Protein AF-A0A949LR63-F1 (afdb_monomer)

Sequence (432 aa):
MKKFTTNKGVIRFSIVALALFVLNSISAQTTIINPTGDGGFDNGPSFLANGWTVVNDANSANNNWYVGNVPGAFAGTNAAYISNTSGTTWAYSTTATSTTHFYRDVTIPANESVISLNFQWKGSGESGWDRLLVYAAPVTTNPFSGYPASNTSAYPGATLIYTQANAAQATYTNASVSVPSSFAGTTFRLIFTWQNDNSFGTSPAVAIDNISLTSAAPAMYTTSAIGGMWSSPATWVGGVVPAAGHLVTIPAGSIVTVDQALTYAELNVSGTLQWGATSYAVTIGGNITINPGGKYLAYTSAVGGSTGTPTTLGGNFINNGYANFAVGTTTSASITFNGAGSILGGSGVFEGDGTRGIIRTLIFSNIGANSISTTQPLTTYSFVHTAGSLNTNGKLKIDNTALIHGLPINTRVESVHMTNMGANYNVAPVVF

Radius of gyration: 26.9 Å; Cα contacts (8 Å, |Δi|>4): 1241; chains: 1; bounding box: 89×43×97 Å

Foldseek 3Di:
DDDDDDDDDDDDPDDPPPPPPPPPPPFDKAWFQFQVALFQLQCDFFNVSSQKDWAAPPVALFFGWGWFQQLHGPDHTIWIATDRPNPNHQAGQQQAWKKIKMKHKTFAAQQFLFKKKKWWKAKAWAAQAWWKWKKKAAPVQDDHMCPVVTSVHDGVRIDTFDIDHNDGGPGIDMDMTTDGSLRHRHIIMIMIMTTHDRDDIDDRGMIIGSIIIMTGHADEWEFDLQAEELPFLLRTVVSDRDDAAHEYEYADNYAYEYPEAHHYAEAEFQHEYYYEQDAHEYEYAEEYAAAANGEAEQFYPDVVRAQGHEYEYQEEYEYAYEYEQQHHPPHGHEYAHAHAEYEDEYAYDAQFQVQAHEHAEYYYPHQHHYEYHYPGAHEYAYYYYNHHDYHDVPRYDYDNPGHRDDPPDPPDDPDDDDNDDPPPDSGDDDDD

pLDDT: mean 87.66, std 16.48, range [33.88, 98.81]

Mean predicted aligned error: 9.79 Å

Secondary structure (DSSP, 8-state):
--------------------------PPEEEEE-TTTTTTT-S-SSTGGGT-EEE--TT--TTEEEEESTT--SSSS-EEEEESSTTSSS---TTS-EEEEEEEEEE--TT--EEEEEEEEEE-B-TTSSEEEEEEEETT----TT-S-STT---TT-EEEEE--SS-EEEEEEEEEEEPGGGTTSEEEEEEEEEE-SS--BS---EEEEEEEEEE---EEEB-TTEEETT-GGGBTTS-PPPTTSEEEE-TT-EEEE-S-EEESEEEESSEEEE-SS---EEESS-EEE-TT-EEE-B--STT---B-EEEESS-EEESSEEEB---SSS--EEEE-SSEEEEE-SSEESBSSSSEEEEEEEE-SSSEEEE--SS-EEEEEEEE-SSEEE-TT-EEE-SS-------SS-S----------TT--SPPPP-

Solvent-accessible surface area (backbone atoms only — not comparable to full-atom values): 22245 Å² total; per-residue (Å²): 142,82,90,84,87,78,89,79,89,74,91,72,90,70,82,84,75,81,75,78,77,78,75,77,68,79,56,72,68,45,77,76,32,47,32,82,27,52,22,12,35,55,62,33,84,36,48,63,59,21,67,28,50,73,29,48,50,92,91,48,54,57,42,23,74,37,49,39,45,74,79,56,40,87,55,91,62,12,17,40,30,28,6,44,54,78,64,74,44,59,24,49,55,36,74,49,62,34,15,21,37,39,30,38,79,47,72,37,57,72,66,22,26,23,30,43,39,36,29,32,34,27,28,45,25,28,79,73,55,23,36,50,35,30,32,48,22,50,69,85,65,79,84,51,52,51,55,50,77,46,82,92,49,69,61,86,84,42,44,78,58,44,66,58,66,82,65,62,31,96,53,76,43,77,50,78,35,68,50,68,40,84,47,35,50,33,67,32,26,44,34,44,31,46,32,32,46,51,61,78,64,39,77,31,34,53,34,40,22,39,31,28,31,35,30,19,46,54,50,78,44,46,43,26,72,54,17,28,47,57,85,36,32,68,16,20,59,91,55,49,57,80,63,66,22,23,31,41,36,34,48,66,76,13,40,35,26,37,78,58,71,44,49,28,29,32,40,38,29,27,11,36,42,38,26,15,66,57,75,44,44,38,38,26,49,29,38,40,38,29,34,67,80,4,36,41,40,32,34,19,60,36,93,82,48,43,38,12,20,44,35,36,25,18,30,33,43,33,36,38,16,39,35,36,24,64,29,30,83,84,37,45,2,30,46,32,33,60,36,71,30,35,40,43,25,36,75,23,49,44,37,36,51,85,73,35,18,25,36,32,28,42,36,34,64,16,68,19,62,31,37,40,61,39,69,52,32,38,35,22,49,41,80,46,74,79,44,53,47,75,46,43,79,84,32,68,44,82,47,76,71,85,60,77,49,87,72,73,85,79,80,66,86,91,77,89,67,65,79,74,76,58,102,84,54,85,63,56,89,81,87,132

Nearest PDB structures (foldseek):
  2e33-assembly1_A  TM=5.190E-01  e=1.408E-03  Mus musculus
  2rj2-assembly1_A  TM=5.256E-01  e=1.278E-03  Mus musculus
  2e31-assembly1_A  TM=5.302E-01  e=2.076E-03  Mus musculus
  1umh-assembly1_A  TM=5.236E-01  e=1.629E-03  Mus musculus
  4es9-assembly4_D  TM=3.958E-01  e=4.330E-01  Streptococcus pyogenes M49 591

Structure (mmCIF, N/CA/C/O backbone):
data_AF-A0A949LR63-F1
#
_entry.id   AF-A0A949LR63-F1
#
loop_
_atom_site.group_PDB
_atom_site.id
_atom_site.type_symbol
_atom_site.label_atom_id
_atom_site.label_alt_id
_atom_site.label_comp_id
_atom_site.label_asym_id
_atom_site.label_entity_id
_atom_site.label_seq_id
_atom_site.pdbx_PDB_ins_code
_atom_site.Cartn_x
_atom_site.Cartn_y
_atom_site.Cartn_z
_atom_site.occupancy
_atom_site.B_iso_or_equiv
_atom_site.auth_seq_id
_atom_site.auth_comp_id
_atom_site.auth_asym_id
_atom_site.auth_atom_id
_atom_site.pdbx_PDB_model_num
ATOM 1 N N . MET A 1 1 ? 58.700 -17.746 64.925 1.00 46.91 1 MET A N 1
ATOM 2 C CA . MET A 1 1 ? 58.203 -17.841 63.531 1.00 46.91 1 MET A CA 1
ATOM 3 C C . MET A 1 1 ? 57.145 -18.934 63.432 1.00 46.91 1 MET A C 1
ATOM 5 O O . MET A 1 1 ? 57.497 -20.088 63.616 1.00 46.91 1 MET A O 1
ATOM 9 N N . LYS A 1 2 ? 55.882 -18.576 63.159 1.00 37.16 2 LYS A N 1
ATOM 10 C CA . LYS A 1 2 ? 54.853 -19.396 62.479 1.00 37.16 2 LYS A CA 1
ATOM 11 C C . LYS A 1 2 ? 53.612 -18.511 62.308 1.00 37.16 2 LYS A C 1
ATOM 13 O O . LYS A 1 2 ? 52.999 -18.123 63.296 1.00 37.16 2 LYS A O 1
ATOM 18 N N . LYS A 1 3 ? 53.310 -18.106 61.070 1.00 34.56 3 LYS A N 1
ATOM 19 C CA . LYS A 1 3 ? 52.109 -17.321 60.746 1.00 34.56 3 LYS A CA 1
ATOM 20 C C . LYS A 1 3 ? 50.903 -18.260 60.767 1.00 34.56 3 LYS A C 1
ATOM 22 O O . LYS A 1 3 ? 50.911 -19.243 60.034 1.00 34.56 3 LYS A O 1
ATOM 27 N N . PHE A 1 4 ? 49.883 -17.938 61.557 1.00 37.84 4 PHE A N 1
ATOM 28 C CA . PHE A 1 4 ? 48.556 -18.533 61.416 1.00 37.84 4 PHE A CA 1
ATOM 29 C C . PHE A 1 4 ? 47.664 -17.570 60.636 1.00 37.84 4 PHE A C 1
ATOM 31 O O . PHE A 1 4 ? 47.449 -16.433 61.054 1.00 37.84 4 PHE A O 1
ATOM 38 N N . THR A 1 5 ? 47.153 -18.039 59.502 1.00 42.28 5 THR A N 1
ATOM 39 C CA . THR A 1 5 ? 46.158 -17.338 58.689 1.00 42.28 5 THR A CA 1
ATOM 40 C C . THR A 1 5 ? 44.819 -18.025 58.903 1.00 42.28 5 THR A C 1
ATOM 42 O O . THR A 1 5 ? 44.704 -19.197 58.559 1.00 42.28 5 THR A O 1
ATOM 45 N N . THR A 1 6 ? 43.801 -17.309 59.390 1.00 37.88 6 THR A N 1
ATOM 46 C CA . THR A 1 6 ? 42.409 -17.737 59.180 1.00 37.88 6 THR A CA 1
ATOM 47 C C . THR A 1 6 ? 41.511 -16.543 58.878 1.00 37.88 6 THR A C 1
ATOM 49 O O . THR A 1 6 ? 41.498 -15.541 59.589 1.00 37.88 6 THR A O 1
ATOM 52 N N . ASN A 1 7 ? 40.786 -16.692 57.776 1.00 36.41 7 ASN A N 1
ATOM 53 C CA . ASN A 1 7 ? 39.820 -15.798 57.149 1.00 36.41 7 ASN A CA 1
ATOM 54 C C . ASN A 1 7 ? 38.968 -14.936 58.102 1.00 36.41 7 ASN A C 1
ATOM 56 O O . ASN A 1 7 ? 38.206 -15.458 58.913 1.00 36.41 7 ASN A O 1
ATOM 60 N N . LYS A 1 8 ? 38.972 -13.615 57.878 1.00 40.09 8 LYS A N 1
ATOM 61 C CA . LYS A 1 8 ? 37.829 -12.751 58.214 1.00 40.09 8 LYS A CA 1
ATOM 62 C C . LYS A 1 8 ? 36.960 -12.601 56.969 1.00 40.09 8 LYS A C 1
ATOM 64 O O . LYS A 1 8 ? 37.386 -11.981 55.997 1.00 40.09 8 LYS A O 1
ATOM 69 N N . GLY A 1 9 ? 35.756 -13.167 56.999 1.00 36.38 9 GLY A N 1
ATOM 70 C CA . GLY A 1 9 ? 34.755 -12.918 55.965 1.00 36.38 9 GLY A CA 1
ATOM 71 C C . GLY A 1 9 ? 34.318 -11.455 56.003 1.00 36.38 9 GLY A C 1
ATOM 72 O O . GLY A 1 9 ? 33.850 -10.980 57.035 1.00 36.38 9 GLY A O 1
ATOM 73 N N . VAL A 1 10 ? 34.475 -10.743 54.888 1.00 40.53 10 VAL A N 1
ATOM 74 C CA . VAL A 1 10 ? 33.932 -9.392 54.709 1.00 40.53 10 VAL A CA 1
ATOM 75 C C . VAL A 1 10 ? 32.779 -9.488 53.725 1.00 40.53 10 VAL A C 1
ATOM 77 O O . VAL A 1 10 ? 32.981 -9.770 52.544 1.00 40.53 10 VAL A O 1
ATOM 80 N N . ILE A 1 11 ? 31.570 -9.255 54.233 1.00 37.56 11 ILE A N 1
ATOM 81 C CA . ILE A 1 11 ? 30.347 -9.150 53.440 1.00 37.56 11 ILE A CA 1
ATOM 82 C C . ILE A 1 11 ? 30.538 -8.002 52.443 1.00 37.56 11 ILE A C 1
ATOM 84 O O . ILE A 1 11 ? 30.675 -6.846 52.841 1.00 37.56 11 ILE A O 1
ATOM 88 N N . ARG A 1 12 ? 30.559 -8.314 51.144 1.00 36.78 12 ARG A N 1
ATOM 89 C CA . ARG A 1 12 ? 30.541 -7.306 50.080 1.00 36.78 12 ARG A CA 1
ATOM 90 C C . ARG A 1 12 ? 29.137 -7.219 49.503 1.00 36.78 12 ARG A C 1
ATOM 92 O O . ARG A 1 12 ? 28.698 -8.139 48.817 1.00 36.78 12 ARG A O 1
ATOM 99 N N . PHE A 1 13 ? 28.472 -6.092 49.751 1.00 39.53 13 PHE A N 1
ATOM 100 C CA . PHE A 1 13 ? 27.305 -5.664 48.983 1.00 39.53 13 PHE A CA 1
ATOM 101 C C . PHE A 1 13 ? 27.694 -5.600 47.502 1.00 39.53 13 PHE A C 1
ATOM 103 O O . PHE A 1 13 ? 28.369 -4.668 47.071 1.00 39.53 13 PHE A O 1
ATOM 110 N N . SER A 1 14 ? 27.295 -6.611 46.734 1.00 33.88 14 SER A N 1
ATOM 111 C CA . SER A 1 14 ? 27.395 -6.589 45.278 1.00 33.88 14 SER A CA 1
ATOM 112 C C . SER A 1 14 ? 26.039 -6.174 44.738 1.00 33.88 14 SER A C 1
ATOM 114 O O . SER A 1 14 ? 25.052 -6.889 44.899 1.00 33.88 14 SER A O 1
ATOM 116 N N . ILE A 1 15 ? 26.000 -4.977 44.158 1.00 39.88 15 ILE A N 1
ATOM 117 C CA . ILE A 1 15 ? 24.818 -4.393 43.529 1.00 39.88 15 ILE A CA 1
ATOM 118 C C . ILE A 1 15 ? 24.326 -5.361 42.449 1.00 39.88 15 ILE A C 1
ATOM 120 O O . ILE A 1 15 ? 25.005 -5.565 41.443 1.00 39.88 15 ILE A O 1
ATOM 124 N N . VAL A 1 16 ? 23.138 -5.937 42.645 1.00 35.09 16 VAL A N 1
ATOM 125 C CA . VAL A 1 16 ? 22.412 -6.627 41.574 1.00 35.09 16 VAL A CA 1
ATOM 126 C C . VAL A 1 16 ? 21.857 -5.546 40.656 1.00 35.09 16 VAL A C 1
ATOM 128 O O . VAL A 1 16 ? 20.727 -5.087 40.806 1.00 35.09 16 VAL A O 1
ATOM 131 N N . ALA A 1 17 ? 22.693 -5.094 39.724 1.00 38.56 17 ALA A N 1
ATOM 132 C CA . ALA A 1 17 ? 22.237 -4.294 38.604 1.00 38.56 17 ALA A CA 1
ATOM 133 C C . ALA A 1 17 ? 21.362 -5.200 37.731 1.00 38.56 17 ALA A C 1
ATOM 135 O O . ALA A 1 17 ? 21.871 -6.055 37.005 1.00 38.56 17 ALA A O 1
ATOM 136 N N . LEU A 1 18 ? 20.042 -5.033 37.837 1.00 36.41 18 LEU A N 1
ATOM 137 C CA . LEU A 1 18 ? 19.079 -5.661 36.942 1.00 36.41 18 LEU A CA 1
ATOM 138 C C . LEU A 1 18 ? 19.252 -5.042 35.550 1.00 36.41 18 LEU A C 1
ATOM 140 O O . LEU A 1 18 ? 18.572 -4.084 35.186 1.00 36.41 18 LEU A O 1
ATOM 144 N N . ALA A 1 19 ? 20.208 -5.568 34.788 1.00 36.72 19 ALA A N 1
ATOM 145 C CA . ALA A 1 19 ? 20.391 -5.214 33.396 1.00 36.72 19 ALA A CA 1
ATOM 146 C C . ALA A 1 19 ? 19.169 -5.708 32.611 1.00 36.72 19 ALA A C 1
ATOM 148 O O . ALA A 1 19 ? 19.101 -6.874 32.218 1.00 36.72 19 ALA A O 1
ATOM 149 N N . LEU A 1 20 ? 18.204 -4.813 32.376 1.00 35.66 20 LEU A N 1
ATOM 150 C CA . LEU A 1 20 ? 17.260 -4.981 31.279 1.00 35.66 20 LEU A CA 1
ATOM 151 C C . LEU A 1 20 ? 18.079 -4.974 29.986 1.00 35.66 20 LEU A C 1
ATOM 153 O O . LEU A 1 20 ? 18.384 -3.920 29.429 1.00 35.66 20 LEU A O 1
ATOM 157 N N . PHE A 1 21 ? 18.441 -6.164 29.516 1.00 36.34 21 PHE A N 1
ATOM 158 C CA . PHE A 1 21 ? 18.886 -6.353 28.147 1.00 36.34 21 PHE A CA 1
ATOM 159 C C . PHE A 1 21 ? 17.703 -6.035 27.235 1.00 36.34 21 PHE A C 1
ATOM 161 O O . PHE A 1 21 ? 16.850 -6.883 26.978 1.00 36.34 21 PHE A O 1
ATOM 168 N N . VAL A 1 22 ? 17.652 -4.791 26.755 1.00 42.16 22 VAL A N 1
ATOM 169 C CA . VAL A 1 22 ? 16.809 -4.418 25.621 1.00 42.16 22 VAL A CA 1
ATOM 170 C C . VAL A 1 22 ? 17.377 -5.142 24.408 1.00 42.16 22 VAL A C 1
ATOM 172 O O . VAL A 1 22 ? 18.309 -4.675 23.752 1.00 42.16 22 VAL A O 1
ATOM 175 N N . LEU A 1 23 ? 16.837 -6.332 24.150 1.00 38.84 23 LEU A N 1
ATOM 176 C CA . LEU A 1 23 ? 17.043 -7.055 22.909 1.00 38.84 23 LEU A CA 1
ATOM 177 C C . LEU A 1 23 ? 16.393 -6.240 21.790 1.00 38.84 23 LEU A C 1
ATOM 179 O O . LEU A 1 23 ? 15.225 -6.436 21.463 1.00 38.84 23 LEU A O 1
ATOM 183 N N . ASN A 1 24 ? 17.167 -5.337 21.188 1.00 40.41 24 ASN A N 1
ATOM 184 C CA . ASN A 1 24 ? 16.889 -4.880 19.835 1.00 40.41 24 ASN A CA 1
ATOM 185 C C . ASN A 1 24 ? 17.036 -6.105 18.931 1.00 40.41 24 ASN A C 1
ATOM 187 O O . ASN A 1 24 ? 18.139 -6.456 18.511 1.00 40.41 24 ASN A O 1
ATOM 191 N N . SER A 1 25 ? 15.927 -6.804 18.705 1.00 44.00 25 SER A N 1
ATOM 192 C CA . SER A 1 25 ? 15.861 -7.967 17.834 1.00 44.00 25 SER A CA 1
ATOM 193 C C . SER A 1 25 ? 16.097 -7.523 16.394 1.00 44.00 25 SER A C 1
ATOM 195 O O . SER A 1 25 ? 15.154 -7.188 15.674 1.00 44.00 25 SER A O 1
ATOM 197 N N . ILE A 1 26 ? 17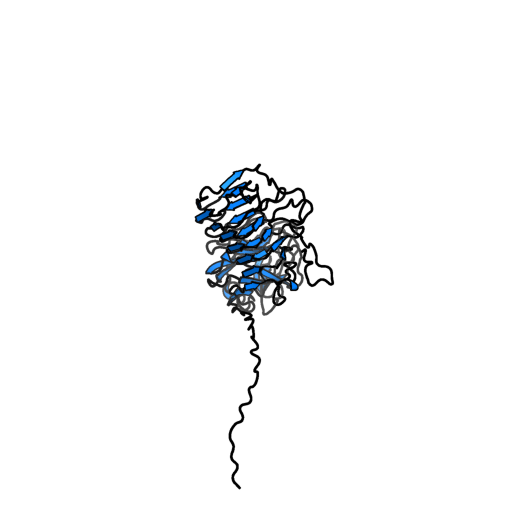.371 -7.530 15.988 1.00 46.78 26 ILE A N 1
ATOM 198 C CA . ILE A 1 26 ? 17.786 -7.515 14.587 1.00 46.78 26 ILE A CA 1
ATOM 199 C C . ILE A 1 26 ? 17.218 -8.794 13.972 1.00 46.78 26 ILE A C 1
ATOM 201 O O . ILE A 1 26 ? 17.810 -9.868 14.066 1.00 46.78 26 ILE A O 1
ATOM 205 N N . SER A 1 27 ? 16.021 -8.683 13.403 1.00 59.53 27 SER A N 1
ATOM 206 C CA . SER A 1 27 ? 15.457 -9.746 12.581 1.00 59.53 27 SER A CA 1
ATOM 207 C C . SER A 1 27 ? 16.310 -9.835 11.323 1.00 59.53 27 SER A C 1
ATOM 209 O O . SER A 1 27 ? 16.583 -8.811 10.696 1.00 59.53 27 SER A O 1
ATOM 211 N N . ALA A 1 28 ? 16.772 -11.037 10.982 1.00 70.75 28 ALA A N 1
ATOM 212 C CA . ALA A 1 28 ? 17.534 -11.234 9.758 1.00 70.75 28 ALA A CA 1
ATOM 213 C C . ALA A 1 28 ? 16.668 -10.824 8.556 1.00 70.75 28 ALA A C 1
ATOM 215 O O . ALA A 1 28 ? 15.520 -11.250 8.439 1.00 70.75 28 ALA A O 1
ATOM 216 N N . GLN A 1 29 ? 17.219 -9.967 7.700 1.00 87.25 29 GLN A N 1
ATOM 217 C CA . GLN A 1 29 ? 16.583 -9.534 6.463 1.00 87.25 29 GLN A CA 1
ATOM 218 C C . GLN A 1 29 ? 16.945 -10.517 5.348 1.00 87.25 29 GLN A C 1
ATOM 220 O O . GLN A 1 29 ? 18.125 -10.749 5.077 1.00 87.25 29 GLN A O 1
ATOM 225 N N . THR A 1 30 ? 15.938 -11.057 4.673 1.00 94.62 30 THR A N 1
ATOM 226 C CA . THR A 1 30 ? 16.102 -11.871 3.470 1.00 94.62 30 THR A CA 1
ATOM 227 C C . THR A 1 30 ? 16.163 -10.960 2.247 1.00 94.62 30 THR A C 1
ATOM 229 O O . THR A 1 30 ? 15.315 -10.087 2.054 1.00 94.62 30 THR A O 1
ATOM 232 N N . THR A 1 31 ? 17.169 -11.161 1.392 1.00 95.81 31 THR A N 1
ATOM 233 C CA . THR A 1 31 ? 17.251 -10.507 0.076 1.00 95.81 31 THR A CA 1
ATOM 234 C C . THR A 1 31 ? 16.582 -11.398 -0.967 1.00 95.81 31 THR A C 1
ATOM 236 O O . THR A 1 31 ? 16.999 -12.537 -1.155 1.00 95.81 31 THR A O 1
ATOM 239 N N . ILE A 1 32 ? 15.552 -10.881 -1.638 1.00 97.69 32 ILE A N 1
ATOM 240 C CA . ILE A 1 32 ? 14.744 -11.603 -2.636 1.00 97.69 32 ILE A CA 1
ATOM 241 C C . ILE A 1 32 ? 15.131 -11.186 -4.060 1.00 97.69 32 ILE A C 1
ATOM 243 O O . ILE A 1 32 ? 15.177 -12.017 -4.964 1.00 97.69 32 ILE A O 1
ATOM 247 N N . ILE A 1 33 ? 15.430 -9.898 -4.260 1.00 98.19 33 ILE A N 1
ATOM 248 C CA . ILE A 1 33 ? 16.056 -9.370 -5.478 1.00 98.19 33 ILE A CA 1
ATOM 249 C C . ILE A 1 33 ? 17.288 -8.582 -5.038 1.00 98.19 33 ILE A C 1
ATOM 251 O O . ILE A 1 33 ? 17.177 -7.678 -4.210 1.00 98.19 33 ILE A O 1
ATOM 255 N N . ASN A 1 34 ? 18.455 -8.943 -5.576 1.00 96.56 34 ASN A N 1
ATOM 256 C CA . ASN A 1 34 ? 19.714 -8.265 -5.288 1.00 96.56 34 ASN A CA 1
ATOM 257 C C . ASN A 1 34 ? 19.877 -7.032 -6.207 1.00 96.56 34 ASN A C 1
ATOM 259 O O . ASN A 1 34 ? 19.931 -7.213 -7.429 1.00 96.56 34 ASN A O 1
ATOM 263 N N . PRO A 1 35 ? 20.018 -5.806 -5.662 1.00 97.19 35 PRO A N 1
ATOM 264 C CA . PRO A 1 35 ? 20.165 -4.587 -6.457 1.00 97.19 35 PRO A CA 1
ATOM 265 C C . PRO A 1 35 ? 21.482 -4.475 -7.238 1.00 97.19 35 PRO A C 1
ATOM 267 O O . PRO A 1 35 ? 21.588 -3.571 -8.051 1.00 97.19 35 PRO A O 1
ATOM 270 N N . THR A 1 36 ? 22.477 -5.344 -7.019 1.00 94.25 36 THR A N 1
ATOM 271 C CA . THR A 1 36 ? 23.736 -5.371 -7.801 1.00 94.25 36 THR A CA 1
ATOM 272 C C . THR A 1 36 ? 23.871 -6.629 -8.670 1.00 94.25 36 THR A C 1
ATOM 274 O O . THR A 1 36 ? 24.980 -7.031 -9.015 1.00 94.25 36 THR A O 1
ATOM 277 N N . GLY A 1 37 ? 22.760 -7.319 -8.928 1.00 94.38 37 GLY A N 1
ATOM 278 C CA . GLY A 1 37 ? 22.681 -8.490 -9.805 1.00 94.38 37 GLY A CA 1
ATOM 279 C C . GLY A 1 37 ? 21.395 -8.408 -10.616 1.00 94.38 37 GLY A C 1
ATOM 280 O O . GLY A 1 37 ? 21.231 -7.481 -11.405 1.00 94.38 37 GLY A O 1
ATOM 281 N N . ASP A 1 38 ? 20.441 -9.302 -10.340 1.00 94.25 38 ASP A N 1
ATOM 282 C CA . ASP A 1 38 ? 19.094 -9.324 -10.933 1.00 94.25 38 ASP A CA 1
ATOM 283 C C . ASP A 1 38 ? 18.434 -7.937 -11.033 1.00 94.25 38 ASP A C 1
ATOM 285 O O . ASP A 1 38 ? 17.788 -7.625 -12.030 1.00 94.25 38 ASP A O 1
ATOM 289 N N . GLY A 1 39 ? 18.562 -7.108 -9.994 1.00 97.44 39 GLY A N 1
ATOM 290 C CA . GLY A 1 39 ? 17.949 -5.783 -9.932 1.00 97.44 39 GLY A CA 1
ATOM 291 C C . GLY A 1 39 ? 18.792 -4.631 -10.478 1.00 97.44 39 GLY A C 1
ATOM 292 O O . GLY A 1 39 ? 18.226 -3.570 -10.722 1.00 97.44 39 GLY A O 1
ATOM 293 N N . GLY A 1 40 ? 20.102 -4.829 -10.654 1.00 97.38 40 GLY A N 1
ATOM 294 C CA . GLY A 1 40 ? 21.034 -3.861 -11.260 1.00 97.38 40 GLY A CA 1
ATOM 295 C C . GLY A 1 40 ? 21.295 -4.127 -12.747 1.00 97.38 40 GLY A C 1
ATOM 296 O O . GLY A 1 40 ? 22.170 -3.536 -13.362 1.00 97.38 40 GLY A O 1
ATOM 297 N N . PHE A 1 41 ? 20.580 -5.096 -13.327 1.00 97.94 41 PHE A N 1
ATOM 298 C CA . PHE A 1 41 ? 20.695 -5.499 -14.729 1.00 97.94 41 PHE A CA 1
ATOM 299 C C . PHE A 1 41 ? 22.119 -5.920 -15.178 1.00 97.94 41 PHE A C 1
ATOM 301 O O . PHE A 1 41 ? 22.433 -5.933 -16.374 1.00 97.94 41 PHE A O 1
ATOM 308 N N . ASP A 1 42 ? 22.970 -6.313 -14.226 1.00 95.94 42 ASP A N 1
ATOM 309 C CA . ASP A 1 42 ? 24.397 -6.609 -14.417 1.00 95.94 42 ASP A CA 1
ATOM 310 C C . ASP A 1 42 ? 24.714 -8.090 -14.697 1.00 95.94 42 ASP A C 1
ATOM 312 O O . ASP A 1 42 ? 25.824 -8.407 -15.126 1.00 95.94 42 ASP A O 1
ATOM 316 N N . ASN A 1 43 ? 23.760 -9.016 -14.533 1.00 95.94 43 ASN A N 1
ATOM 317 C CA . ASN A 1 43 ? 23.978 -10.436 -14.861 1.00 95.94 43 ASN A CA 1
ATOM 318 C C . ASN A 1 43 ? 24.073 -10.677 -16.386 1.00 95.94 43 ASN A C 1
ATOM 320 O O . ASN A 1 43 ? 24.506 -11.743 -16.828 1.00 95.94 43 ASN A O 1
ATOM 324 N N . GLY A 1 44 ? 23.650 -9.710 -17.208 1.00 93.44 44 GLY A N 1
ATOM 325 C CA . GLY A 1 44 ? 23.782 -9.748 -18.665 1.00 93.44 44 GLY A CA 1
ATOM 326 C C . GLY A 1 44 ? 22.942 -8.686 -19.391 1.00 93.44 44 GLY A C 1
ATOM 327 O O . GLY A 1 44 ? 22.124 -8.008 -18.775 1.00 93.44 44 GLY A O 1
ATOM 328 N N . PRO A 1 45 ? 23.084 -8.547 -20.721 1.00 92.88 45 PRO A N 1
ATOM 329 C CA . PRO A 1 45 ? 22.531 -7.428 -21.497 1.00 92.88 45 PRO A CA 1
ATOM 330 C C . PRO A 1 45 ? 21.033 -7.572 -21.846 1.00 92.88 45 PRO A C 1
ATOM 332 O O . PRO A 1 45 ? 20.580 -7.090 -22.880 1.00 92.88 45 PRO A O 1
ATOM 335 N N . SER A 1 46 ? 20.245 -8.298 -21.046 1.00 96.81 46 SER A N 1
ATOM 336 C CA . SER A 1 46 ? 18.821 -8.541 -21.326 1.00 96.81 46 SER A CA 1
ATOM 337 C C . SER A 1 46 ? 18.017 -8.794 -20.053 1.00 96.81 46 SER A C 1
ATOM 339 O O . SER A 1 46 ? 18.564 -9.253 -19.052 1.00 96.81 46 SER A O 1
ATOM 341 N N . PHE A 1 47 ? 16.701 -8.566 -20.098 1.00 98.44 47 PHE A N 1
ATOM 342 C CA . PHE A 1 47 ? 15.804 -8.893 -18.983 1.00 98.44 47 PHE A CA 1
ATOM 343 C C . PHE A 1 47 ? 15.912 -10.366 -18.564 1.00 98.44 47 PHE A C 1
ATOM 345 O O . PHE A 1 47 ? 16.079 -10.647 -17.378 1.00 98.44 47 PHE A O 1
ATOM 352 N N . LEU A 1 48 ? 15.929 -11.294 -19.529 1.00 98.25 48 LEU A N 1
ATOM 353 C CA . LEU A 1 48 ? 15.995 -12.733 -19.258 1.00 98.25 48 LEU A CA 1
ATOM 354 C C . LEU A 1 48 ? 17.283 -13.134 -18.522 1.00 98.25 48 LEU A C 1
ATOM 356 O O . LEU A 1 48 ? 17.221 -13.915 -17.575 1.00 98.25 48 LEU A O 1
ATOM 360 N N . ALA A 1 49 ? 18.433 -12.561 -18.898 1.00 97.62 49 ALA A N 1
ATOM 361 C CA . ALA A 1 49 ? 19.708 -12.802 -18.211 1.00 97.62 49 ALA A CA 1
ATOM 362 C C . ALA A 1 49 ? 19.705 -12.325 -16.744 1.00 97.62 49 ALA A C 1
ATOM 364 O O . ALA A 1 49 ? 20.457 -12.840 -15.923 1.00 97.62 49 ALA A O 1
ATOM 365 N N . ASN A 1 50 ? 18.827 -11.378 -16.405 1.00 98.00 50 ASN A N 1
ATOM 366 C CA . ASN A 1 50 ? 18.646 -10.831 -15.061 1.00 98.00 50 ASN A CA 1
ATOM 367 C C . ASN A 1 50 ? 17.432 -11.434 -14.319 1.00 98.00 50 ASN A C 1
ATOM 369 O O . ASN A 1 50 ? 17.021 -10.927 -13.277 1.00 98.00 50 ASN A O 1
ATOM 373 N N . GLY A 1 51 ? 16.836 -12.513 -14.844 1.00 97.88 51 GLY A N 1
ATOM 374 C CA . GLY A 1 51 ? 15.694 -13.189 -14.218 1.00 97.88 51 GLY A CA 1
ATOM 375 C C . GLY A 1 51 ? 14.356 -12.450 -14.359 1.00 97.88 51 GLY A C 1
ATOM 376 O O . GLY A 1 51 ? 13.459 -12.656 -13.543 1.00 97.88 51 GLY A O 1
ATOM 377 N N . TRP A 1 52 ? 14.210 -11.593 -15.373 1.00 98.62 52 TRP A N 1
ATOM 378 C CA . TRP A 1 52 ? 12.978 -10.861 -15.681 1.00 98.62 52 TRP A CA 1
ATOM 379 C C . TRP A 1 52 ? 12.379 -11.302 -17.022 1.00 98.62 52 TRP A C 1
ATOM 381 O O . TRP A 1 52 ? 13.088 -11.532 -18.001 1.00 98.62 52 TRP A O 1
ATOM 391 N N . THR A 1 53 ? 11.052 -11.354 -17.091 1.00 98.62 53 THR A N 1
ATOM 392 C CA . THR A 1 53 ? 10.297 -11.493 -18.343 1.00 98.62 53 THR A CA 1
ATOM 393 C C . THR A 1 53 ? 9.894 -10.108 -18.836 1.00 98.62 53 THR A C 1
ATOM 395 O O . THR A 1 53 ? 9.368 -9.318 -18.057 1.00 98.62 53 THR A O 1
ATOM 398 N N . VAL A 1 54 ? 10.121 -9.806 -20.115 1.00 98.44 54 VAL A N 1
ATOM 399 C CA . VAL A 1 54 ? 9.721 -8.535 -20.743 1.00 98.44 54 VAL A CA 1
ATOM 400 C C . VAL A 1 54 ? 8.482 -8.728 -21.617 1.00 98.44 54 VAL A C 1
ATOM 402 O O . VAL A 1 54 ? 8.342 -9.745 -22.294 1.00 98.44 54 VAL A O 1
ATOM 405 N N . VAL A 1 55 ? 7.589 -7.742 -21.600 1.00 98.19 55 VAL A N 1
ATOM 406 C CA . VAL A 1 55 ? 6.340 -7.684 -22.365 1.00 98.19 55 VAL A CA 1
ATOM 407 C C . VAL A 1 55 ? 6.298 -6.343 -23.092 1.00 98.19 55 VAL A C 1
ATOM 409 O O . VAL A 1 55 ? 5.737 -5.354 -22.616 1.00 98.19 55 VAL A O 1
ATOM 412 N N . ASN A 1 56 ? 6.953 -6.332 -24.244 1.00 97.62 56 ASN A N 1
ATOM 413 C CA . ASN A 1 56 ? 6.959 -5.233 -25.203 1.00 97.62 56 ASN A CA 1
ATOM 414 C C . ASN A 1 56 ? 5.836 -5.424 -26.233 1.00 97.62 56 ASN A C 1
ATOM 416 O O . ASN A 1 56 ? 5.374 -6.549 -26.432 1.00 97.62 56 ASN A O 1
ATOM 420 N N . ASP A 1 57 ? 5.427 -4.355 -26.919 1.00 95.19 57 ASP A N 1
ATOM 421 C CA . ASP A 1 57 ? 4.577 -4.507 -28.103 1.00 95.19 57 ASP A CA 1
ATOM 422 C C . ASP A 1 57 ? 5.413 -5.113 -29.239 1.00 95.19 57 ASP A C 1
ATOM 424 O O . ASP A 1 57 ? 6.390 -4.525 -29.705 1.00 95.19 57 ASP A O 1
ATOM 428 N N . ALA A 1 58 ? 5.038 -6.313 -29.680 1.00 89.38 58 ALA A N 1
ATOM 429 C CA . ALA A 1 58 ? 5.716 -7.021 -30.762 1.00 89.38 58 ALA A CA 1
ATOM 430 C C . ALA A 1 58 ? 5.493 -6.377 -32.146 1.00 89.38 58 ALA A C 1
ATOM 432 O O . ALA A 1 58 ? 6.227 -6.682 -33.084 1.00 89.38 58 ALA A O 1
ATOM 433 N N . ASN A 1 59 ? 4.495 -5.497 -32.283 1.00 88.19 59 ASN A N 1
ATOM 434 C CA . ASN A 1 59 ? 4.104 -4.859 -33.544 1.00 88.19 59 ASN A CA 1
ATOM 435 C C . ASN A 1 59 ? 4.625 -3.418 -33.672 1.00 88.19 59 ASN A C 1
ATOM 437 O O . ASN A 1 59 ? 4.416 -2.777 -34.702 1.00 88.19 59 ASN A O 1
ATOM 441 N N . SER A 1 60 ? 5.283 -2.894 -32.635 1.00 86.00 60 SER A N 1
ATOM 442 C CA . SER A 1 60 ? 5.669 -1.489 -32.527 1.00 86.00 60 SER A CA 1
ATOM 443 C C . SER A 1 60 ? 7.011 -1.352 -31.820 1.00 86.00 60 SER A C 1
ATOM 445 O O . SER A 1 60 ? 7.215 -1.914 -30.752 1.00 86.00 60 SER A O 1
ATOM 447 N N . ALA A 1 61 ? 7.928 -0.554 -32.370 1.00 82.00 61 ALA A N 1
ATOM 448 C CA . ALA A 1 61 ? 9.160 -0.175 -31.671 1.00 82.00 61 ALA A CA 1
ATOM 449 C C . ALA A 1 61 ? 8.958 0.992 -30.678 1.00 82.00 61 ALA A C 1
ATOM 451 O O . ALA A 1 61 ? 9.917 1.407 -30.022 1.00 82.00 61 ALA A O 1
ATOM 452 N N . ASN A 1 62 ? 7.735 1.530 -30.574 1.00 85.88 62 ASN A N 1
ATOM 453 C CA . ASN A 1 62 ? 7.429 2.695 -29.752 1.00 85.88 62 ASN A CA 1
ATOM 454 C C . ASN A 1 62 ? 7.281 2.310 -28.274 1.00 85.88 62 ASN A C 1
ATOM 456 O O . ASN A 1 62 ? 6.389 1.552 -27.898 1.00 85.88 62 ASN A O 1
ATOM 460 N N . ASN A 1 63 ? 8.097 2.940 -27.433 1.00 95.94 63 ASN A N 1
ATOM 461 C CA . ASN A 1 63 ? 7.933 3.000 -25.979 1.00 95.94 63 ASN A CA 1
ATOM 462 C C . ASN A 1 63 ? 8.004 1.609 -25.316 1.00 95.94 63 ASN A C 1
ATOM 464 O O . ASN A 1 63 ? 7.231 1.263 -24.421 1.00 95.94 63 ASN A O 1
ATOM 468 N N . ASN A 1 64 ? 8.962 0.818 -25.790 1.00 97.81 64 ASN A N 1
ATOM 469 C CA . ASN A 1 64 ? 9.277 -0.523 -25.312 1.00 97.81 64 ASN A CA 1
ATOM 470 C C . ASN A 1 64 ? 10.415 -0.485 -24.281 1.00 97.81 64 ASN A C 1
ATOM 472 O O . ASN A 1 64 ? 11.251 0.421 -24.303 1.00 97.81 64 ASN A O 1
ATOM 476 N N . TRP A 1 65 ? 10.474 -1.500 -23.420 1.00 98.56 65 TRP A N 1
ATOM 477 C CA . TRP A 1 65 ? 11.541 -1.705 -22.445 1.00 98.56 65 TRP A CA 1
ATOM 478 C C . TRP A 1 65 ? 12.787 -2.340 -23.067 1.00 98.56 65 TRP A C 1
ATOM 480 O O . TRP A 1 65 ? 12.701 -3.343 -23.780 1.00 98.56 65 TRP A O 1
ATOM 490 N N . TYR A 1 66 ? 13.955 -1.815 -22.701 1.00 98.38 66 TYR A N 1
ATOM 491 C CA . TYR A 1 66 ? 15.279 -2.328 -23.060 1.00 98.38 66 TYR A CA 1
ATOM 492 C C . TYR A 1 66 ? 16.191 -2.359 -21.829 1.00 98.38 66 TYR A C 1
ATOM 494 O O . TYR A 1 66 ? 15.964 -1.630 -20.866 1.00 98.38 66 TYR A O 1
ATOM 502 N N . VAL A 1 67 ? 17.232 -3.195 -21.874 1.00 98.56 67 VAL A N 1
ATOM 503 C CA . VAL A 1 67 ? 18.329 -3.212 -20.893 1.00 98.56 67 VAL A CA 1
ATOM 504 C C . VAL A 1 67 ? 19.581 -2.645 -21.557 1.00 98.56 67 VAL A C 1
ATOM 506 O O . VAL A 1 67 ? 19.882 -2.995 -22.697 1.00 98.56 67 VAL A O 1
ATOM 509 N N . GLY A 1 68 ? 20.303 -1.760 -20.870 1.00 97.75 68 GLY A N 1
ATOM 510 C CA . GLY A 1 68 ? 21.559 -1.195 -21.365 1.00 97.75 68 GLY A CA 1
ATOM 511 C C . GLY A 1 68 ? 21.923 0.149 -20.736 1.00 97.75 68 GLY A C 1
ATOM 512 O O . GLY A 1 68 ? 21.206 0.669 -19.885 1.00 97.75 68 GLY A O 1
ATOM 513 N N . ASN A 1 69 ? 23.034 0.735 -21.186 1.00 97.12 69 ASN A N 1
ATOM 514 C CA . ASN A 1 69 ? 23.605 1.956 -20.602 1.00 97.12 69 ASN A CA 1
ATOM 515 C C . ASN A 1 69 ? 23.216 3.267 -21.323 1.00 97.12 69 ASN A C 1
ATOM 517 O O . ASN A 1 69 ? 23.786 4.315 -21.039 1.00 97.12 69 ASN A O 1
ATOM 521 N N . VAL A 1 70 ? 22.267 3.246 -22.267 1.00 97.88 70 VAL A N 1
ATOM 522 C CA . VAL A 1 70 ? 21.819 4.449 -23.007 1.00 97.88 70 VAL A CA 1
ATOM 523 C C . VAL A 1 70 ? 21.336 5.596 -22.097 1.00 97.88 70 VAL A C 1
ATOM 525 O O . VAL A 1 70 ? 21.730 6.733 -22.353 1.00 97.88 70 VAL A O 1
ATOM 528 N N . PRO A 1 71 ? 20.548 5.371 -21.022 1.00 96.88 71 PRO A N 1
ATOM 529 C CA . PRO A 1 71 ? 20.235 6.435 -20.064 1.00 96.88 71 PRO A CA 1
ATOM 530 C C . PRO A 1 71 ? 21.420 6.807 -19.155 1.00 96.88 71 PRO A C 1
ATOM 532 O O . PRO A 1 71 ? 21.328 7.783 -18.412 1.00 96.88 71 PRO A O 1
ATOM 535 N N . GLY A 1 72 ? 22.493 6.012 -19.129 1.00 97.00 72 GLY A N 1
ATOM 536 C CA . GLY A 1 72 ? 23.431 5.913 -18.012 1.00 97.00 72 GLY A CA 1
ATOM 537 C C . GLY A 1 72 ? 22.822 5.133 -16.840 1.00 97.00 72 GLY A C 1
ATOM 538 O O . GLY A 1 72 ? 21.748 5.505 -16.353 1.00 97.00 72 GLY A O 1
ATOM 539 N N . ALA A 1 73 ? 23.495 4.078 -16.383 1.00 96.69 73 ALA A N 1
ATOM 540 C CA . ALA A 1 73 ? 23.151 3.318 -15.179 1.00 96.69 73 ALA A CA 1
ATOM 541 C C . ALA A 1 73 ? 23.336 4.150 -13.890 1.00 96.69 73 ALA A C 1
ATOM 543 O O . ALA A 1 73 ? 23.998 5.194 -13.896 1.00 96.69 73 ALA A O 1
ATOM 544 N N . PHE A 1 74 ? 22.700 3.737 -12.795 1.00 97.62 74 PHE A N 1
ATOM 545 C CA . PHE A 1 74 ? 22.917 4.284 -11.451 1.00 97.62 74 PHE A CA 1
ATOM 546 C C . PHE A 1 74 ? 24.186 3.694 -10.837 1.00 97.62 74 PHE A C 1
ATOM 548 O O . PHE A 1 74 ? 25.015 4.423 -10.290 1.00 97.62 74 PHE A O 1
ATOM 555 N N . ALA A 1 75 ? 24.331 2.376 -10.950 1.00 95.19 75 ALA A N 1
ATOM 556 C CA . ALA A 1 75 ? 25.512 1.618 -10.574 1.00 95.19 75 ALA A CA 1
ATOM 557 C C . ALA A 1 75 ? 25.767 0.535 -11.633 1.00 95.19 75 ALA A C 1
ATOM 559 O O . ALA A 1 75 ? 24.947 0.324 -12.517 1.00 95.19 75 ALA A O 1
ATOM 560 N N . GLY A 1 76 ? 26.922 -0.128 -11.572 1.00 94.88 76 GLY A N 1
ATOM 561 C CA . GLY A 1 76 ? 27.218 -1.209 -12.511 1.00 94.88 76 GLY A CA 1
ATOM 562 C C . GLY A 1 76 ? 27.269 -0.746 -13.971 1.00 94.88 76 GLY A C 1
ATOM 563 O O . GLY A 1 76 ? 27.932 0.244 -14.293 1.00 94.88 76 GLY A O 1
ATOM 564 N N . THR A 1 77 ? 26.616 -1.503 -14.852 1.00 94.88 77 THR A N 1
ATOM 565 C CA . THR A 1 77 ? 26.798 -1.426 -16.311 1.00 94.88 77 THR A CA 1
ATOM 566 C C . THR A 1 77 ? 25.531 -1.040 -17.067 1.00 94.88 77 THR A C 1
ATOM 568 O O . THR A 1 77 ? 25.626 -0.391 -18.109 1.00 94.88 77 THR A O 1
ATOM 571 N N . ASN A 1 78 ? 24.353 -1.455 -16.596 1.00 97.38 78 ASN A N 1
ATOM 572 C CA . ASN A 1 78 ? 23.095 -1.363 -17.340 1.00 97.38 78 ASN A CA 1
ATOM 573 C C . ASN A 1 78 ? 21.965 -0.820 -16.462 1.00 97.38 78 ASN A C 1
ATOM 575 O O . ASN A 1 78 ? 21.983 -0.978 -15.256 1.00 97.38 78 ASN A O 1
ATOM 579 N N . ALA A 1 79 ? 20.929 -0.274 -17.092 1.00 98.25 79 ALA A N 1
ATOM 580 C CA . ALA A 1 79 ? 19.635 -0.024 -16.467 1.00 98.25 79 ALA A CA 1
ATOM 581 C C . ALA A 1 79 ? 18.514 -0.582 -17.359 1.00 98.25 79 ALA A C 1
ATOM 583 O O . ALA A 1 79 ? 18.723 -0.807 -18.557 1.00 98.25 79 ALA A O 1
ATOM 584 N N . ALA A 1 80 ? 17.315 -0.765 -16.808 1.00 98.62 80 ALA A N 1
ATOM 585 C CA . ALA A 1 80 ? 16.099 -0.957 -17.595 1.00 98.62 80 ALA A CA 1
ATOM 586 C C . ALA A 1 80 ? 15.515 0.405 -17.982 1.00 98.62 80 ALA A C 1
ATOM 588 O O . ALA A 1 80 ? 15.349 1.272 -17.131 1.00 98.62 80 ALA A O 1
ATOM 589 N N . TYR A 1 81 ? 15.175 0.629 -19.247 1.00 98.69 81 TYR A N 1
ATOM 590 C CA . TYR A 1 81 ? 14.659 1.925 -19.695 1.00 98.69 81 TYR A CA 1
ATOM 591 C C . TYR A 1 81 ? 13.720 1.804 -20.888 1.00 98.69 81 TYR A C 1
ATOM 593 O O . TYR A 1 81 ? 13.732 0.814 -21.621 1.00 98.69 81 TYR A O 1
ATOM 601 N N . ILE A 1 82 ? 12.920 2.847 -21.087 1.00 98.38 82 ILE A N 1
ATOM 602 C CA . ILE A 1 82 ? 12.018 2.970 -22.229 1.00 98.38 82 ILE A CA 1
ATOM 603 C C . ILE A 1 82 ? 12.717 3.637 -23.419 1.00 98.38 82 ILE A C 1
ATOM 605 O O . ILE A 1 82 ? 13.401 4.654 -23.272 1.00 98.38 82 ILE A O 1
ATOM 609 N N . SER A 1 83 ? 12.503 3.068 -24.608 1.00 97.69 83 SER A N 1
ATOM 610 C CA . SER A 1 83 ? 12.978 3.595 -25.890 1.00 97.69 83 SER A CA 1
ATOM 611 C C . SER A 1 83 ? 11.877 3.578 -26.952 1.00 97.69 83 SER A C 1
ATOM 613 O O . SER A 1 83 ? 11.092 2.632 -27.030 1.00 97.69 83 SER A O 1
ATOM 615 N N . ASN A 1 84 ? 11.875 4.589 -27.821 1.00 96.69 84 ASN A N 1
ATOM 616 C CA . ASN A 1 84 ? 11.097 4.660 -29.062 1.00 96.69 84 ASN A CA 1
ATOM 617 C C . ASN A 1 84 ? 11.916 4.344 -30.329 1.00 96.69 84 ASN A C 1
ATOM 619 O O . ASN A 1 84 ? 11.438 4.555 -31.440 1.00 96.69 84 ASN A O 1
ATOM 623 N N . THR A 1 85 ? 13.152 3.861 -30.183 1.00 95.19 85 THR A N 1
ATOM 624 C CA . THR A 1 85 ? 14.086 3.603 -31.297 1.00 95.19 85 THR A CA 1
ATOM 625 C C . THR A 1 85 ? 14.827 2.274 -31.117 1.00 95.19 85 THR A C 1
ATOM 627 O O . THR A 1 85 ? 16.043 2.174 -31.301 1.00 95.19 85 THR A O 1
ATOM 630 N N . SER A 1 86 ? 14.098 1.236 -30.698 1.00 94.31 86 SER A N 1
ATOM 631 C CA . SER A 1 86 ? 14.643 -0.116 -30.494 1.00 94.31 86 SER A CA 1
ATOM 632 C C . SER A 1 86 ? 15.858 -0.190 -29.552 1.00 94.31 86 SER A C 1
ATOM 634 O O . SER A 1 86 ? 16.753 -1.007 -29.755 1.00 94.31 86 SER A O 1
ATOM 636 N N . GLY A 1 87 ? 15.901 0.665 -28.523 1.00 95.12 87 GLY A N 1
ATOM 637 C CA . GLY A 1 87 ? 16.990 0.697 -27.542 1.00 95.12 87 GLY A CA 1
ATOM 638 C C . GLY A 1 87 ? 18.215 1.512 -27.973 1.00 95.12 87 GLY A C 1
ATOM 639 O O . GLY A 1 87 ? 19.291 1.319 -27.418 1.00 95.12 87 GLY A O 1
ATOM 640 N N . THR A 1 88 ? 18.090 2.412 -28.958 1.00 96.38 88 THR A N 1
ATOM 641 C CA . THR A 1 88 ? 19.193 3.319 -29.350 1.00 96.38 88 THR A CA 1
ATOM 642 C C . THR A 1 88 ? 19.096 4.714 -28.720 1.00 96.38 88 THR A C 1
ATOM 644 O O . THR A 1 88 ? 20.114 5.382 -28.554 1.00 96.38 88 THR A O 1
ATOM 647 N N . THR A 1 89 ? 17.904 5.137 -28.285 1.00 96.75 89 THR A N 1
ATOM 648 C CA . THR A 1 89 ? 17.660 6.377 -27.523 1.00 96.75 89 THR A CA 1
ATOM 649 C C . THR A 1 89 ? 16.964 6.093 -26.192 1.00 96.75 89 THR A C 1
ATOM 651 O O . THR A 1 89 ? 16.162 5.165 -26.087 1.00 96.75 89 THR A O 1
ATOM 654 N N . TRP A 1 90 ? 17.210 6.932 -25.185 1.00 97.38 90 TRP A N 1
ATOM 655 C CA . TRP A 1 90 ? 16.385 7.012 -23.977 1.00 97.38 90 TRP A CA 1
ATOM 656 C C . TRP A 1 90 ? 15.341 8.119 -24.169 1.00 97.38 90 TRP A C 1
ATOM 658 O O . TRP A 1 90 ? 15.579 9.288 -23.873 1.00 97.38 90 TRP A O 1
ATOM 668 N N . ALA A 1 91 ? 14.213 7.756 -24.777 1.00 96.25 91 ALA A N 1
ATOM 669 C CA . ALA A 1 91 ? 13.117 8.652 -25.132 1.00 96.25 91 ALA A CA 1
ATOM 670 C C . ALA A 1 91 ? 11.840 7.840 -25.396 1.00 96.25 91 ALA A C 1
ATOM 672 O O . ALA A 1 91 ? 11.902 6.630 -25.613 1.00 96.25 91 ALA A O 1
ATOM 673 N N . TYR A 1 92 ? 10.691 8.510 -25.429 1.00 96.25 92 TYR A N 1
ATOM 674 C CA . TYR A 1 92 ? 9.426 7.919 -25.866 1.00 96.25 92 TYR A CA 1
ATOM 675 C C . TYR A 1 92 ? 8.712 8.832 -26.869 1.00 96.25 92 TYR A C 1
ATOM 677 O O . TYR A 1 92 ? 8.987 10.029 -26.950 1.00 96.25 92 TYR A O 1
ATOM 685 N N . SER A 1 93 ? 7.837 8.240 -27.677 1.00 95.62 93 SER A N 1
ATOM 686 C CA . SER A 1 93 ? 6.908 8.938 -28.557 1.00 95.62 93 SER A CA 1
ATOM 687 C C . SER A 1 93 ? 5.651 9.297 -27.772 1.00 95.62 93 SER A C 1
ATOM 689 O O . SER A 1 93 ? 4.944 8.400 -27.318 1.00 95.62 93 SER A O 1
ATOM 691 N N . THR A 1 94 ? 5.363 10.588 -27.640 1.00 94.06 94 THR A N 1
ATOM 692 C CA . THR A 1 94 ? 4.166 11.095 -26.952 1.00 94.06 94 THR A CA 1
ATOM 693 C C . THR A 1 94 ? 2.910 11.065 -27.825 1.00 94.06 94 THR A C 1
ATOM 695 O O . THR A 1 94 ? 1.823 11.354 -27.353 1.00 94.06 94 THR A O 1
ATOM 698 N N . THR A 1 95 ? 3.025 10.707 -29.109 1.00 93.88 95 THR A N 1
ATOM 699 C CA . THR A 1 95 ? 1.894 10.644 -30.056 1.00 93.88 95 THR A CA 1
ATOM 700 C C . THR A 1 95 ? 1.377 9.221 -30.288 1.00 93.88 95 THR A C 1
ATOM 702 O O . THR A 1 95 ? 0.555 8.992 -31.176 1.00 93.88 95 THR A O 1
ATOM 705 N N . ALA A 1 96 ? 1.858 8.249 -29.508 1.00 92.19 96 ALA A N 1
ATOM 706 C CA . ALA A 1 96 ? 1.509 6.840 -29.635 1.00 92.19 96 ALA A CA 1
ATOM 707 C C . ALA A 1 96 ? 1.279 6.213 -28.255 1.00 92.19 96 ALA A C 1
ATOM 709 O O . ALA A 1 96 ? 2.235 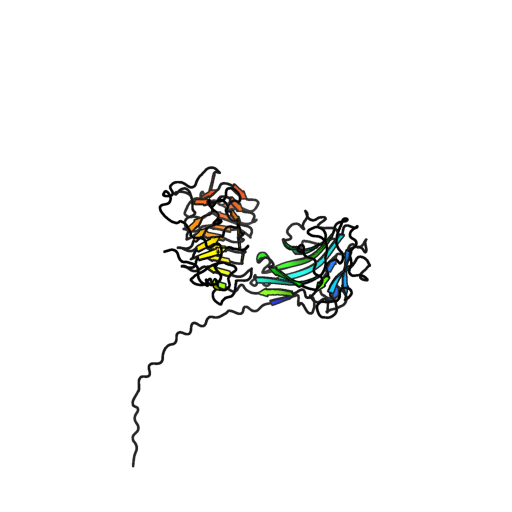5.992 -27.508 1.00 92.19 96 ALA A O 1
ATOM 710 N N . THR A 1 97 ? 0.020 5.876 -27.959 1.00 94.19 97 THR A N 1
ATOM 711 C CA . THR A 1 97 ? -0.369 5.138 -26.752 1.00 94.19 97 THR A CA 1
ATOM 712 C C . THR A 1 97 ? 0.441 3.854 -26.653 1.00 94.19 97 THR A C 1
ATOM 714 O O . THR A 1 97 ? 0.507 3.083 -27.612 1.00 94.19 97 THR A O 1
ATOM 717 N N . SER A 1 98 ? 1.038 3.606 -25.493 1.00 95.75 98 SER A N 1
ATOM 718 C CA . SER A 1 98 ? 1.742 2.358 -25.224 1.00 95.75 98 SER A CA 1
ATOM 719 C C . SER A 1 98 ? 1.561 1.952 -23.772 1.00 95.75 98 SER A C 1
ATOM 721 O O . SER A 1 98 ? 1.407 2.779 -22.873 1.00 95.75 98 SER A O 1
ATOM 723 N N . THR A 1 99 ? 1.551 0.649 -23.524 1.00 97.06 99 THR A N 1
ATOM 724 C CA . THR A 1 99 ? 1.678 0.114 -22.171 1.00 97.06 99 THR A CA 1
ATOM 725 C C . THR A 1 99 ? 2.476 -1.172 -22.245 1.00 97.06 99 THR A C 1
ATOM 727 O O . THR A 1 99 ? 2.069 -2.117 -22.919 1.00 97.06 99 THR A O 1
ATOM 730 N N . THR A 1 100 ? 3.644 -1.179 -21.615 1.00 98.19 100 THR A N 1
ATOM 731 C CA . THR A 1 100 ? 4.653 -2.237 -21.736 1.00 98.19 100 THR A CA 1
ATOM 732 C C . THR A 1 100 ? 5.222 -2.560 -20.364 1.00 98.19 100 THR A C 1
ATOM 734 O O . THR A 1 100 ? 5.252 -1.711 -19.465 1.00 98.19 100 THR A O 1
ATOM 737 N N . HIS A 1 101 ? 5.676 -3.797 -20.173 1.00 98.50 101 HIS A N 1
ATOM 738 C CA . HIS A 1 101 ? 6.055 -4.300 -18.853 1.00 98.50 101 HIS A CA 1
ATOM 739 C C . HIS A 1 101 ? 7.400 -5.012 -18.852 1.00 98.50 101 HIS A C 1
ATOM 741 O O . HIS A 1 101 ? 7.824 -5.585 -19.854 1.00 98.50 101 HIS A O 1
ATOM 747 N N . PHE A 1 102 ? 7.983 -5.117 -17.666 1.00 98.81 102 PHE A N 1
ATOM 748 C CA . PHE A 1 102 ? 8.790 -6.274 -17.307 1.00 98.81 102 PHE A CA 1
ATOM 749 C C . PHE A 1 102 ? 8.388 -6.759 -15.912 1.00 98.81 102 PHE A C 1
ATOM 751 O O . PHE A 1 102 ? 7.929 -5.984 -15.070 1.00 98.81 102 PHE A O 1
ATOM 758 N N . TYR A 1 103 ? 8.492 -8.061 -15.670 1.00 98.75 103 TYR A N 1
ATOM 759 C CA . TYR A 1 103 ? 8.040 -8.671 -14.425 1.00 98.75 103 TYR A CA 1
ATOM 760 C C . TYR A 1 103 ? 8.863 -9.896 -14.042 1.00 98.75 103 TYR A C 1
ATOM 762 O O . TYR A 1 103 ? 9.534 -10.506 -14.876 1.00 98.75 103 TYR A O 1
ATOM 770 N N . ARG A 1 104 ? 8.776 -10.282 -12.771 1.00 98.25 104 ARG A N 1
ATOM 771 C CA . ARG A 1 104 ? 9.221 -11.594 -12.296 1.00 98.25 104 ARG A CA 1
ATOM 772 C C . ARG A 1 104 ? 8.328 -12.082 -11.169 1.00 98.25 104 ARG A C 1
ATOM 774 O O . ARG A 1 104 ? 7.697 -11.280 -10.478 1.00 98.25 104 ARG A O 1
ATOM 781 N N . ASP A 1 105 ? 8.325 -13.390 -10.973 1.00 98.50 105 ASP A N 1
ATOM 782 C CA . ASP A 1 105 ? 7.684 -14.006 -9.820 1.00 98.50 105 ASP A CA 1
ATOM 783 C C . ASP A 1 105 ? 8.685 -14.041 -8.653 1.00 98.50 105 ASP A C 1
ATOM 785 O O . ASP A 1 105 ? 9.871 -14.331 -8.832 1.00 98.50 105 ASP A O 1
ATOM 789 N N . VAL A 1 106 ? 8.218 -13.679 -7.460 1.00 97.94 106 VAL A N 1
ATOM 790 C CA . VAL A 1 106 ? 8.998 -13.601 -6.219 1.00 97.94 106 VAL A CA 1
ATOM 791 C C . VAL A 1 106 ? 8.266 -14.336 -5.106 1.00 97.94 106 VAL A C 1
ATOM 793 O O . VAL A 1 106 ? 7.047 -14.234 -4.991 1.00 97.94 106 VAL A O 1
ATOM 796 N N . THR A 1 107 ? 9.004 -15.068 -4.275 1.00 97.94 107 THR A N 1
ATOM 797 C CA . THR A 1 107 ? 8.448 -15.819 -3.141 1.00 97.94 107 THR A CA 1
ATOM 798 C C . THR A 1 107 ? 8.899 -15.184 -1.838 1.00 97.94 107 THR A C 1
ATOM 800 O O . THR A 1 107 ? 10.097 -14.997 -1.629 1.00 97.94 107 THR A O 1
ATOM 803 N N . ILE A 1 108 ? 7.946 -14.877 -0.959 1.00 96.69 108 ILE A N 1
ATOM 804 C CA . ILE A 1 108 ? 8.210 -14.303 0.363 1.00 96.69 108 ILE A CA 1
ATOM 805 C C . ILE A 1 108 ? 8.134 -15.411 1.422 1.00 96.69 108 ILE A C 1
ATOM 807 O O . ILE A 1 108 ? 7.154 -16.160 1.427 1.00 96.69 108 ILE A O 1
ATOM 811 N N . PRO A 1 109 ? 9.098 -15.528 2.354 1.00 95.12 109 PRO A N 1
ATOM 812 C CA . PRO A 1 109 ? 9.001 -16.473 3.465 1.00 95.12 109 PRO A CA 1
ATOM 813 C C . PRO A 1 109 ? 7.752 -16.239 4.336 1.00 95.12 109 PRO A C 1
ATOM 815 O O . PRO A 1 109 ? 7.330 -15.106 4.564 1.00 95.12 109 PRO A O 1
ATOM 818 N N . ALA A 1 110 ? 7.164 -17.317 4.864 1.00 85.19 110 ALA A N 1
ATOM 819 C CA . ALA A 1 110 ? 5.849 -17.293 5.525 1.00 85.19 110 ALA A CA 1
ATOM 820 C C . ALA A 1 110 ? 5.739 -16.447 6.804 1.00 85.19 110 ALA A C 1
ATOM 822 O O . ALA A 1 110 ? 4.631 -16.137 7.227 1.00 85.19 110 ALA A O 1
ATOM 823 N N . ASN A 1 111 ? 6.867 -16.044 7.391 1.00 85.94 111 ASN A N 1
ATOM 824 C CA . ASN A 1 111 ? 6.914 -15.237 8.612 1.00 85.94 111 ASN A CA 1
ATOM 825 C C . ASN A 1 111 ? 7.503 -13.833 8.380 1.00 85.94 111 ASN A C 1
ATOM 827 O O . ASN A 1 111 ? 7.734 -13.103 9.341 1.00 85.94 111 ASN A O 1
ATOM 831 N N . GLU A 1 112 ? 7.772 -13.449 7.128 1.00 91.94 112 GLU A N 1
ATOM 832 C CA . GLU A 1 112 ? 8.488 -12.216 6.792 1.00 91.94 112 GLU A CA 1
ATOM 833 C C . GLU A 1 112 ? 7.574 -11.171 6.140 1.00 91.94 112 GLU A C 1
ATOM 835 O O . GLU A 1 112 ? 7.672 -10.865 4.953 1.00 91.94 112 GLU A O 1
ATOM 840 N N . SER A 1 113 ? 6.644 -10.626 6.928 1.00 88.75 113 SER A N 1
ATOM 841 C CA . SER A 1 113 ? 5.622 -9.701 6.427 1.00 88.75 113 SER A CA 1
ATOM 842 C C . SER A 1 113 ? 6.027 -8.222 6.393 1.00 88.75 113 SER A C 1
ATOM 844 O O . SER A 1 113 ? 5.203 -7.385 6.024 1.00 88.75 113 SER A O 1
ATOM 846 N N . VAL A 1 114 ? 7.271 -7.884 6.751 1.00 91.69 114 VAL A N 1
ATOM 847 C CA . VAL A 1 114 ? 7.872 -6.577 6.444 1.00 91.69 114 VAL A CA 1
ATOM 848 C C . VAL A 1 114 ? 8.536 -6.705 5.081 1.00 91.69 114 VAL A C 1
ATOM 850 O O . VAL A 1 114 ? 9.652 -7.204 4.994 1.00 91.69 114 VAL A O 1
ATOM 853 N N . ILE A 1 115 ? 7.846 -6.298 4.015 1.00 93.50 115 ILE A N 1
ATOM 854 C CA . ILE A 1 115 ? 8.323 -6.458 2.636 1.00 93.50 115 ILE A CA 1
ATOM 855 C C . ILE A 1 115 ? 8.613 -5.072 2.050 1.00 93.50 115 ILE A C 1
ATOM 857 O O . ILE A 1 115 ? 7.708 -4.246 1.902 1.00 93.50 115 ILE A O 1
ATOM 861 N N . SER A 1 116 ? 9.877 -4.809 1.716 1.00 94.56 116 SER A N 1
ATOM 862 C CA . SER A 1 116 ? 10.343 -3.515 1.210 1.00 94.56 116 SER A CA 1
ATOM 863 C C . SER A 1 116 ? 10.932 -3.654 -0.188 1.00 94.56 116 SER A C 1
ATOM 865 O O . SER A 1 116 ? 11.926 -4.355 -0.396 1.00 94.56 116 SER A O 1
ATOM 867 N N . LEU A 1 117 ? 10.311 -2.951 -1.133 1.00 97.75 117 LEU A N 1
ATOM 868 C CA . LEU A 1 117 ? 10.804 -2.729 -2.482 1.00 97.75 117 LEU A CA 1
ATOM 869 C C . LEU A 1 117 ? 11.476 -1.352 -2.536 1.00 97.75 117 LEU A C 1
ATOM 871 O O . LEU A 1 117 ? 10.871 -0.344 -2.181 1.00 97.75 117 LEU A O 1
ATOM 875 N N . ASN A 1 118 ? 12.712 -1.302 -3.017 1.00 97.62 118 ASN A N 1
ATOM 876 C CA . ASN A 1 118 ? 13.426 -0.066 -3.306 1.00 97.62 118 ASN A CA 1
ATOM 877 C C . ASN A 1 118 ? 13.993 -0.147 -4.719 1.00 97.62 118 ASN A C 1
ATOM 879 O O . ASN A 1 118 ? 14.424 -1.215 -5.143 1.00 97.62 118 ASN A O 1
ATOM 883 N N . PHE A 1 119 ? 13.989 0.956 -5.454 1.00 98.44 119 PHE A N 1
ATOM 884 C CA . PHE A 1 119 ? 14.623 1.029 -6.768 1.00 98.44 119 PHE A CA 1
ATOM 885 C C . PHE A 1 119 ? 15.017 2.467 -7.082 1.00 98.44 119 PHE A C 1
ATOM 887 O O . PHE A 1 119 ? 14.371 3.421 -6.641 1.00 98.44 119 PHE A O 1
ATOM 894 N N . GLN A 1 120 ? 16.075 2.621 -7.864 1.00 98.19 120 GLN A N 1
ATOM 895 C CA . GLN A 1 120 ? 16.497 3.907 -8.391 1.00 98.19 120 GLN A CA 1
ATOM 896 C C . GLN A 1 120 ? 15.730 4.173 -9.678 1.00 98.19 120 GLN A C 1
ATOM 898 O O . GLN A 1 120 ? 15.642 3.299 -10.537 1.00 98.19 120 GLN A O 1
ATOM 903 N N . TRP A 1 121 ? 15.175 5.370 -9.839 1.00 97.44 121 TRP A N 1
ATOM 904 C CA . TRP A 1 121 ? 14.535 5.763 -11.093 1.00 97.44 121 TRP A CA 1
ATOM 905 C C . TRP A 1 121 ? 14.848 7.204 -11.478 1.00 97.44 121 TRP A C 1
ATOM 907 O O . TRP A 1 121 ? 15.138 8.044 -10.626 1.00 97.44 121 TRP A O 1
ATOM 917 N N . LYS A 1 122 ? 14.776 7.482 -12.779 1.00 96.75 122 LYS A N 1
ATOM 918 C CA . LYS A 1 122 ? 14.815 8.831 -13.354 1.00 96.75 122 LYS A CA 1
ATOM 919 C C . LYS A 1 122 ? 13.941 8.910 -14.603 1.00 96.75 122 LYS A C 1
ATOM 921 O O . LYS A 1 122 ? 13.608 7.876 -15.178 1.00 96.75 122 LYS A O 1
ATOM 926 N N . GLY A 1 123 ? 13.578 10.114 -15.030 1.00 95.50 123 GLY A N 1
ATOM 927 C CA . GLY A 1 123 ? 12.679 10.345 -16.165 1.00 95.50 123 GLY A CA 1
ATOM 928 C C . GLY A 1 123 ? 11.648 11.438 -15.894 1.00 95.50 123 GLY A C 1
ATOM 929 O O . GLY A 1 123 ? 11.514 11.912 -14.764 1.00 95.50 123 GLY A O 1
ATOM 930 N N . SER A 1 124 ? 10.927 11.836 -16.941 1.00 93.81 124 SER A N 1
ATOM 931 C CA . SER A 1 124 ? 9.953 12.932 -16.917 1.00 93.81 124 SER A CA 1
ATOM 932 C C . SER A 1 124 ? 8.516 12.414 -16.985 1.00 93.81 124 SER A C 1
ATOM 934 O O . SER A 1 124 ? 7.838 12.402 -15.961 1.00 93.81 124 SER A O 1
ATOM 936 N N . GLY A 1 125 ? 8.065 11.934 -18.148 1.00 92.88 125 GLY A N 1
ATOM 937 C CA . GLY A 1 125 ? 6.684 11.480 -18.336 1.00 92.88 125 GLY A CA 1
ATOM 938 C C . GLY A 1 125 ? 5.653 12.616 -18.286 1.00 92.88 125 GLY A C 1
ATOM 939 O O . GLY A 1 125 ? 5.945 13.754 -18.660 1.00 92.88 125 GLY A O 1
ATOM 940 N N . GLU A 1 126 ? 4.457 12.290 -17.800 1.00 92.19 126 GLU A N 1
ATOM 941 C CA . GLU A 1 126 ? 3.328 13.178 -17.554 1.00 92.19 126 GLU A CA 1
ATOM 942 C C . GLU A 1 126 ? 2.514 12.696 -16.344 1.00 92.19 126 GLU A C 1
ATOM 944 O O . GLU A 1 126 ? 2.180 11.521 -16.190 1.00 92.19 126 GLU A O 1
ATOM 949 N N . SER A 1 127 ? 2.165 13.651 -15.485 1.00 86.94 127 SER A N 1
ATOM 950 C CA . SER A 1 127 ? 1.470 13.501 -14.202 1.00 86.94 127 SER A CA 1
ATOM 951 C C . SER A 1 127 ? 0.144 12.713 -14.268 1.00 86.94 127 SER A C 1
ATOM 953 O O . SER A 1 127 ? -0.934 13.298 -14.221 1.00 86.94 127 SER A O 1
ATOM 955 N N . GLY A 1 128 ? 0.192 11.381 -14.274 1.00 87.62 128 GLY A N 1
ATOM 956 C CA . GLY A 1 128 ? -1.013 10.541 -14.270 1.00 87.62 128 GLY A CA 1
ATOM 957 C C . GLY A 1 128 ? -1.463 10.041 -15.645 1.00 87.62 128 GLY A C 1
ATOM 958 O O . GLY A 1 128 ? -2.480 9.350 -15.704 1.00 87.62 128 GLY A O 1
ATOM 959 N N . TRP A 1 129 ? -0.695 10.320 -16.700 1.00 92.00 129 TRP A N 1
ATOM 960 C CA . TRP A 1 129 ? -0.895 9.793 -18.054 1.00 92.00 129 TRP A CA 1
ATOM 961 C C . TRP A 1 129 ? 0.328 8.970 -18.482 1.00 92.00 129 TRP A C 1
ATOM 963 O O . TRP A 1 129 ? 0.212 7.748 -18.598 1.00 92.00 129 TRP A O 1
ATOM 973 N N . ASP A 1 130 ? 1.508 9.597 -18.533 1.00 94.62 130 ASP A N 1
ATOM 974 C CA . ASP A 1 130 ? 2.761 8.973 -18.979 1.00 94.62 130 ASP A CA 1
ATOM 975 C C . ASP A 1 130 ? 3.694 8.685 -17.794 1.00 94.62 130 ASP A C 1
ATOM 977 O O . ASP A 1 130 ? 4.330 9.582 -17.240 1.00 94.62 130 ASP A O 1
ATOM 981 N N . ARG A 1 131 ? 3.744 7.438 -17.328 1.00 94.56 131 ARG A N 1
ATOM 982 C CA . ARG A 1 131 ? 4.224 7.128 -15.975 1.00 94.56 131 ARG A CA 1
ATOM 983 C C . ARG A 1 131 ? 4.719 5.701 -15.787 1.00 94.56 131 ARG A C 1
ATOM 985 O O . ARG A 1 131 ? 4.183 4.745 -16.351 1.00 94.56 131 ARG A O 1
ATOM 992 N N . LEU A 1 132 ? 5.672 5.558 -14.867 1.00 96.56 132 LEU A N 1
ATOM 993 C CA . LEU A 1 132 ? 5.956 4.286 -14.209 1.00 96.56 132 LEU A CA 1
ATOM 994 C C . LEU A 1 132 ? 4.821 3.896 -13.246 1.00 96.56 132 LEU A C 1
ATOM 996 O O . LEU A 1 132 ? 4.431 4.674 -12.375 1.00 96.56 132 LEU A O 1
ATOM 1000 N N . LEU A 1 133 ? 4.367 2.650 -13.345 1.00 96.62 133 LEU A N 1
ATOM 1001 C CA . LEU A 1 133 ? 3.504 1.969 -12.382 1.00 96.62 133 LEU A CA 1
ATOM 1002 C C . LEU A 1 133 ? 4.195 0.679 -11.923 1.00 96.62 133 LEU A C 1
ATOM 1004 O O . LEU A 1 133 ? 4.807 -0.017 -12.735 1.00 96.62 133 LEU A O 1
ATOM 1008 N N . VAL A 1 134 ? 4.077 0.328 -10.642 1.00 98.00 134 VAL A N 1
ATOM 1009 C CA . VAL A 1 134 ? 4.528 -0.973 -10.123 1.00 98.00 134 VAL A CA 1
ATOM 1010 C C . VAL A 1 134 ? 3.374 -1.674 -9.423 1.00 98.00 134 VAL A C 1
ATOM 1012 O O . VAL A 1 134 ? 2.727 -1.096 -8.546 1.00 98.00 134 VAL A O 1
ATOM 1015 N N . TYR A 1 135 ? 3.131 -2.928 -9.799 1.00 97.81 135 TYR A N 1
ATOM 1016 C CA . TYR A 1 135 ? 2.081 -3.773 -9.237 1.00 97.81 135 TYR A CA 1
ATOM 1017 C C . TYR A 1 135 ? 2.666 -4.994 -8.522 1.00 97.81 135 TYR A C 1
ATOM 1019 O O . TYR A 1 135 ? 3.622 -5.604 -9.002 1.00 97.81 135 TYR A O 1
ATOM 1027 N N . ALA A 1 136 ? 2.028 -5.390 -7.422 1.00 97.06 136 ALA A N 1
ATOM 1028 C CA . ALA A 1 136 ? 2.130 -6.729 -6.852 1.00 97.06 136 ALA A CA 1
ATOM 1029 C C . ALA A 1 136 ? 0.832 -7.484 -7.172 1.00 97.06 136 ALA A C 1
ATOM 1031 O O . ALA A 1 136 ? -0.253 -7.040 -6.791 1.00 97.06 136 ALA A O 1
ATOM 1032 N N . ALA A 1 137 ? 0.923 -8.593 -7.904 1.00 95.94 137 ALA A N 1
ATOM 1033 C CA . ALA A 1 137 ? -0.234 -9.329 -8.411 1.00 95.94 137 ALA A CA 1
ATOM 1034 C C . ALA A 1 137 ? -0.133 -10.840 -8.132 1.00 95.94 137 ALA A C 1
ATOM 1036 O O . ALA A 1 137 ? 0.974 -11.361 -7.998 1.00 95.94 137 ALA A O 1
ATOM 1037 N N . PRO A 1 138 ? -1.253 -11.583 -8.093 1.00 93.31 138 PRO A N 1
ATOM 1038 C CA . PRO A 1 138 ? -1.224 -13.043 -8.151 1.00 93.31 138 PRO A CA 1
ATOM 1039 C C . PRO A 1 138 ? -0.450 -13.541 -9.382 1.00 93.31 138 PRO A C 1
ATOM 1041 O O . PRO A 1 138 ? -0.527 -12.939 -10.451 1.00 93.31 138 PRO A O 1
ATOM 1044 N N . VAL A 1 139 ? 0.244 -14.680 -9.276 1.00 95.62 139 VAL A N 1
ATOM 1045 C CA . VAL A 1 139 ? 0.992 -15.278 -10.410 1.00 95.62 139 VAL A CA 1
ATOM 1046 C C . VAL A 1 139 ? 0.106 -15.699 -11.594 1.00 95.62 139 VAL A C 1
ATOM 1048 O O . VAL A 1 139 ? 0.605 -15.941 -12.690 1.00 95.62 139 VAL A O 1
ATOM 1051 N N . THR A 1 140 ? -1.214 -15.760 -11.395 1.00 93.50 140 THR A N 1
ATOM 1052 C CA . THR A 1 140 ? -2.218 -15.968 -12.450 1.00 93.50 140 THR A CA 1
ATOM 1053 C C . THR A 1 140 ? -2.443 -14.732 -13.327 1.00 93.50 140 THR A C 1
ATOM 1055 O O . THR A 1 140 ? -2.978 -14.861 -14.428 1.00 93.50 140 THR A O 1
ATOM 1058 N N . THR A 1 141 ? -2.027 -13.541 -12.884 1.00 94.00 141 THR A N 1
ATOM 1059 C CA . THR A 1 141 ? -2.073 -12.309 -13.680 1.00 94.00 141 THR A CA 1
ATOM 1060 C C . THR A 1 141 ? -0.952 -12.333 -14.713 1.00 94.00 141 THR A C 1
ATOM 1062 O O . THR A 1 141 ? 0.210 -12.112 -14.379 1.00 94.00 141 THR A O 1
ATOM 1065 N N . ASN A 1 142 ? -1.288 -12.587 -15.977 1.00 93.25 142 ASN A N 1
ATOM 1066 C CA . ASN A 1 142 ? -0.345 -12.560 -17.098 1.00 93.25 142 ASN A CA 1
ATOM 1067 C C . ASN A 1 142 ? -0.359 -11.174 -17.769 1.00 93.25 142 ASN A C 1
ATOM 1069 O O . ASN A 1 142 ? -1.372 -10.835 -18.385 1.00 93.25 142 ASN A O 1
ATOM 1073 N N . PRO A 1 143 ? 0.715 -10.365 -17.658 1.00 95.81 143 PRO A N 1
ATOM 1074 C CA . PRO A 1 143 ? 0.764 -9.055 -18.298 1.00 95.81 143 PRO A CA 1
ATOM 1075 C C . PRO A 1 143 ? 0.833 -9.175 -19.823 1.00 95.81 143 PRO A C 1
ATOM 1077 O O . PRO A 1 143 ? 1.496 -10.072 -20.347 1.00 95.81 143 PRO A O 1
ATOM 1080 N N . PHE A 1 144 ? 0.186 -8.254 -20.532 1.00 95.25 144 PHE A N 1
ATOM 1081 C CA . PHE A 1 144 ? 0.217 -8.160 -21.993 1.00 95.25 144 PHE A CA 1
ATOM 1082 C C . PHE A 1 144 ? 0.268 -6.691 -22.427 1.00 95.25 144 PHE A C 1
ATOM 1084 O O . PHE A 1 144 ? -0.278 -5.817 -21.753 1.00 95.25 144 PHE A O 1
ATOM 1091 N N . SER A 1 145 ? 0.933 -6.412 -23.549 1.00 96.31 145 SER A N 1
ATOM 1092 C CA . SER A 1 145 ? 1.111 -5.045 -24.045 1.00 96.31 145 SER A CA 1
ATOM 1093 C C . SER A 1 145 ? -0.230 -4.371 -24.353 1.00 96.31 145 SER A C 1
ATOM 1095 O O . SER A 1 145 ? -1.120 -4.985 -24.941 1.00 96.31 145 SER A O 1
ATOM 1097 N N . GLY A 1 146 ? -0.355 -3.095 -23.991 1.00 95.19 146 GLY A N 1
ATOM 1098 C CA . GLY A 1 146 ? -1.580 -2.306 -24.143 1.00 95.19 146 GLY A CA 1
ATOM 1099 C C . GLY A 1 146 ? -2.558 -2.402 -22.964 1.00 95.19 146 GLY A C 1
ATOM 1100 O O . GLY A 1 146 ? -3.654 -1.850 -23.060 1.00 95.19 146 GLY A O 1
ATOM 1101 N N . TYR A 1 147 ? -2.196 -3.066 -21.855 1.00 94.88 147 TYR A N 1
ATOM 1102 C CA . TYR A 1 147 ? -3.022 -3.102 -20.645 1.00 94.88 147 TYR A CA 1
ATOM 1103 C C . TYR A 1 147 ? -2.211 -2.840 -19.359 1.00 94.88 147 TYR A C 1
ATOM 1105 O O . TYR A 1 147 ? -1.183 -3.477 -19.161 1.00 94.88 147 TYR A O 1
ATOM 1113 N N . PRO A 1 148 ? -2.650 -1.962 -18.436 1.00 94.50 148 PRO A N 1
ATOM 1114 C CA . PRO A 1 148 ? -3.929 -1.258 -18.435 1.00 94.50 148 PRO A CA 1
ATOM 1115 C C . PRO A 1 148 ? -4.008 -0.189 -19.530 1.00 94.50 148 PRO A C 1
ATOM 1117 O O . PRO A 1 148 ? -3.056 0.551 -19.746 1.00 94.50 148 PRO A O 1
ATOM 1120 N N . ALA A 1 149 ? -5.141 -0.128 -20.230 1.00 93.12 149 ALA A N 1
ATOM 1121 C CA . ALA A 1 149 ? -5.312 0.674 -21.446 1.00 93.12 149 ALA A CA 1
ATOM 1122 C C . ALA A 1 149 ? -5.354 2.195 -21.199 1.00 93.12 149 ALA A C 1
ATOM 1124 O O . ALA A 1 149 ? -5.248 2.984 -22.133 1.00 93.12 149 ALA A O 1
ATOM 1125 N N . SER A 1 150 ? -5.557 2.614 -19.951 1.00 92.25 150 SER A N 1
ATOM 1126 C CA . SER A 1 150 ? -5.592 4.016 -19.531 1.00 92.25 150 SER A CA 1
ATOM 1127 C C . SER A 1 150 ? -5.375 4.147 -18.024 1.00 92.25 150 SER A C 1
ATOM 1129 O O . SER A 1 150 ? -5.345 3.153 -17.285 1.00 92.25 150 SER A O 1
ATOM 1131 N N . ASN A 1 151 ? -5.322 5.389 -17.543 1.00 87.38 151 ASN A N 1
ATOM 1132 C CA . ASN A 1 151 ? -5.203 5.701 -16.125 1.00 87.38 151 ASN A CA 1
ATOM 1133 C C . ASN A 1 151 ? -6.433 5.371 -15.256 1.00 87.38 151 ASN A C 1
ATOM 1135 O O . ASN A 1 151 ? -6.321 5.423 -14.031 1.00 87.38 151 ASN A O 1
ATOM 1139 N N . THR A 1 152 ? -7.556 4.969 -15.860 1.00 88.88 152 THR A N 1
ATOM 1140 C CA . THR A 1 152 ? -8.775 4.498 -15.175 1.00 88.88 152 THR A CA 1
ATOM 1141 C C . THR A 1 152 ? -8.900 2.971 -15.123 1.00 88.88 152 THR A C 1
ATOM 1143 O O . THR A 1 152 ? -9.888 2.451 -14.607 1.00 88.88 152 THR A O 1
ATOM 1146 N N . SER A 1 153 ? -7.907 2.237 -15.635 1.00 89.94 153 SER A N 1
ATOM 1147 C CA . SER A 1 153 ? -7.894 0.769 -15.688 1.00 89.94 153 SER A CA 1
ATOM 1148 C C . SER A 1 153 ? -6.740 0.174 -14.872 1.00 89.94 153 SER A C 1
ATOM 1150 O O . SER A 1 153 ? -5.700 0.807 -14.693 1.00 89.94 153 SER A O 1
ATOM 1152 N N . ALA A 1 154 ? -6.911 -1.052 -14.371 1.00 87.94 154 ALA A N 1
ATOM 1153 C CA . ALA A 1 154 ? -5.894 -1.787 -13.618 1.00 87.94 154 ALA A CA 1
ATOM 1154 C C . ALA A 1 154 ? -6.112 -3.303 -13.741 1.00 87.94 154 ALA A C 1
ATOM 1156 O O . ALA A 1 154 ? -7.247 -3.753 -13.895 1.00 87.94 154 ALA A O 1
ATOM 1157 N N . TYR A 1 155 ? -5.038 -4.092 -13.635 1.00 86.62 155 TYR A N 1
ATOM 1158 C CA . TYR A 1 155 ? -5.115 -5.558 -13.636 1.00 86.62 155 TYR A CA 1
ATOM 1159 C C . TYR A 1 155 ? -6.033 -6.070 -12.505 1.00 86.62 155 TYR A C 1
ATOM 1161 O O . TYR A 1 155 ? -5.780 -5.755 -11.339 1.00 86.62 155 TYR A O 1
ATOM 1169 N N . PRO A 1 156 ? -7.078 -6.872 -12.803 1.00 84.38 156 PRO A N 1
ATOM 1170 C CA . PRO A 1 156 ? -7.955 -7.434 -11.779 1.00 84.38 156 PRO A CA 1
ATOM 1171 C C . PRO A 1 156 ? -7.170 -8.224 -10.726 1.00 84.38 156 PRO A C 1
ATOM 1173 O O . PRO A 1 156 ? -6.351 -9.078 -11.059 1.00 84.38 156 PRO A O 1
ATOM 1176 N N . GLY A 1 157 ? -7.407 -7.924 -9.447 1.00 83.94 157 GLY A N 1
ATOM 1177 C CA . GLY A 1 157 ? -6.708 -8.556 -8.323 1.00 83.94 157 GLY A CA 1
ATOM 1178 C C . GLY A 1 157 ? -5.244 -8.133 -8.130 1.00 83.94 157 GLY A C 1
ATOM 1179 O O . GLY A 1 157 ? -4.609 -8.625 -7.201 1.00 83.94 157 GLY A O 1
ATOM 1180 N N . ALA A 1 158 ? -4.698 -7.233 -8.955 1.00 92.12 158 ALA A N 1
ATOM 1181 C CA . ALA A 1 158 ? -3.374 -6.657 -8.737 1.00 92.12 158 ALA A CA 1
ATOM 1182 C C . ALA A 1 158 ? -3.447 -5.426 -7.824 1.00 92.12 158 ALA A C 1
ATOM 1184 O O . ALA A 1 158 ? -4.276 -4.535 -8.020 1.00 92.12 158 ALA A O 1
ATOM 1185 N N . THR A 1 159 ? -2.520 -5.331 -6.877 1.00 92.38 159 THR A N 1
ATOM 1186 C CA . THR A 1 159 ? -2.347 -4.147 -6.034 1.00 92.38 159 THR A CA 1
ATOM 1187 C C . THR A 1 159 ? -1.339 -3.210 -6.687 1.00 92.38 159 THR A C 1
ATOM 1189 O O . THR A 1 159 ? -0.176 -3.577 -6.856 1.00 92.38 159 THR A O 1
ATOM 1192 N N . LEU A 1 160 ? -1.761 -1.992 -7.034 1.00 94.12 160 LEU A N 1
ATOM 1193 C CA . LEU A 1 160 ? -0.845 -0.913 -7.409 1.00 94.12 160 LEU A CA 1
ATOM 1194 C C . LEU A 1 160 ? -0.068 -0.482 -6.157 1.00 94.12 160 LEU A C 1
ATOM 1196 O O . LEU A 1 160 ? -0.657 0.078 -5.235 1.00 94.12 160 LEU A O 1
ATOM 1200 N N . ILE A 1 161 ? 1.234 -0.765 -6.115 1.00 94.44 161 ILE A N 1
ATOM 1201 C CA . ILE A 1 161 ? 2.108 -0.445 -4.973 1.00 94.44 161 ILE A CA 1
ATOM 1202 C C . ILE A 1 161 ? 2.935 0.826 -5.203 1.00 94.44 161 ILE A C 1
ATOM 1204 O O . ILE A 1 161 ? 3.387 1.442 -4.243 1.00 94.44 161 ILE A O 1
ATOM 1208 N N . TYR A 1 162 ? 3.108 1.254 -6.457 1.00 94.81 162 TYR A N 1
ATOM 1209 C CA . TYR A 1 162 ? 3.767 2.515 -6.796 1.00 94.81 162 TYR A CA 1
ATOM 1210 C C . TYR A 1 162 ? 3.186 3.122 -8.071 1.00 94.81 162 TYR A C 1
ATOM 1212 O O . TYR A 1 162 ? 2.957 2.417 -9.051 1.00 94.81 162 TYR A O 1
ATOM 1220 N N . THR A 1 163 ? 3.033 4.442 -8.081 1.00 93.69 163 THR A N 1
ATOM 1221 C CA . THR A 1 163 ? 2.887 5.250 -9.296 1.00 93.69 163 THR A CA 1
ATOM 1222 C C . THR A 1 163 ? 3.919 6.364 -9.246 1.00 93.69 163 THR A C 1
ATOM 1224 O O . THR A 1 163 ? 4.166 6.934 -8.182 1.00 93.69 163 THR A O 1
ATOM 1227 N N . GLN A 1 164 ? 4.503 6.689 -10.395 1.00 91.44 164 GLN A N 1
ATOM 1228 C CA . GLN A 1 164 ? 5.378 7.842 -10.542 1.00 91.44 164 GLN A CA 1
ATOM 1229 C C . GLN A 1 164 ? 4.652 9.106 -10.068 1.00 91.44 164 GLN A C 1
ATOM 1231 O O . GLN A 1 164 ? 3.500 9.344 -10.438 1.00 91.44 164 GLN A O 1
ATOM 1236 N N . ALA A 1 165 ? 5.325 9.895 -9.232 1.00 76.88 165 ALA A N 1
ATOM 1237 C CA . ALA A 1 165 ? 4.825 11.183 -8.770 1.00 76.88 165 ALA A CA 1
ATOM 1238 C C . ALA A 1 165 ? 5.084 12.287 -9.811 1.00 76.88 165 ALA A C 1
ATOM 1240 O O . ALA A 1 165 ? 5.938 12.151 -10.685 1.00 76.88 165 ALA A O 1
ATOM 1241 N N . ASN A 1 166 ? 4.389 13.416 -9.666 1.00 68.44 166 ASN A N 1
ATOM 1242 C CA . ASN A 1 166 ? 4.315 14.515 -10.643 1.00 68.44 166 ASN A CA 1
ATOM 1243 C C . ASN A 1 166 ? 5.609 15.352 -10.793 1.00 68.44 166 ASN A C 1
ATOM 1245 O O . ASN A 1 166 ? 5.552 16.502 -11.222 1.00 68.44 166 ASN A O 1
ATOM 1249 N N . ALA A 1 167 ? 6.766 14.820 -10.398 1.00 75.44 167 ALA A N 1
ATOM 1250 C CA . ALA A 1 167 ? 8.048 15.511 -10.411 1.00 75.44 167 ALA A CA 1
ATOM 1251 C C . ALA A 1 167 ? 9.050 14.742 -11.277 1.00 75.44 167 ALA A C 1
ATOM 1253 O O . ALA A 1 167 ? 9.522 13.675 -10.879 1.00 75.44 167 ALA A O 1
ATOM 1254 N N . ALA A 1 168 ? 9.395 15.312 -12.434 1.00 87.69 168 ALA A N 1
ATOM 1255 C CA . ALA A 1 168 ? 10.466 14.811 -13.288 1.00 87.69 168 ALA A CA 1
ATOM 1256 C C . ALA A 1 168 ? 11.791 14.727 -12.513 1.00 87.69 168 ALA A C 1
ATOM 1258 O O . ALA A 1 168 ? 12.145 15.638 -11.763 1.00 87.69 168 ALA A O 1
ATOM 1259 N N . GLN A 1 169 ? 12.529 13.638 -12.707 1.00 93.38 169 GLN A N 1
ATOM 1260 C CA . GLN A 1 169 ? 13.791 13.363 -12.025 1.00 93.38 169 GLN A CA 1
ATOM 1261 C C . GLN A 1 169 ? 14.919 13.345 -13.056 1.00 93.38 169 GLN A C 1
ATOM 1263 O O . GLN A 1 169 ? 14.996 12.442 -13.889 1.00 93.38 169 GLN A O 1
ATOM 1268 N N . ALA A 1 170 ? 15.786 14.360 -13.015 1.00 93.38 170 ALA A N 1
ATOM 1269 C CA . ALA A 1 170 ? 16.937 14.471 -13.916 1.00 93.38 170 ALA A CA 1
ATOM 1270 C C . ALA A 1 170 ? 18.081 13.513 -13.530 1.00 93.38 170 ALA A C 1
ATOM 1272 O O . ALA A 1 170 ? 18.809 13.014 -14.387 1.00 93.38 170 ALA A O 1
ATOM 1273 N N . THR A 1 171 ? 18.221 13.235 -12.234 1.00 95.62 171 THR A N 1
ATOM 1274 C CA . THR A 1 171 ? 19.139 12.243 -11.664 1.00 95.62 171 THR A CA 1
ATOM 1275 C C . THR A 1 171 ? 18.347 11.073 -11.100 1.00 95.62 171 THR A C 1
ATOM 1277 O O . THR A 1 171 ? 17.166 11.219 -10.792 1.00 95.62 171 THR A O 1
ATOM 1280 N N . TYR A 1 172 ? 18.997 9.924 -10.920 1.00 97.06 172 TYR A N 1
ATOM 1281 C CA . TYR A 1 172 ? 18.388 8.813 -10.192 1.00 97.06 172 TYR A CA 1
ATOM 1282 C C . TYR A 1 172 ? 17.994 9.227 -8.772 1.00 97.06 172 TYR A C 1
ATOM 1284 O O . TYR A 1 172 ? 18.772 9.873 -8.067 1.00 97.06 172 TYR A O 1
ATOM 1292 N N . THR A 1 173 ? 16.787 8.839 -8.374 1.00 95.81 173 THR A N 1
ATOM 1293 C CA . THR A 1 173 ? 16.268 8.982 -7.017 1.00 95.81 173 THR A CA 1
ATOM 1294 C C . THR A 1 173 ? 15.666 7.663 -6.544 1.00 95.81 173 THR A C 1
ATOM 1296 O O . THR A 1 173 ? 15.118 6.894 -7.339 1.00 95.81 173 THR A O 1
ATOM 1299 N N . ASN A 1 174 ? 15.749 7.397 -5.242 1.00 95.88 174 ASN A N 1
ATOM 1300 C CA . ASN A 1 174 ? 15.260 6.153 -4.665 1.00 95.88 174 ASN A CA 1
ATOM 1301 C C . ASN A 1 174 ? 13.746 6.221 -4.434 1.00 95.88 174 ASN A C 1
ATOM 1303 O O . ASN A 1 174 ? 13.280 6.929 -3.539 1.00 95.88 174 ASN A O 1
ATOM 1307 N N . ALA A 1 175 ? 12.979 5.419 -5.167 1.00 95.06 175 ALA A N 1
ATOM 1308 C CA . ALA A 1 175 ? 11.633 5.055 -4.752 1.00 95.06 175 ALA A CA 1
ATOM 1309 C C . ALA A 1 175 ? 11.725 4.009 -3.631 1.00 95.06 175 ALA A C 1
ATOM 1311 O O . ALA A 1 175 ? 12.414 3.002 -3.782 1.00 95.06 175 ALA A O 1
ATOM 1312 N N . SER A 1 176 ? 11.022 4.238 -2.519 1.00 93.19 176 SER A N 1
ATOM 1313 C CA . SER A 1 176 ? 10.868 3.267 -1.431 1.00 93.19 176 SER A CA 1
ATOM 1314 C C . SER A 1 176 ? 9.393 2.929 -1.268 1.00 93.19 176 SER A C 1
ATOM 1316 O O . SER A 1 176 ? 8.551 3.825 -1.196 1.00 93.19 176 SER A O 1
ATOM 1318 N N . VAL A 1 177 ? 9.080 1.637 -1.279 1.00 91.81 177 VAL A N 1
ATOM 1319 C CA . VAL A 1 177 ? 7.723 1.106 -1.411 1.00 91.81 177 VAL A CA 1
ATOM 1320 C C . VAL A 1 177 ? 7.543 -0.062 -0.450 1.00 91.81 177 VAL A C 1
ATOM 1322 O O . VAL A 1 177 ? 8.342 -0.999 -0.421 1.00 91.81 177 VAL A O 1
ATOM 1325 N N . SER A 1 178 ? 6.464 -0.036 0.324 1.00 90.81 178 SER A N 1
ATOM 1326 C CA . SER A 1 178 ? 6.062 -1.166 1.162 1.00 90.81 178 SER A CA 1
ATOM 1327 C C . SER A 1 178 ? 5.089 -2.050 0.393 1.00 90.81 178 SER A C 1
ATOM 1329 O O . SER A 1 178 ? 4.036 -1.589 -0.045 1.00 90.81 178 SER A O 1
ATOM 1331 N N . VAL A 1 179 ? 5.432 -3.326 0.228 1.00 91.94 179 VAL A N 1
ATOM 1332 C CA . VAL A 1 179 ? 4.527 -4.315 -0.368 1.00 91.94 179 VAL A CA 1
ATOM 1333 C C . VAL A 1 179 ? 3.583 -4.825 0.733 1.00 91.94 179 VAL A C 1
ATOM 1335 O O . VAL A 1 179 ? 4.049 -5.062 1.851 1.00 91.94 179 VAL A O 1
ATOM 1338 N N . PRO A 1 180 ? 2.271 -4.995 0.474 1.00 86.75 180 PRO A N 1
ATOM 1339 C CA . PRO A 1 180 ? 1.326 -5.454 1.489 1.00 86.75 180 PRO A CA 1
ATOM 1340 C C . PRO A 1 180 ? 1.734 -6.773 2.154 1.00 86.75 180 PRO A C 1
ATOM 1342 O O . PRO A 1 180 ? 2.089 -7.744 1.485 1.00 86.75 180 PRO A O 1
ATOM 1345 N N . SER A 1 181 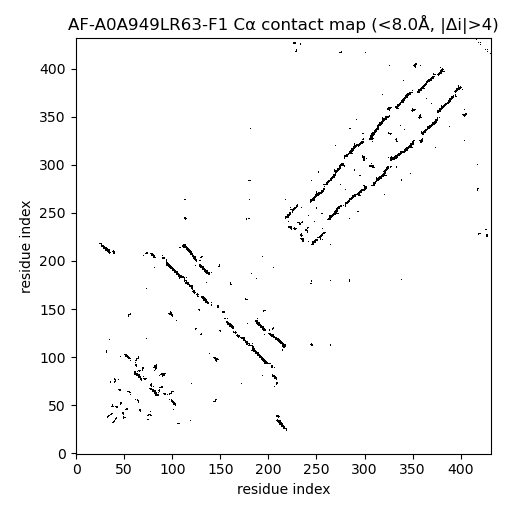? 1.591 -6.837 3.478 1.00 85.31 181 SER A N 1
ATOM 1346 C CA . SER A 1 181 ? 1.901 -8.018 4.295 1.00 85.31 181 SER A CA 1
ATOM 1347 C C . SER A 1 181 ? 1.094 -9.267 3.920 1.00 85.31 181 SER A C 1
ATOM 1349 O O . SER A 1 181 ? 1.536 -10.376 4.205 1.00 85.31 181 SER A O 1
ATOM 1351 N N . SER A 1 182 ? -0.036 -9.115 3.221 1.00 81.56 182 SER A N 1
ATOM 1352 C CA . SER A 1 182 ? -0.830 -10.215 2.657 1.00 81.56 182 SER A CA 1
ATOM 1353 C C . SER A 1 182 ? -0.090 -11.054 1.605 1.00 81.56 182 SER A C 1
ATOM 1355 O O . SER A 1 182 ? -0.574 -12.122 1.244 1.00 81.56 182 SER A O 1
ATOM 1357 N N . PHE A 1 183 ? 1.060 -10.589 1.106 1.00 88.88 183 PHE A N 1
ATOM 1358 C CA . PHE A 1 183 ? 1.931 -11.358 0.213 1.00 88.88 183 PHE A CA 1
ATOM 1359 C C . PHE A 1 183 ? 2.971 -12.226 0.952 1.00 88.88 183 PHE A C 1
ATOM 1361 O O . PHE A 1 183 ? 3.659 -13.024 0.310 1.00 88.88 183 PHE A O 1
ATOM 1368 N N . ALA A 1 184 ? 3.088 -12.125 2.281 1.00 90.31 184 ALA A N 1
ATOM 1369 C CA . ALA A 1 184 ? 3.975 -12.982 3.069 1.00 90.31 184 ALA A CA 1
ATOM 1370 C C . ALA A 1 184 ? 3.570 -14.463 2.961 1.00 90.31 184 ALA A C 1
ATOM 1372 O O . ALA A 1 184 ? 2.389 -14.798 3.023 1.00 90.31 184 ALA A O 1
ATOM 1373 N N . GLY A 1 185 ? 4.542 -15.359 2.778 1.00 92.38 185 GLY A N 1
ATOM 1374 C CA . GLY A 1 185 ? 4.281 -16.789 2.562 1.00 92.38 185 GLY A CA 1
ATOM 1375 C C . GLY A 1 185 ? 3.703 -17.151 1.198 1.00 92.38 185 GLY A C 1
ATOM 1376 O O . GLY A 1 185 ? 3.366 -18.313 0.980 1.00 92.38 185 GLY A O 1
ATOM 1377 N N . THR A 1 186 ? 3.588 -16.187 0.284 1.00 94.88 186 THR A N 1
ATOM 1378 C CA . THR A 1 186 ? 3.071 -16.405 -1.070 1.00 94.88 186 THR A CA 1
ATOM 1379 C C . THR A 1 186 ? 4.165 -16.219 -2.116 1.00 94.88 186 THR A C 1
ATOM 1381 O O . THR A 1 186 ? 5.179 -15.555 -1.878 1.00 94.88 186 THR A O 1
ATOM 1384 N N . THR A 1 187 ? 3.932 -16.779 -3.302 1.00 97.75 187 THR A N 1
ATOM 1385 C CA . THR A 1 187 ? 4.592 -16.326 -4.527 1.00 97.75 187 THR A CA 1
ATOM 1386 C C . THR A 1 187 ? 3.679 -15.321 -5.219 1.00 97.75 187 THR A C 1
ATOM 1388 O O . THR A 1 187 ? 2.507 -15.619 -5.463 1.00 97.75 187 THR A O 1
ATOM 1391 N N . PHE A 1 188 ? 4.207 -14.147 -5.553 1.00 97.44 188 PHE A N 1
ATOM 1392 C CA . PHE A 1 188 ? 3.489 -13.105 -6.282 1.00 97.44 188 PHE A CA 1
ATOM 1393 C C . PHE A 1 188 ? 4.330 -12.568 -7.440 1.00 97.44 188 PHE A C 1
ATOM 1395 O O . PHE A 1 188 ? 5.549 -12.722 -7.472 1.00 97.44 188 PHE A O 1
ATOM 1402 N N . ARG A 1 189 ? 3.668 -11.928 -8.399 1.00 97.94 189 ARG A N 1
ATOM 1403 C CA . ARG A 1 189 ? 4.286 -11.308 -9.565 1.00 97.94 189 ARG A CA 1
ATOM 1404 C C . ARG A 1 189 ? 4.528 -9.827 -9.306 1.00 97.94 189 ARG A C 1
ATOM 1406 O O . ARG A 1 189 ? 3.576 -9.074 -9.090 1.00 97.94 189 ARG A O 1
ATOM 1413 N N . LEU A 1 190 ? 5.792 -9.415 -9.337 1.00 98.56 190 LEU A N 1
ATOM 1414 C CA . LEU A 1 190 ? 6.200 -8.013 -9.277 1.00 98.56 190 LEU A CA 1
ATOM 1415 C C . LEU A 1 190 ? 6.311 -7.477 -10.709 1.00 98.56 190 LEU A C 1
ATOM 1417 O O . LEU A 1 190 ? 7.156 -7.947 -11.470 1.00 98.56 190 LEU A O 1
ATOM 1421 N N . ILE A 1 191 ? 5.451 -6.524 -11.075 1.00 98.56 191 ILE A N 1
ATOM 1422 C CA . ILE A 1 191 ? 5.307 -6.005 -12.445 1.00 98.56 191 ILE A CA 1
ATOM 1423 C C . ILE A 1 191 ? 5.691 -4.528 -12.467 1.00 98.56 191 ILE A C 1
ATOM 1425 O O . ILE A 1 191 ? 4.980 -3.705 -11.893 1.00 98.56 191 ILE A O 1
ATOM 1429 N N . PHE A 1 192 ? 6.753 -4.180 -13.187 1.00 98.69 192 PHE A N 1
ATOM 1430 C CA . PHE A 1 192 ? 7.070 -2.804 -13.562 1.00 98.69 192 PHE A CA 1
ATOM 1431 C C . PHE A 1 192 ? 6.424 -2.502 -14.915 1.00 98.69 192 PHE A C 1
ATOM 1433 O O . PHE A 1 192 ? 6.481 -3.313 -15.836 1.00 98.69 192 PHE A O 1
ATOM 1440 N N . THR A 1 193 ? 5.766 -1.353 -15.024 1.00 98.06 193 THR A N 1
ATOM 1441 C CA . THR A 1 193 ? 4.942 -0.974 -16.177 1.00 98.06 193 THR A CA 1
ATOM 1442 C C . THR A 1 193 ? 5.242 0.457 -16.577 1.00 98.06 193 THR A C 1
ATOM 1444 O O . THR A 1 193 ? 5.166 1.350 -15.739 1.00 98.06 193 THR A O 1
ATOM 1447 N N . TRP A 1 194 ? 5.519 0.689 -17.853 1.00 97.19 194 TRP A N 1
ATOM 1448 C CA . TRP A 1 194 ? 5.400 2.017 -18.439 1.00 97.19 194 TRP A CA 1
ATOM 1449 C C . TRP A 1 194 ? 4.038 2.095 -19.114 1.00 97.19 194 TRP A C 1
ATOM 1451 O O . TRP A 1 194 ? 3.695 1.211 -19.894 1.00 97.19 194 TRP A O 1
ATOM 1461 N N . GLN A 1 195 ? 3.261 3.119 -18.786 1.00 95.81 195 GLN A N 1
ATOM 1462 C CA . GLN A 1 195 ? 2.006 3.470 -19.446 1.00 95.81 195 GLN A CA 1
ATOM 1463 C C . GLN A 1 195 ? 2.175 4.886 -19.988 1.00 95.81 195 GLN A C 1
ATOM 1465 O O . GLN A 1 195 ? 2.669 5.732 -19.252 1.00 95.81 195 GLN A O 1
ATOM 1470 N N . ASN A 1 196 ? 1.777 5.142 -21.232 1.00 94.88 196 ASN A N 1
ATOM 1471 C CA . ASN A 1 196 ? 1.659 6.486 -21.796 1.00 94.88 196 ASN A CA 1
ATOM 1472 C C . ASN A 1 196 ? 0.484 6.566 -22.776 1.00 94.88 196 ASN A C 1
ATOM 1474 O O . ASN A 1 196 ? 0.126 5.553 -23.390 1.00 94.88 196 ASN A O 1
ATOM 1478 N N . ASP A 1 197 ? -0.090 7.755 -22.953 1.00 94.06 197 ASP A N 1
ATOM 1479 C CA . ASP A 1 197 ? -1.136 7.997 -23.950 1.00 94.06 197 ASP A CA 1
ATOM 1480 C C . ASP A 1 197 ? -0.580 8.560 -25.277 1.00 94.06 197 ASP A C 1
ATOM 1482 O O . ASP A 1 197 ? 0.548 8.236 -25.655 1.00 94.06 197 ASP A O 1
ATOM 1486 N N . ASN A 1 198 ? -1.401 9.241 -26.076 1.00 94.00 198 ASN A N 1
ATOM 1487 C CA . ASN A 1 198 ? -1.034 9.783 -27.387 1.00 94.00 198 ASN A CA 1
ATOM 1488 C C . ASN A 1 198 ? -1.099 11.322 -27.466 1.00 94.00 198 ASN A C 1
ATOM 1490 O O . ASN A 1 198 ? -1.201 11.867 -28.571 1.00 94.00 198 ASN A O 1
ATOM 1494 N N . SER A 1 199 ? -1.049 12.013 -26.327 1.00 93.00 199 SER A N 1
ATOM 1495 C CA . SER A 1 199 ? -1.074 13.467 -26.222 1.00 93.00 199 SER A CA 1
ATOM 1496 C C . SER A 1 199 ? -0.031 13.984 -25.225 1.00 93.00 199 SER A C 1
ATOM 1498 O O . SER A 1 199 ? 0.371 13.294 -24.303 1.00 93.00 199 SER A O 1
ATOM 1500 N N . PHE A 1 200 ? 0.384 15.241 -25.402 1.00 90.94 200 PHE A N 1
ATOM 1501 C CA . PHE A 1 200 ? 1.285 15.968 -24.496 1.00 90.94 200 PHE A CA 1
ATOM 1502 C C . PHE A 1 200 ? 2.603 15.234 -24.168 1.00 90.94 200 PHE A C 1
ATOM 1504 O O . PHE A 1 200 ? 3.415 15.086 -25.084 1.00 90.94 200 PHE A O 1
ATOM 1511 N N . GLY A 1 201 ? 2.865 14.884 -22.907 1.00 90.19 201 GLY A N 1
ATOM 1512 C CA . GLY A 1 201 ? 4.087 14.225 -22.446 1.00 90.19 201 GLY A CA 1
ATOM 1513 C C . GLY A 1 201 ? 5.369 15.074 -22.448 1.00 90.19 201 GLY A C 1
ATOM 1514 O O . GLY A 1 201 ? 5.592 15.953 -23.281 1.00 90.19 201 GLY A O 1
ATOM 1515 N N . THR A 1 202 ? 6.281 14.799 -21.508 1.00 92.69 202 THR A N 1
ATOM 1516 C CA . THR A 1 202 ? 7.675 15.284 -21.544 1.00 92.69 202 THR A CA 1
ATOM 1517 C C . THR A 1 202 ? 8.656 14.113 -21.576 1.00 92.69 202 THR A C 1
ATOM 1519 O O . THR A 1 202 ? 8.615 13.239 -20.713 1.00 92.69 202 THR A O 1
ATOM 1522 N N . SER A 1 203 ? 9.564 14.106 -22.556 1.00 91.88 203 SER A N 1
ATOM 1523 C CA . SER A 1 203 ? 10.678 13.148 -22.686 1.00 91.88 203 SER A CA 1
ATOM 1524 C C . SER A 1 203 ? 11.855 13.545 -21.768 1.00 91.88 203 SER A C 1
ATOM 1526 O O . SER A 1 203 ? 12.043 14.743 -21.540 1.00 91.88 203 SER A O 1
ATOM 1528 N N . PRO A 1 204 ? 12.667 12.611 -21.229 1.00 94.56 204 PRO A N 1
ATOM 1529 C CA . PRO A 1 204 ? 12.653 11.162 -21.443 1.00 94.56 204 PRO A CA 1
ATOM 1530 C C . PRO A 1 204 ? 11.589 10.417 -20.624 1.00 94.56 204 PRO A C 1
ATOM 1532 O O . PRO A 1 204 ? 11.035 10.940 -19.657 1.00 94.56 204 PRO A O 1
ATOM 1535 N N . ALA A 1 205 ? 11.323 9.170 -21.014 1.00 95.31 205 ALA A N 1
ATOM 1536 C CA . ALA A 1 205 ? 10.530 8.223 -20.227 1.00 95.31 205 ALA A CA 1
ATOM 1537 C C . ALA A 1 205 ? 11.356 7.666 -19.059 1.00 95.31 205 ALA A C 1
ATOM 1539 O O . ALA A 1 205 ? 12.508 8.050 -18.848 1.00 95.31 205 ALA A O 1
ATOM 1540 N N . VAL A 1 206 ? 10.780 6.747 -18.289 1.00 97.19 206 VAL A N 1
ATOM 1541 C CA . VAL A 1 206 ? 11.474 6.168 -17.140 1.00 97.19 206 VAL A CA 1
ATOM 1542 C C . VAL A 1 206 ? 12.718 5.350 -17.531 1.00 97.19 206 VAL A C 1
ATOM 1544 O O . VAL A 1 206 ? 12.733 4.613 -18.521 1.00 97.19 206 VAL A O 1
ATOM 1547 N N . ALA A 1 207 ? 13.760 5.479 -16.713 1.00 98.31 207 ALA A N 1
ATOM 1548 C CA . ALA A 1 207 ? 14.847 4.521 -16.547 1.00 98.31 207 ALA A CA 1
ATOM 1549 C C . ALA A 1 207 ? 14.867 4.059 -15.079 1.00 98.31 207 ALA A C 1
ATOM 1551 O O . ALA A 1 207 ? 14.638 4.871 -14.181 1.00 98.31 207 ALA A O 1
ATOM 1552 N N . ILE A 1 208 ? 15.112 2.770 -14.848 1.00 98.50 208 ILE A N 1
ATOM 1553 C CA . ILE A 1 208 ? 15.057 2.072 -13.559 1.00 98.50 208 ILE A CA 1
ATOM 1554 C C . ILE A 1 208 ? 16.329 1.254 -13.378 1.00 98.50 208 ILE A C 1
ATOM 1556 O O . ILE A 1 208 ? 16.762 0.563 -14.300 1.00 98.50 208 ILE A O 1
ATOM 1560 N N . ASP A 1 209 ? 16.877 1.290 -12.172 1.00 98.50 209 ASP A N 1
ATOM 1561 C CA . ASP A 1 209 ? 18.066 0.540 -11.793 1.00 98.50 209 ASP A CA 1
ATOM 1562 C C . ASP A 1 209 ? 18.037 0.148 -10.301 1.00 98.50 209 ASP A C 1
ATOM 1564 O O . ASP A 1 209 ? 17.176 0.608 -9.542 1.00 98.50 209 ASP A O 1
ATOM 1568 N N . ASN A 1 210 ? 18.969 -0.700 -9.867 1.00 98.31 210 ASN A N 1
ATOM 1569 C CA . ASN A 1 210 ? 19.154 -1.154 -8.486 1.00 98.31 210 ASN A CA 1
ATOM 1570 C C . ASN A 1 210 ? 17.856 -1.589 -7.771 1.00 98.31 210 ASN A C 1
ATOM 1572 O O . ASN A 1 210 ? 17.595 -1.198 -6.629 1.00 98.31 210 ASN A O 1
ATOM 1576 N N . ILE A 1 211 ? 17.039 -2.419 -8.422 1.00 98.75 211 ILE A N 1
ATOM 1577 C CA . ILE A 1 211 ? 15.826 -2.993 -7.825 1.00 98.75 211 ILE A CA 1
ATOM 1578 C C . ILE A 1 211 ? 16.217 -3.932 -6.673 1.00 98.75 211 ILE A C 1
ATOM 1580 O O . ILE A 1 211 ? 16.706 -5.039 -6.876 1.00 98.75 211 ILE A O 1
ATOM 1584 N N . SER A 1 212 ? 15.962 -3.499 -5.445 1.00 98.31 212 SER A N 1
ATOM 1585 C CA . SER A 1 212 ? 16.103 -4.288 -4.226 1.00 98.31 212 SER A CA 1
ATOM 1586 C C . SER A 1 212 ? 14.726 -4.683 -3.715 1.00 98.31 212 SER A C 1
ATOM 1588 O O . SER A 1 212 ? 13.903 -3.818 -3.415 1.00 98.31 212 SER A O 1
ATOM 1590 N N . LEU A 1 213 ? 14.475 -5.981 -3.571 1.00 98.31 213 LEU A N 1
ATOM 1591 C CA . LEU A 1 213 ? 13.321 -6.482 -2.828 1.00 98.31 213 LEU A CA 1
ATOM 1592 C C . LEU A 1 213 ? 13.840 -7.276 -1.642 1.00 98.31 213 LEU A C 1
ATOM 1594 O O . LEU A 1 213 ? 14.605 -8.228 -1.808 1.00 98.31 213 LEU A O 1
ATOM 1598 N N . THR A 1 214 ? 13.407 -6.886 -0.451 1.00 96.62 214 THR A N 1
ATOM 1599 C CA . THR A 1 214 ? 13.783 -7.541 0.800 1.00 96.62 214 THR A CA 1
ATOM 1600 C C . THR A 1 214 ? 12.554 -7.847 1.638 1.00 96.62 214 THR A C 1
ATOM 1602 O O . THR A 1 214 ? 11.537 -7.154 1.545 1.00 96.62 214 THR A O 1
ATOM 1605 N N . SER A 1 215 ? 12.656 -8.883 2.461 1.00 95.12 215 SER A N 1
ATOM 1606 C CA . SER A 1 215 ? 11.657 -9.235 3.462 1.00 95.12 215 SER A CA 1
ATOM 1607 C C . SER A 1 215 ? 12.315 -9.435 4.826 1.00 95.12 215 SER A C 1
ATOM 1609 O O . SER A 1 215 ? 13.512 -9.703 4.917 1.00 95.12 215 SER A O 1
ATOM 1611 N N . ALA A 1 216 ? 11.559 -9.238 5.901 1.00 92.88 216 ALA A N 1
ATOM 1612 C CA . ALA A 1 216 ? 12.008 -9.510 7.260 1.00 92.88 216 ALA A CA 1
ATOM 1613 C C . ALA A 1 216 ? 10.826 -9.868 8.165 1.00 92.88 216 ALA A C 1
ATOM 1615 O O . ALA A 1 216 ? 9.677 -9.486 7.913 1.00 92.88 216 ALA A O 1
ATOM 1616 N N . ALA A 1 217 ? 11.115 -10.581 9.254 1.00 91.00 217 ALA A N 1
ATOM 1617 C CA . ALA A 1 217 ? 10.138 -10.808 10.311 1.00 91.00 217 ALA A CA 1
ATOM 1618 C C . ALA A 1 217 ? 9.742 -9.469 10.974 1.00 91.00 217 ALA A C 1
ATOM 1620 O O . ALA A 1 217 ? 10.616 -8.630 11.223 1.00 91.00 217 ALA A O 1
ATOM 1621 N N . PRO A 1 218 ? 8.453 -9.245 11.294 1.00 89.75 218 PRO A N 1
ATOM 1622 C CA . PRO A 1 218 ? 8.017 -8.041 11.991 1.00 89.75 218 PRO A CA 1
ATOM 1623 C C . PRO A 1 218 ? 8.667 -7.875 13.369 1.00 89.75 218 PRO A C 1
ATOM 1625 O O . PRO A 1 218 ? 8.308 -8.544 14.336 1.00 89.75 218 PRO A O 1
ATOM 1628 N N . ALA A 1 219 ? 9.575 -6.906 13.488 1.00 90.50 219 ALA A N 1
ATOM 1629 C CA . ALA A 1 219 ? 9.965 -6.378 14.793 1.00 90.50 219 ALA A CA 1
ATOM 1630 C C . ALA A 1 219 ? 8.773 -5.672 15.471 1.00 90.50 219 ALA A C 1
ATOM 1632 O O . ALA A 1 219 ? 7.925 -5.077 14.794 1.00 90.50 219 ALA A O 1
ATOM 1633 N N . MET A 1 220 ? 8.740 -5.718 16.804 1.00 92.31 220 MET A N 1
ATOM 1634 C CA . MET A 1 220 ? 7.772 -4.994 17.625 1.00 92.31 220 MET A CA 1
ATOM 1635 C C . MET A 1 220 ? 8.300 -3.607 17.984 1.00 92.31 220 MET A C 1
ATOM 1637 O O . MET A 1 220 ? 9.371 -3.479 18.570 1.00 92.31 220 MET A O 1
ATOM 1641 N N . TYR A 1 221 ? 7.500 -2.584 17.701 1.00 93.75 221 TYR A N 1
ATOM 1642 C CA . TYR A 1 221 ? 7.723 -1.221 18.160 1.00 93.75 221 TYR A CA 1
ATOM 1643 C C . TYR A 1 221 ? 6.734 -0.879 19.272 1.00 93.75 221 TYR A C 1
ATOM 1645 O O . TYR A 1 221 ? 5.547 -1.201 19.189 1.00 93.75 221 TYR A O 1
ATOM 1653 N N . THR A 1 222 ? 7.216 -0.186 20.301 1.00 95.12 222 THR A N 1
ATOM 1654 C CA . THR A 1 222 ? 6.378 0.360 21.372 1.00 95.12 222 THR A CA 1
ATOM 1655 C C . THR A 1 222 ? 6.567 1.865 21.471 1.00 95.12 222 THR A C 1
ATOM 1657 O O . THR A 1 222 ? 7.682 2.379 21.329 1.00 95.12 222 THR A O 1
ATOM 1660 N N . THR A 1 223 ? 5.481 2.586 21.726 1.00 91.88 223 THR A N 1
ATOM 1661 C CA . THR A 1 223 ? 5.555 4.032 21.945 1.00 91.88 223 THR A CA 1
ATOM 1662 C C . THR A 1 223 ? 6.196 4.320 23.302 1.00 91.88 223 THR A C 1
ATOM 1664 O O . THR A 1 223 ? 6.126 3.501 24.224 1.00 91.88 223 THR A O 1
ATOM 1667 N N . SER A 1 224 ? 6.811 5.492 23.450 1.00 88.69 224 SER A N 1
ATOM 1668 C CA . SER A 1 224 ? 7.254 5.995 24.751 1.00 88.69 224 SER A CA 1
ATOM 1669 C C . SER A 1 224 ? 6.044 6.229 25.668 1.00 88.69 224 SER A C 1
ATOM 1671 O O . SER A 1 224 ? 4.924 6.429 25.191 1.00 88.69 224 SER A O 1
ATOM 1673 N N . ALA A 1 225 ? 6.251 6.246 26.990 1.00 79.12 225 ALA A N 1
ATOM 1674 C CA . ALA A 1 225 ? 5.182 6.477 27.978 1.00 79.12 225 ALA A CA 1
ATOM 1675 C C . ALA A 1 225 ? 4.452 7.830 27.809 1.00 79.12 225 ALA A C 1
ATOM 1677 O O . ALA A 1 225 ? 3.386 8.038 28.374 1.00 79.12 225 ALA A O 1
ATOM 1678 N N . ILE A 1 226 ? 5.037 8.740 27.029 1.00 75.19 226 ILE A N 1
ATOM 1679 C CA . ILE A 1 226 ? 4.535 10.081 26.728 1.00 75.19 226 ILE A CA 1
ATOM 1680 C C . ILE A 1 226 ? 3.674 10.088 25.453 1.00 75.19 226 ILE A C 1
ATOM 1682 O O . ILE A 1 226 ? 2.703 10.836 25.367 1.00 75.19 226 ILE A O 1
ATOM 1686 N N . GLY A 1 227 ? 4.014 9.263 24.458 1.00 87.38 227 GLY A N 1
ATOM 1687 C CA . GLY A 1 227 ? 3.376 9.297 23.142 1.00 87.38 227 GLY A CA 1
ATOM 1688 C C . GLY A 1 227 ? 3.774 10.531 22.317 1.00 87.38 227 GLY A C 1
ATOM 1689 O O . GLY A 1 227 ? 4.948 10.900 22.271 1.00 87.38 227 GLY A O 1
ATOM 1690 N N . GLY A 1 228 ? 2.819 11.144 21.616 1.00 91.00 228 GLY A N 1
ATOM 1691 C CA . GLY A 1 228 ? 3.021 12.291 20.720 1.00 91.00 228 GLY A CA 1
ATOM 1692 C C . GLY A 1 228 ? 2.520 12.046 19.291 1.00 91.00 228 GLY A C 1
ATOM 1693 O O . GLY A 1 228 ? 1.546 11.323 19.093 1.00 91.00 228 GLY A O 1
ATOM 1694 N N . MET A 1 229 ? 3.144 12.686 18.300 1.00 92.75 229 MET A N 1
ATOM 1695 C CA . MET A 1 229 ? 2.811 12.501 16.878 1.00 92.75 229 MET A CA 1
ATOM 1696 C C . MET A 1 229 ? 3.386 11.193 16.344 1.00 92.75 229 MET A C 1
ATOM 1698 O O . MET A 1 229 ? 4.540 10.879 16.626 1.00 92.75 229 MET A O 1
ATOM 1702 N N . TRP A 1 230 ? 2.631 10.460 15.525 1.00 94.81 230 TRP A N 1
ATOM 1703 C CA . TRP A 1 230 ? 3.099 9.195 14.958 1.00 94.81 230 TRP A CA 1
ATOM 1704 C C . TRP A 1 230 ? 4.400 9.367 14.160 1.00 94.81 230 TRP A C 1
ATOM 1706 O O . TRP A 1 230 ? 5.322 8.563 14.316 1.00 94.81 230 TRP A O 1
ATOM 1716 N N . SER A 1 231 ? 4.505 10.434 13.361 1.00 93.44 231 SER A N 1
ATOM 1717 C CA . SER A 1 231 ? 5.713 10.772 12.592 1.00 93.44 231 SER A CA 1
ATOM 1718 C C . SER A 1 231 ? 6.929 11.193 13.439 1.00 93.44 231 SER A C 1
ATOM 1720 O O . SER A 1 231 ? 8.035 11.291 12.907 1.00 93.44 231 SER A O 1
ATOM 1722 N N . SER A 1 232 ? 6.770 11.444 14.745 1.00 92.50 232 SER A N 1
ATOM 1723 C CA . SER A 1 232 ? 7.848 11.937 15.609 1.00 92.50 232 SER A CA 1
ATOM 1724 C C . SER A 1 232 ? 8.720 10.796 16.141 1.00 92.50 232 SER A C 1
ATOM 1726 O O . SER A 1 232 ? 8.213 9.933 16.861 1.00 92.50 232 SER A O 1
ATOM 1728 N N . PRO A 1 233 ? 10.050 10.817 15.930 1.00 91.00 233 PRO A N 1
ATOM 1729 C CA . PRO A 1 233 ? 10.968 9.867 16.559 1.00 91.00 233 PRO A CA 1
ATOM 1730 C C . PRO A 1 233 ? 10.831 9.788 18.091 1.00 91.00 233 PRO A C 1
ATOM 1732 O O . PRO A 1 233 ? 10.938 8.706 18.660 1.00 91.00 233 PRO A O 1
ATOM 1735 N N . ALA A 1 234 ? 10.530 10.907 18.766 1.00 90.00 234 ALA A N 1
ATOM 1736 C CA . ALA A 1 234 ? 10.391 10.973 20.229 1.00 90.00 234 ALA A CA 1
ATOM 1737 C C . ALA A 1 234 ? 9.167 10.209 20.782 1.00 90.00 234 ALA A C 1
ATOM 1739 O O . ALA A 1 234 ? 9.113 9.869 21.968 1.00 90.00 234 ALA A O 1
ATOM 1740 N N . THR A 1 235 ? 8.191 9.901 19.926 1.00 93.12 235 THR A N 1
ATOM 1741 C CA . THR A 1 235 ? 7.012 9.105 20.286 1.00 93.12 235 THR A CA 1
ATOM 1742 C C . THR A 1 235 ? 7.333 7.617 20.435 1.00 93.12 235 THR A C 1
ATOM 1744 O O . THR A 1 235 ? 6.541 6.883 21.022 1.00 93.12 235 THR A O 1
ATOM 1747 N N . TRP A 1 236 ? 8.517 7.166 20.013 1.00 94.19 236 TRP A N 1
ATOM 1748 C CA . TRP A 1 236 ? 8.889 5.753 19.954 1.00 94.19 236 TRP A CA 1
ATOM 1749 C C . TRP A 1 236 ? 10.072 5.421 20.860 1.00 94.19 236 TRP A C 1
ATOM 1751 O O . TRP A 1 236 ? 11.048 6.169 20.952 1.00 94.19 236 TRP A O 1
ATOM 1761 N N . VAL A 1 237 ? 10.010 4.270 21.537 1.00 92.69 237 VAL A N 1
ATOM 1762 C CA . VAL A 1 237 ? 11.159 3.767 22.302 1.00 92.69 237 VAL A CA 1
ATOM 1763 C C . VAL A 1 237 ? 12.314 3.491 21.339 1.00 92.69 237 VAL A C 1
ATOM 1765 O O . VAL A 1 237 ? 12.131 2.878 20.293 1.00 92.69 237 VAL A O 1
ATOM 1768 N N . GLY A 1 238 ? 13.506 3.983 21.684 1.00 90.06 238 GLY A N 1
ATOM 1769 C CA . GLY A 1 238 ? 14.685 3.928 20.817 1.00 90.06 238 GLY A CA 1
ATOM 1770 C C . GLY A 1 238 ? 14.809 5.087 19.821 1.00 90.06 238 GLY A C 1
ATOM 1771 O O . GLY A 1 238 ? 15.837 5.180 19.161 1.00 90.06 238 GLY A O 1
ATOM 1772 N N . GLY A 1 239 ? 13.829 5.997 19.734 1.00 88.81 239 GLY A N 1
ATOM 1773 C CA . GLY A 1 239 ? 13.932 7.181 18.875 1.00 88.81 239 GLY A CA 1
ATOM 1774 C C . GLY A 1 239 ? 13.796 6.885 17.378 1.00 88.81 239 GLY A C 1
ATOM 1775 O O . GLY A 1 239 ? 14.398 7.582 16.567 1.00 88.81 239 GLY A O 1
ATOM 1776 N N . VAL A 1 240 ? 13.052 5.839 17.002 1.00 88.69 240 VAL A N 1
ATOM 1777 C CA . VAL A 1 240 ? 12.880 5.401 15.606 1.00 88.69 240 VAL A CA 1
ATOM 1778 C C . VAL A 1 240 ? 11.397 5.219 15.299 1.00 88.69 240 VAL A C 1
ATOM 1780 O O . VAL A 1 240 ? 10.720 4.428 15.952 1.00 88.69 240 VAL A O 1
ATOM 1783 N N . VAL A 1 241 ? 10.903 5.929 14.281 1.00 90.88 241 VAL A N 1
ATOM 1784 C CA . VAL A 1 241 ? 9.528 5.772 13.785 1.00 90.88 241 VAL A CA 1
ATOM 1785 C C . VAL A 1 241 ? 9.370 4.378 13.153 1.00 90.88 241 VAL A C 1
ATOM 1787 O O . VAL A 1 241 ? 10.219 3.995 12.345 1.00 90.88 241 VAL A O 1
ATOM 1790 N N . PRO A 1 242 ? 8.314 3.607 13.475 1.00 91.25 242 PRO A N 1
ATOM 1791 C CA . PRO A 1 242 ? 8.110 2.273 12.931 1.00 91.25 242 PRO A CA 1
ATOM 1792 C C . PRO A 1 242 ? 7.891 2.331 11.421 1.00 91.25 242 PRO A C 1
ATOM 1794 O O . PRO A 1 242 ? 6.939 2.962 10.950 1.00 91.25 242 PRO A O 1
ATOM 1797 N N . ALA A 1 243 ? 8.733 1.628 10.666 1.00 87.25 243 ALA A N 1
ATOM 1798 C CA . ALA A 1 243 ? 8.496 1.393 9.247 1.00 87.25 243 ALA A CA 1
ATOM 1799 C C . ALA A 1 243 ? 7.229 0.540 9.043 1.00 87.25 243 ALA A C 1
ATOM 1801 O O . ALA A 1 243 ? 6.802 -0.196 9.936 1.00 87.25 243 ALA A O 1
ATOM 1802 N N . ALA A 1 244 ? 6.615 0.638 7.866 1.00 86.81 244 ALA A N 1
ATOM 1803 C CA . ALA A 1 244 ? 5.395 -0.101 7.562 1.00 86.81 244 ALA A CA 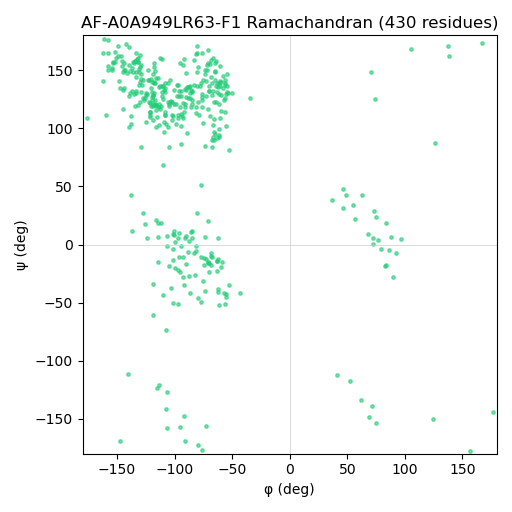1
ATOM 1804 C C . ALA A 1 244 ? 5.590 -1.632 7.637 1.00 86.81 244 ALA A C 1
ATOM 1806 O O . ALA A 1 244 ? 6.690 -2.152 7.462 1.00 86.81 244 ALA A O 1
ATOM 1807 N N . GLY A 1 245 ? 4.505 -2.360 7.909 1.00 85.44 245 GLY A N 1
ATOM 1808 C CA . GLY A 1 245 ? 4.507 -3.827 8.037 1.00 85.44 245 GLY A CA 1
ATOM 1809 C C . GLY A 1 245 ? 5.013 -4.378 9.380 1.00 85.44 245 GLY A C 1
ATOM 1810 O O . GLY A 1 245 ? 4.938 -5.583 9.602 1.00 85.44 245 GLY A O 1
ATOM 1811 N N . HIS A 1 246 ? 5.483 -3.528 10.296 1.00 91.12 246 HIS A N 1
ATOM 1812 C CA . HIS A 1 246 ? 5.882 -3.925 11.652 1.00 91.12 246 HIS A CA 1
ATOM 1813 C C . HIS A 1 246 ? 4.696 -4.087 12.624 1.00 91.12 246 HIS A C 1
ATOM 1815 O O . HIS A 1 246 ? 3.563 -3.726 12.301 1.00 91.12 246 HIS A O 1
ATOM 1821 N N . LEU A 1 247 ? 4.951 -4.632 13.822 1.00 93.75 247 LEU A N 1
ATOM 1822 C CA . LEU A 1 247 ? 3.965 -4.730 14.909 1.00 93.75 247 LEU A CA 1
ATOM 1823 C C . LEU A 1 247 ? 4.037 -3.468 15.776 1.00 93.75 247 LEU A C 1
ATOM 1825 O O . LEU A 1 247 ? 5.135 -3.061 16.161 1.00 93.75 247 LEU A O 1
ATOM 1829 N N . VAL A 1 248 ? 2.895 -2.882 16.139 1.00 96.81 248 VAL A N 1
ATOM 1830 C CA . VAL A 1 248 ? 2.847 -1.662 16.960 1.00 96.81 248 VAL A CA 1
ATOM 1831 C C . VAL A 1 248 ? 2.101 -1.891 18.270 1.00 96.81 248 VAL A C 1
ATOM 1833 O O . VAL A 1 248 ? 0.974 -2.379 18.279 1.00 96.81 248 VAL A O 1
ATOM 1836 N N . THR A 1 249 ? 2.713 -1.473 19.380 1.00 97.25 249 THR A N 1
ATOM 1837 C CA . THR A 1 249 ? 2.084 -1.404 20.704 1.00 97.25 249 THR A CA 1
ATOM 1838 C C . THR A 1 249 ? 2.050 0.032 21.226 1.00 97.25 249 THR A C 1
ATOM 1840 O O . THR A 1 249 ? 3.068 0.721 21.271 1.00 97.25 249 THR A O 1
ATOM 1843 N N . ILE A 1 250 ? 0.873 0.464 21.674 1.00 97.50 250 ILE A N 1
ATOM 1844 C CA . ILE A 1 250 ? 0.646 1.720 22.394 1.00 97.50 250 ILE A CA 1
ATOM 1845 C C . ILE A 1 250 ? 0.318 1.330 23.845 1.00 97.50 250 ILE A C 1
ATOM 1847 O O . ILE A 1 250 ? -0.818 0.928 24.109 1.00 97.50 250 ILE A O 1
ATOM 1851 N N . PRO A 1 251 ? 1.280 1.348 24.786 1.00 96.56 251 PRO A N 1
ATOM 1852 C CA . PRO A 1 251 ? 1.063 0.911 26.158 1.00 96.56 251 PRO A CA 1
ATOM 1853 C C . PRO A 1 251 ? 0.183 1.905 26.932 1.00 96.56 251 PRO A C 1
ATOM 1855 O O . PRO A 1 251 ? -0.081 3.023 26.490 1.00 96.56 251 PRO A O 1
ATOM 1858 N N . ALA A 1 252 ? -0.300 1.480 28.102 1.00 94.88 252 ALA A N 1
ATOM 1859 C CA . ALA A 1 252 ? -1.145 2.315 28.951 1.00 94.88 252 ALA A CA 1
ATOM 1860 C C . ALA A 1 252 ? -0.414 3.601 29.379 1.00 94.88 252 ALA A C 1
ATOM 1862 O O . ALA A 1 252 ? 0.779 3.576 29.676 1.00 94.88 252 ALA A O 1
ATOM 1863 N N . GLY A 1 253 ? -1.141 4.720 29.406 1.00 90.25 253 GLY A N 1
ATOM 1864 C CA . GLY A 1 253 ? -0.599 6.058 29.678 1.00 90.25 253 GLY A CA 1
ATOM 1865 C C . GLY A 1 253 ? -0.122 6.820 28.434 1.00 90.25 253 GLY A C 1
ATOM 1866 O O . GLY A 1 253 ? -0.227 8.043 28.413 1.00 90.25 253 GLY A O 1
ATOM 1867 N N . SER A 1 254 ? 0.306 6.133 27.370 1.00 93.31 254 SER A N 1
ATOM 1868 C CA . SER A 1 254 ? 0.709 6.780 26.114 1.00 93.31 254 SER A CA 1
ATOM 1869 C C . SER A 1 254 ? -0.493 7.322 25.331 1.00 93.31 254 SER A C 1
ATOM 1871 O O . SER A 1 254 ? -1.520 6.649 25.212 1.00 93.31 254 SER A O 1
ATOM 1873 N N . ILE A 1 255 ? -0.346 8.503 24.723 1.00 93.56 255 ILE A N 1
ATOM 1874 C CA . ILE A 1 255 ? -1.321 9.081 23.783 1.00 93.56 255 ILE A CA 1
ATOM 1875 C C . ILE A 1 255 ? -0.624 9.320 22.444 1.00 93.56 255 ILE A C 1
ATOM 1877 O O . ILE A 1 255 ? 0.265 10.165 22.359 1.00 93.56 255 ILE A O 1
ATOM 1881 N N . VAL A 1 256 ? -1.017 8.604 21.390 1.00 95.69 256 VAL A N 1
ATOM 1882 C CA . VAL A 1 256 ? -0.479 8.801 20.035 1.00 95.69 256 VAL A CA 1
ATOM 1883 C C . VAL A 1 256 ? -1.507 9.452 19.131 1.00 95.69 256 VAL A C 1
ATOM 1885 O O . VAL A 1 256 ? -2.650 9.008 19.041 1.00 95.69 256 VAL A O 1
ATOM 1888 N N . THR A 1 257 ? -1.066 10.495 18.434 1.00 94.81 257 THR A N 1
ATOM 1889 C CA . THR A 1 257 ? -1.848 11.212 17.433 1.00 94.81 257 THR A CA 1
ATOM 1890 C C . THR A 1 257 ? -1.381 10.826 16.032 1.00 94.81 257 THR A C 1
ATOM 1892 O O . THR A 1 257 ? -0.209 10.979 15.698 1.00 94.81 257 THR A O 1
ATOM 1895 N N . VAL A 1 258 ? -2.306 10.328 15.215 1.00 95.19 258 VAL A N 1
ATOM 1896 C CA . VAL A 1 258 ? -2.098 9.991 13.808 1.00 95.19 258 VAL A CA 1
ATOM 1897 C C . VAL A 1 258 ? -2.076 11.268 12.971 1.00 95.19 258 VAL A C 1
ATOM 1899 O O . VAL A 1 258 ? -3.063 12.007 12.902 1.00 95.19 258 VAL A O 1
ATOM 1902 N N . ASP A 1 259 ? -0.940 11.496 12.321 1.00 93.44 259 ASP A N 1
ATOM 1903 C CA . ASP A 1 259 ? -0.631 12.643 11.464 1.00 93.44 259 ASP A CA 1
ATOM 1904 C C . ASP A 1 259 ? -0.196 12.241 10.038 1.00 93.44 259 ASP A C 1
ATOM 1906 O O . ASP A 1 259 ? 0.137 13.102 9.224 1.00 93.44 259 ASP A O 1
ATOM 1910 N N . GLN A 1 260 ? -0.266 10.944 9.720 1.00 93.44 260 GLN A N 1
ATOM 1911 C CA . GLN A 1 260 ? -0.001 10.351 8.405 1.00 93.44 260 GLN A CA 1
ATOM 1912 C C . GLN A 1 260 ? -0.806 9.050 8.219 1.00 93.44 260 GLN A C 1
ATOM 1914 O O . GLN A 1 260 ? -1.324 8.492 9.186 1.00 93.44 260 GLN A O 1
ATOM 1919 N N . ALA A 1 261 ? -0.908 8.535 6.988 1.00 93.75 261 ALA A N 1
ATOM 1920 C CA . ALA A 1 261 ? -1.534 7.233 6.730 1.00 93.75 261 ALA A CA 1
ATOM 1921 C C . ALA A 1 261 ? -0.698 6.082 7.321 1.00 93.75 261 ALA A C 1
ATOM 1923 O O . ALA A 1 261 ? 0.528 6.086 7.218 1.00 93.75 261 ALA A O 1
ATOM 1924 N N . LEU A 1 262 ? -1.356 5.090 7.929 1.00 94.56 262 LEU A N 1
ATOM 1925 C CA . LEU A 1 262 ? -0.689 3.996 8.646 1.00 94.56 262 LEU A CA 1
ATOM 1926 C C . LEU A 1 262 ? -0.851 2.660 7.913 1.00 94.56 262 LEU A C 1
ATOM 1928 O O . LEU A 1 262 ? -1.952 2.327 7.480 1.00 94.56 262 LEU A O 1
ATOM 1932 N N . THR A 1 263 ? 0.229 1.877 7.810 1.00 92.38 263 THR A N 1
ATOM 1933 C CA . THR A 1 263 ? 0.228 0.526 7.215 1.00 92.38 263 THR A CA 1
ATOM 1934 C C . THR A 1 263 ? 1.105 -0.417 8.043 1.00 92.38 263 THR A C 1
ATOM 1936 O O . THR A 1 263 ? 2.326 -0.379 7.932 1.00 92.38 263 THR A O 1
ATOM 1939 N N . TYR A 1 264 ? 0.513 -1.261 8.890 1.00 92.62 264 TYR A N 1
ATOM 1940 C CA . TYR A 1 264 ? 1.246 -2.105 9.856 1.00 92.62 264 TYR A CA 1
ATOM 1941 C C . TYR A 1 264 ? 0.746 -3.553 9.853 1.00 92.62 264 TYR A C 1
ATOM 1943 O O . TYR A 1 264 ? -0.307 -3.839 9.293 1.00 92.62 264 TYR A O 1
ATOM 1951 N N . ALA A 1 265 ? 1.498 -4.492 10.432 1.00 91.12 265 ALA A N 1
ATOM 1952 C CA . ALA A 1 265 ? 1.061 -5.889 10.512 1.00 91.12 265 ALA A CA 1
ATOM 1953 C C . ALA A 1 265 ? 0.016 -6.094 11.617 1.00 91.12 265 ALA A C 1
ATOM 1955 O O . ALA A 1 265 ? -1.046 -6.637 11.347 1.00 91.12 265 ALA A O 1
ATOM 1956 N N . GLU A 1 266 ? 0.277 -5.601 12.826 1.00 94.44 266 GLU A N 1
ATOM 1957 C CA . GLU A 1 266 ? -0.612 -5.722 13.991 1.00 94.44 266 GLU A CA 1
ATOM 1958 C C . GLU A 1 266 ? -0.627 -4.399 14.764 1.00 94.44 266 GLU A C 1
ATOM 1960 O O . GLU A 1 266 ? 0.391 -3.698 14.815 1.00 94.44 266 GLU A O 1
ATOM 1965 N N . LEU A 1 267 ? -1.753 -4.083 15.408 1.00 98.00 267 LEU A N 1
ATOM 1966 C CA . LEU A 1 267 ? -1.891 -2.904 16.264 1.00 98.00 267 LEU A CA 1
ATOM 1967 C C . LEU A 1 267 ? -2.520 -3.270 17.613 1.00 98.00 267 LEU A C 1
ATOM 1969 O O . LEU A 1 267 ? -3.660 -3.729 17.683 1.00 98.00 267 LEU A O 1
ATOM 1973 N N . ASN A 1 268 ? -1.787 -3.005 18.691 1.00 98.31 268 ASN A N 1
ATOM 1974 C CA . ASN A 1 268 ? -2.193 -3.289 20.060 1.00 98.31 268 ASN A CA 1
ATOM 1975 C C . ASN A 1 268 ? -2.266 -1.991 20.884 1.00 98.31 268 ASN A C 1
ATOM 1977 O O . ASN A 1 268 ? -1.269 -1.278 21.007 1.00 98.31 268 ASN A O 1
ATOM 1981 N N . VAL A 1 269 ? -3.432 -1.661 21.444 1.00 98.56 269 VAL A N 1
ATOM 1982 C CA . VAL A 1 269 ? -3.705 -0.356 22.072 1.00 98.56 269 VAL A CA 1
ATOM 1983 C C . VAL A 1 269 ? -4.185 -0.526 23.511 1.00 98.56 269 VAL A C 1
ATOM 1985 O O . VAL A 1 269 ? -5.334 -0.880 23.759 1.00 98.56 269 VAL A O 1
ATOM 1988 N N . SER A 1 270 ? -3.309 -0.227 24.467 1.00 97.75 270 SER A N 1
ATOM 1989 C CA . SER A 1 270 ? -3.623 -0.060 25.897 1.00 97.75 270 SER A CA 1
ATOM 1990 C C . SER A 1 270 ? -3.628 1.411 26.335 1.00 97.75 270 SER A C 1
ATOM 1992 O O . SER A 1 270 ? -4.166 1.729 27.391 1.00 97.75 270 SER A O 1
ATOM 1994 N N . GLY A 1 271 ? -3.008 2.301 25.552 1.00 96.12 271 GLY A N 1
ATOM 1995 C CA . GLY A 1 271 ? -3.081 3.758 25.697 1.00 96.12 271 GLY A CA 1
ATOM 1996 C C . GLY A 1 271 ? -4.205 4.366 24.855 1.00 96.12 271 GLY A C 1
ATOM 1997 O O . GLY A 1 271 ? -5.235 3.736 24.635 1.00 96.12 271 GLY A O 1
ATOM 1998 N N . THR A 1 272 ? -4.015 5.585 24.351 1.00 96.19 272 THR A N 1
ATOM 1999 C CA . THR A 1 272 ? -4.957 6.242 23.426 1.00 96.19 272 THR A CA 1
ATOM 2000 C C . THR A 1 272 ? -4.353 6.374 22.032 1.00 96.19 272 THR A C 1
ATOM 2002 O O . THR A 1 272 ? -3.243 6.883 21.889 1.00 96.19 272 THR A O 1
ATOM 2005 N N . LEU A 1 273 ? -5.108 5.970 21.008 1.00 97.19 273 LEU A N 1
ATOM 2006 C CA . LEU A 1 273 ? -4.864 6.311 19.608 1.00 97.19 273 LEU A CA 1
ATOM 2007 C C . LEU A 1 273 ? -5.956 7.271 19.121 1.00 97.19 273 LEU A C 1
ATOM 2009 O O . LEU A 1 273 ? -7.146 6.968 19.231 1.00 97.19 273 LEU A O 1
ATOM 2013 N N . GLN A 1 274 ? -5.540 8.420 18.597 1.00 94.44 274 GLN A N 1
ATOM 2014 C CA . GLN A 1 274 ? -6.401 9.522 18.153 1.00 94.44 274 GLN A CA 1
ATOM 2015 C C . GLN A 1 274 ? -5.831 10.177 16.885 1.00 94.44 274 GLN A C 1
ATOM 2017 O O . GLN A 1 274 ? -4.713 9.857 16.495 1.00 94.44 274 GLN A O 1
ATOM 2022 N N . TRP A 1 275 ? -6.546 11.105 16.244 1.00 92.19 275 TRP A N 1
ATOM 2023 C CA . TRP A 1 275 ? -6.082 11.791 15.027 1.00 92.19 275 TRP A CA 1
ATOM 2024 C C . TRP A 1 275 ? -5.938 13.297 15.233 1.00 92.19 275 TRP A C 1
ATOM 2026 O O . TRP A 1 275 ? -6.594 13.891 16.087 1.00 92.19 275 TRP A O 1
ATOM 2036 N N . GLY A 1 276 ? -5.089 13.923 14.414 1.00 88.50 276 GLY A N 1
ATOM 2037 C CA . GLY A 1 276 ? -5.052 15.378 14.275 1.00 88.50 276 GLY A CA 1
ATOM 2038 C C . GLY A 1 276 ? -6.262 15.915 13.496 1.00 88.50 276 GLY A C 1
ATOM 2039 O O . GLY A 1 276 ? -7.310 15.276 13.407 1.00 88.50 276 GLY A O 1
ATOM 2040 N N . ALA A 1 277 ? -6.120 17.091 12.881 1.00 86.69 277 ALA A N 1
ATOM 2041 C CA . ALA A 1 277 ? -7.208 17.724 12.126 1.00 86.69 277 ALA A CA 1
ATOM 2042 C C . ALA A 1 277 ? -7.565 16.996 10.808 1.00 86.69 277 ALA A C 1
ATOM 2044 O O . ALA A 1 277 ? -8.694 17.115 10.326 1.00 86.69 277 ALA A O 1
ATOM 2045 N N . THR A 1 278 ? -6.624 16.234 10.242 1.00 88.12 278 THR A N 1
ATOM 2046 C CA . THR A 1 278 ? -6.755 15.536 8.953 1.00 88.12 278 THR A CA 1
ATOM 2047 C C . THR A 1 278 ? -7.142 14.072 9.148 1.00 88.12 278 THR A C 1
ATOM 2049 O O . THR A 1 278 ? -6.589 13.379 10.001 1.00 88.12 278 THR A O 1
ATOM 2052 N N . SER A 1 279 ? -8.068 13.575 8.322 1.00 91.38 279 SER A N 1
ATOM 2053 C CA . SER A 1 279 ? -8.430 12.156 8.306 1.00 91.38 279 SER A CA 1
ATOM 2054 C C . SER 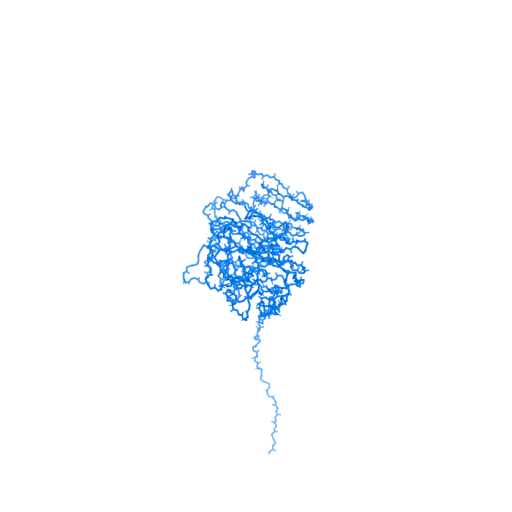A 1 279 ? -7.389 11.353 7.533 1.00 91.38 279 SER A C 1
ATOM 2056 O O . SER A 1 279 ? -7.326 11.439 6.307 1.00 91.38 279 SER A O 1
ATOM 2058 N N . TYR A 1 280 ? -6.633 10.522 8.244 1.00 93.50 280 TYR A N 1
ATOM 2059 C CA . TYR A 1 280 ? -5.697 9.563 7.665 1.00 93.50 280 TYR A CA 1
ATOM 2060 C C . TYR A 1 280 ? -6.204 8.135 7.851 1.00 93.50 280 TYR A C 1
ATOM 2062 O O . TYR A 1 280 ? -6.679 7.779 8.929 1.00 93.50 280 TYR A O 1
ATOM 2070 N N . ALA A 1 281 ? -6.102 7.313 6.808 1.00 94.25 281 ALA A N 1
ATOM 2071 C CA . ALA A 1 281 ? -6.514 5.917 6.873 1.00 94.25 281 ALA A CA 1
ATOM 2072 C C . ALA A 1 281 ? -5.524 5.070 7.690 1.00 94.25 281 ALA A C 1
ATOM 2074 O O . ALA A 1 281 ? -4.311 5.295 7.655 1.00 94.25 281 ALA A O 1
ATOM 2075 N N . VAL A 1 282 ? -6.053 4.059 8.379 1.00 96.44 282 VAL A N 1
ATOM 2076 C CA . VAL A 1 282 ? -5.273 3.045 9.096 1.00 96.44 282 VAL A CA 1
ATOM 2077 C C . VAL A 1 282 ? -5.519 1.691 8.449 1.00 96.44 282 VAL A C 1
ATOM 2079 O O . VAL A 1 282 ? -6.652 1.222 8.422 1.00 96.44 282 VAL A O 1
ATOM 2082 N N . THR A 1 283 ? -4.457 1.066 7.943 1.00 95.50 283 THR A N 1
ATOM 2083 C CA . THR A 1 283 ? -4.489 -0.253 7.301 1.00 95.50 283 THR A CA 1
ATOM 2084 C C . THR A 1 283 ? -3.641 -1.234 8.104 1.00 95.50 283 THR A C 1
ATOM 2086 O O . THR A 1 283 ? -2.443 -1.018 8.274 1.00 95.50 283 THR A O 1
ATOM 2089 N N . ILE A 1 284 ? -4.246 -2.310 8.606 1.00 95.50 284 ILE A N 1
ATOM 2090 C CA . ILE A 1 284 ? -3.569 -3.313 9.439 1.00 95.50 284 ILE A CA 1
ATOM 2091 C C . ILE A 1 284 ? -3.670 -4.696 8.783 1.00 95.50 284 ILE A C 1
ATOM 2093 O O . ILE A 1 284 ? -4.760 -5.181 8.510 1.00 95.50 284 ILE A O 1
ATOM 2097 N N . GLY A 1 285 ? -2.543 -5.345 8.499 1.00 90.69 285 GLY A N 1
ATOM 2098 C CA . GLY A 1 285 ? -2.524 -6.630 7.786 1.00 90.69 285 GLY A CA 1
ATOM 2099 C C . GLY A 1 285 ? -3.236 -7.759 8.537 1.00 90.69 285 GLY A C 1
ATOM 2100 O O . GLY A 1 285 ? -3.933 -8.563 7.924 1.00 90.69 285 GLY A O 1
ATOM 2101 N N . GLY A 1 286 ? -3.091 -7.790 9.859 1.00 92.69 286 GLY A N 1
ATOM 2102 C CA . GLY A 1 286 ? -3.725 -8.731 10.771 1.00 92.69 286 GLY A CA 1
ATOM 2103 C C . GLY A 1 286 ? -4.697 -8.032 11.718 1.00 92.69 286 GLY A C 1
ATOM 2104 O O . GLY A 1 286 ? -5.659 -7.405 11.267 1.00 92.69 286 GLY A O 1
ATOM 2105 N N . ASN A 1 287 ? -4.507 -8.183 13.028 1.00 96.69 287 ASN A N 1
ATOM 2106 C CA . ASN A 1 287 ? -5.495 -7.787 14.033 1.00 96.69 287 ASN A CA 1
ATOM 2107 C C . ASN A 1 287 ? -5.293 -6.366 14.581 1.00 96.69 287 ASN A C 1
ATOM 2109 O O . ASN A 1 287 ? -4.187 -5.827 14.665 1.00 96.69 287 ASN A O 1
ATOM 2113 N N . ILE A 1 288 ? -6.404 -5.795 15.048 1.00 98.75 288 ILE A N 1
ATOM 2114 C CA . ILE A 1 288 ? -6.428 -4.634 15.934 1.00 98.75 288 ILE A CA 1
ATOM 2115 C C . ILE A 1 288 ? -6.994 -5.093 17.275 1.00 98.75 288 ILE A C 1
ATOM 2117 O O . ILE A 1 288 ? -8.131 -5.561 17.345 1.00 98.75 288 ILE A O 1
ATOM 2121 N N . THR A 1 289 ? -6.214 -4.941 18.343 1.00 98.81 289 THR A N 1
ATOM 2122 C CA . THR A 1 289 ? -6.648 -5.235 19.714 1.00 98.81 289 THR A CA 1
ATOM 2123 C C . THR A 1 289 ? -6.628 -3.962 20.546 1.00 98.81 289 THR A C 1
ATOM 2125 O O . THR A 1 289 ? -5.584 -3.334 20.705 1.00 98.81 289 THR A O 1
ATOM 2128 N N . ILE A 1 290 ? -7.780 -3.586 21.101 1.00 98.81 290 ILE A N 1
ATOM 2129 C CA . ILE A 1 290 ? -7.900 -2.517 22.095 1.00 98.81 290 ILE A CA 1
ATOM 2130 C C . ILE A 1 290 ? -8.025 -3.194 23.459 1.00 98.81 290 ILE A C 1
ATOM 2132 O O . ILE A 1 290 ? -9.019 -3.865 23.732 1.00 98.81 290 ILE A O 1
ATOM 2136 N N . ASN A 1 291 ? -7.009 -3.071 24.303 1.00 98.62 291 ASN A N 1
ATOM 2137 C CA . ASN A 1 291 ? -6.975 -3.689 25.628 1.00 98.62 291 ASN A CA 1
ATOM 2138 C C . ASN A 1 291 ? -7.859 -2.933 26.631 1.00 98.62 291 ASN A C 1
ATOM 2140 O O . ASN A 1 291 ? -8.206 -1.775 26.389 1.00 98.62 291 ASN A O 1
ATOM 2144 N N . PRO A 1 292 ? -8.185 -3.534 27.791 1.00 98.38 292 PRO A N 1
ATOM 2145 C CA . PRO A 1 292 ? -8.817 -2.815 28.894 1.00 98.38 292 PRO A CA 1
ATOM 2146 C C . PRO A 1 292 ? -8.060 -1.524 29.242 1.00 98.38 292 PRO A C 1
ATOM 2148 O O . PRO A 1 292 ? -6.839 -1.531 29.390 1.00 98.38 292 PRO A O 1
ATOM 2151 N N . GLY A 1 293 ? -8.790 -0.411 29.342 1.00 95.50 293 GLY A N 1
ATOM 2152 C CA . GLY A 1 293 ? -8.232 0.937 29.529 1.00 95.50 293 GLY A CA 1
ATOM 2153 C C . GLY A 1 293 ? -7.775 1.643 28.242 1.00 95.50 293 GLY A C 1
ATOM 2154 O O . GLY A 1 293 ? -7.679 2.869 28.238 1.00 95.50 293 GLY A O 1
ATOM 2155 N N . GLY A 1 294 ? -7.565 0.905 27.149 1.00 98.12 294 GLY A N 1
ATOM 2156 C CA . GLY A 1 294 ? -7.196 1.457 25.848 1.00 98.12 294 GLY A CA 1
ATOM 2157 C C . GLY A 1 294 ? -8.342 2.198 25.156 1.00 98.12 294 GLY A C 1
ATOM 2158 O O . GLY A 1 294 ? -9.515 1.862 25.340 1.00 98.12 294 GLY A O 1
ATOM 2159 N N . LYS A 1 295 ? -8.000 3.200 24.338 1.00 98.00 295 LYS A N 1
ATOM 2160 C CA . LYS A 1 295 ? -8.939 4.034 23.572 1.00 98.00 295 LYS A CA 1
ATOM 2161 C C . LYS A 1 295 ? -8.557 4.106 22.092 1.00 98.00 295 LYS A C 1
ATOM 2163 O O . LYS A 1 295 ? -7.421 4.445 21.768 1.00 98.00 295 LYS A O 1
ATOM 2168 N N . TYR A 1 296 ? -9.522 3.874 21.203 1.00 98.06 296 TYR A N 1
ATOM 2169 C CA . TYR A 1 296 ? -9.398 4.085 19.753 1.00 98.06 296 TYR A CA 1
ATOM 2170 C C . TYR A 1 296 ? -10.419 5.132 19.293 1.00 98.06 296 TYR A C 1
ATOM 2172 O O . TYR A 1 296 ? -11.619 4.861 19.269 1.00 98.06 296 TYR A O 1
ATOM 2180 N N . LEU A 1 297 ? -9.963 6.340 18.969 1.00 95.19 297 LEU A N 1
ATOM 2181 C CA . LEU A 1 297 ? -10.820 7.493 18.678 1.00 95.19 297 LEU A CA 1
ATOM 2182 C C . LEU A 1 297 ? -10.847 7.757 17.168 1.00 95.19 297 LEU A C 1
ATOM 2184 O O . LEU A 1 297 ? -10.064 8.563 16.685 1.00 95.19 297 LEU A O 1
ATOM 2188 N N . ALA A 1 298 ? -11.701 7.054 16.412 1.00 94.88 298 ALA A N 1
ATOM 2189 C CA . ALA A 1 298 ? -11.687 7.025 14.941 1.00 94.88 298 ALA A CA 1
ATOM 2190 C C . ALA A 1 298 ? -12.286 8.289 14.284 1.00 94.88 298 ALA A C 1
ATOM 2192 O O . ALA A 1 298 ? -13.192 8.219 13.448 1.00 94.88 298 ALA A O 1
ATOM 2193 N N . TYR A 1 299 ? -11.817 9.466 14.697 1.00 91.44 299 TYR A N 1
ATOM 2194 C CA . TYR A 1 299 ? -12.277 10.768 14.230 1.00 91.44 299 TYR A CA 1
ATOM 2195 C C . TYR A 1 299 ? -11.201 11.844 14.364 1.00 91.44 299 TYR A C 1
ATOM 2197 O O . TYR A 1 299 ? -10.295 11.738 15.187 1.00 91.44 299 TYR A O 1
ATOM 2205 N N . THR A 1 300 ? -11.308 12.897 13.552 1.00 90.00 300 THR A N 1
ATOM 2206 C CA . THR A 1 300 ? -10.358 14.014 13.572 1.00 90.00 300 THR A CA 1
ATOM 2207 C C . THR A 1 300 ? -10.635 15.001 14.701 1.00 90.00 300 THR A C 1
ATOM 2209 O O . THR A 1 300 ? -11.775 15.227 15.110 1.00 90.00 300 THR A O 1
ATOM 2212 N N . SER A 1 301 ? -9.582 15.685 15.143 1.00 79.00 301 SER A N 1
ATOM 2213 C CA . SER A 1 301 ? -9.641 16.735 16.162 1.00 79.00 301 SER A CA 1
ATOM 2214 C C . SER A 1 301 ? -10.247 18.064 15.690 1.00 79.00 301 SER A C 1
ATOM 2216 O O . SER A 1 301 ? -10.135 19.071 16.393 1.00 79.00 301 SER A O 1
ATOM 2218 N N . ALA A 1 302 ? -10.783 18.124 14.470 1.00 67.88 302 ALA A N 1
ATOM 2219 C CA . ALA A 1 302 ? -11.323 19.353 13.901 1.00 67.88 302 ALA A CA 1
ATOM 2220 C C . ALA A 1 302 ? -12.546 19.836 14.701 1.00 67.88 302 ALA A C 1
ATOM 2222 O O . ALA A 1 302 ? -13.294 19.032 15.259 1.00 67.88 302 ALA A O 1
ATOM 2223 N N . VAL A 1 303 ? -12.771 21.154 14.753 1.00 58.31 303 VAL A N 1
ATOM 2224 C CA . VAL A 1 303 ? -13.912 21.738 15.479 1.00 58.31 303 VAL A CA 1
ATOM 2225 C C . VAL A 1 303 ? -15.222 21.138 14.960 1.00 58.31 303 VAL A C 1
ATOM 2227 O O . VAL A 1 303 ? -15.484 21.152 13.761 1.00 58.31 303 VAL A O 1
ATOM 2230 N N . GLY A 1 304 ? -16.029 20.593 15.873 1.00 61.19 304 GLY A N 1
ATOM 2231 C CA . GLY A 1 304 ? -17.259 19.862 15.556 1.00 61.19 304 GLY A CA 1
ATOM 2232 C C . GLY A 1 304 ? -17.090 18.347 15.392 1.00 61.19 304 GLY A C 1
ATOM 2233 O O . GLY A 1 304 ? -18.101 17.660 15.270 1.00 61.19 304 GLY A O 1
ATOM 2234 N N . GLY A 1 305 ? -15.856 17.820 15.393 1.00 60.56 305 GLY A N 1
ATOM 2235 C CA . GLY A 1 305 ? -15.559 16.381 15.393 1.00 60.56 305 GLY A CA 1
ATOM 2236 C C . GLY A 1 305 ? -16.350 15.611 14.338 1.00 60.56 305 GLY A C 1
ATOM 2237 O O . GLY A 1 305 ? -16.951 14.595 14.654 1.00 60.56 305 GLY A O 1
ATOM 2238 N N . SER A 1 306 ? -16.474 16.154 13.123 1.00 70.50 306 SER A N 1
ATOM 2239 C CA . SER A 1 306 ? -17.472 15.693 12.140 1.00 70.50 306 SER A CA 1
ATOM 2240 C C . SER A 1 306 ? -16.937 14.694 11.111 1.00 70.50 306 SER A C 1
ATOM 2242 O O . SER A 1 306 ? -17.729 14.088 10.388 1.00 70.50 306 SER A O 1
ATOM 2244 N N . THR A 1 307 ? -15.616 14.509 11.052 1.00 89.25 307 THR A N 1
ATOM 2245 C CA . THR A 1 307 ? -14.927 13.650 10.082 1.00 89.25 307 THR A CA 1
ATOM 2246 C C . THR A 1 307 ? -14.403 12.410 10.798 1.00 89.25 307 THR A C 1
ATOM 2248 O O . THR A 1 307 ? -13.496 12.498 11.625 1.00 89.25 307 THR A O 1
ATOM 2251 N N . GLY A 1 308 ? -14.991 11.257 10.495 1.00 91.50 308 GLY A N 1
ATOM 2252 C CA . GLY A 1 308 ? -14.522 9.960 10.963 1.00 91.50 308 GLY A CA 1
ATOM 2253 C C . GLY A 1 308 ? -13.398 9.420 10.079 1.00 91.50 308 GLY A C 1
ATOM 2254 O O . GLY A 1 308 ? -13.253 9.840 8.929 1.00 91.50 308 GLY A O 1
ATOM 2255 N N . THR A 1 309 ? -12.598 8.502 10.616 1.00 93.12 309 THR A N 1
ATOM 2256 C CA . THR A 1 309 ? -11.392 7.990 9.951 1.00 93.12 309 THR A CA 1
ATOM 2257 C C . THR A 1 309 ? -11.584 6.544 9.464 1.00 93.12 309 THR A C 1
ATOM 2259 O O . THR A 1 309 ? -12.206 5.738 10.164 1.00 93.12 309 THR A O 1
ATOM 2262 N N . PRO A 1 310 ? -11.101 6.180 8.257 1.00 95.31 310 PRO A N 1
ATOM 2263 C CA . PRO A 1 310 ? -11.215 4.806 7.772 1.00 95.31 310 PRO A CA 1
ATOM 2264 C C . PRO A 1 310 ? -10.210 3.857 8.436 1.00 95.31 310 PRO A C 1
ATOM 2266 O O . PRO A 1 310 ? -8.996 4.074 8.355 1.00 95.31 310 PRO A O 1
ATOM 2269 N N . THR A 1 311 ? -10.707 2.755 8.996 1.00 97.88 311 THR A N 1
ATOM 2270 C CA . THR A 1 311 ? -9.901 1.635 9.495 1.00 97.88 311 THR A CA 1
ATOM 2271 C C . THR A 1 311 ? -10.138 0.405 8.620 1.00 97.88 311 THR A C 1
ATOM 2273 O O . THR A 1 311 ? -11.250 -0.113 8.533 1.00 97.88 311 THR A O 1
ATOM 2276 N N . THR A 1 312 ? -9.086 -0.095 7.980 1.00 97.06 312 THR A N 1
ATOM 2277 C CA . THR A 1 312 ? -9.092 -1.351 7.217 1.00 97.06 312 THR A CA 1
ATOM 2278 C C . THR A 1 312 ? -8.205 -2.367 7.918 1.00 97.06 312 THR A C 1
ATOM 2280 O O . THR A 1 312 ? -7.105 -2.027 8.353 1.00 97.06 312 THR A O 1
ATOM 2283 N N . LEU A 1 313 ? -8.659 -3.614 8.025 1.00 96.06 313 LEU A N 1
ATOM 2284 C CA . LEU A 1 313 ? -7.860 -4.693 8.588 1.00 96.06 313 LEU A CA 1
ATOM 2285 C C . LEU A 1 313 ? -8.072 -6.046 7.901 1.00 96.06 313 LEU A C 1
ATOM 2287 O O . LEU A 1 313 ? -9.155 -6.330 7.389 1.00 96.06 313 LEU A O 1
ATOM 2291 N N . GLY A 1 314 ? -7.037 -6.885 7.888 1.00 93.12 314 GLY A N 1
ATOM 2292 C CA . GLY A 1 314 ? -7.114 -8.247 7.352 1.00 93.12 314 GLY A CA 1
ATOM 2293 C C . GLY A 1 314 ? -7.570 -9.300 8.370 1.00 93.12 314 GLY A C 1
ATOM 2294 O O . GLY A 1 314 ? -8.162 -10.302 7.975 1.00 93.12 314 GLY A O 1
ATOM 2295 N N . GLY A 1 315 ? -7.326 -9.071 9.663 1.00 95.00 315 GLY A N 1
ATOM 2296 C CA . GLY A 1 315 ? -7.674 -9.977 10.760 1.00 95.00 315 GLY A CA 1
ATOM 2297 C C . GLY A 1 315 ? -8.845 -9.488 11.617 1.00 95.00 315 GLY A C 1
ATOM 2298 O O . GLY A 1 315 ? -9.835 -8.951 11.123 1.00 95.00 315 GLY A O 1
ATOM 2299 N N . ASN A 1 316 ? -8.746 -9.705 12.928 1.00 98.19 316 ASN A N 1
ATOM 2300 C CA . ASN A 1 316 ? -9.821 -9.451 13.889 1.00 98.19 316 ASN A CA 1
ATOM 2301 C C . ASN A 1 316 ? -9.773 -8.031 14.470 1.00 98.19 316 ASN A C 1
ATOM 2303 O O . ASN A 1 316 ? -8.693 -7.491 14.702 1.00 98.19 316 ASN A O 1
ATOM 2307 N N . PHE A 1 317 ? -10.937 -7.456 14.784 1.00 98.75 317 PHE A N 1
ATOM 2308 C CA . PHE A 1 317 ? -11.049 -6.235 15.587 1.00 98.75 317 PHE A CA 1
ATOM 2309 C C . PHE A 1 317 ? -11.591 -6.611 16.968 1.00 98.75 317 PHE A C 1
ATOM 2311 O O . PHE A 1 317 ? -12.783 -6.889 17.122 1.00 98.75 317 PHE A O 1
ATOM 2318 N N . ILE A 1 318 ? -10.717 -6.642 17.972 1.00 98.81 318 ILE A N 1
ATOM 2319 C CA . ILE A 1 318 ? -11.055 -7.051 19.338 1.00 98.81 318 ILE A CA 1
ATOM 2320 C C . ILE A 1 318 ? -11.030 -5.824 20.250 1.00 98.81 318 ILE A C 1
ATOM 2322 O O . ILE A 1 318 ? -9.967 -5.329 20.618 1.00 98.81 318 ILE A O 1
ATOM 2326 N N . ASN A 1 319 ? -12.208 -5.334 20.634 1.00 98.75 319 ASN A N 1
ATOM 2327 C CA . ASN A 1 319 ? -12.358 -4.223 21.566 1.00 98.75 319 ASN A CA 1
ATOM 2328 C C . ASN A 1 319 ? -12.656 -4.735 22.980 1.00 98.75 319 ASN A C 1
ATOM 2330 O O . ASN A 1 319 ? -13.785 -5.116 23.277 1.00 98.75 319 ASN A O 1
ATOM 2334 N N . ASN A 1 320 ? -11.660 -4.702 23.861 1.00 98.69 320 ASN A N 1
ATOM 2335 C CA . ASN A 1 320 ? -11.788 -4.942 25.303 1.00 98.69 320 ASN A CA 1
ATOM 2336 C C . ASN A 1 320 ? -11.671 -3.644 26.132 1.00 98.69 320 ASN A C 1
ATOM 2338 O O . ASN A 1 320 ? -11.782 -3.692 27.356 1.00 98.69 320 ASN A O 1
ATOM 2342 N N . GLY A 1 321 ? -11.441 -2.504 25.474 1.00 98.50 321 GLY A N 1
ATOM 2343 C CA . GLY A 1 321 ? -11.352 -1.170 26.065 1.00 98.50 321 GLY A CA 1
ATOM 2344 C C . GLY A 1 321 ? -12.503 -0.282 25.599 1.00 98.50 321 GLY A C 1
ATOM 2345 O O . GLY A 1 321 ? -13.672 -0.601 25.822 1.00 98.50 321 GLY A O 1
ATOM 2346 N N . TYR A 1 322 ? -12.164 0.838 24.962 1.00 98.25 322 TYR A N 1
ATOM 2347 C CA . TYR A 1 322 ? -13.112 1.787 24.387 1.00 98.25 322 TYR A CA 1
ATOM 2348 C C . TYR A 1 322 ? -12.774 2.111 22.924 1.00 98.25 322 TYR A C 1
ATOM 2350 O O . TYR A 1 322 ? -11.619 2.369 22.581 1.00 98.25 322 TYR A O 1
ATOM 2358 N N . ALA A 1 323 ? -13.789 2.160 22.062 1.00 98.00 323 ALA A N 1
ATOM 2359 C CA . ALA A 1 323 ? -13.640 2.545 20.662 1.00 98.00 323 ALA A CA 1
ATOM 2360 C C . ALA A 1 323 ? -14.765 3.488 20.217 1.00 98.00 323 ALA A C 1
ATOM 2362 O O . ALA A 1 323 ? -15.943 3.203 20.417 1.00 98.00 323 ALA A O 1
ATOM 2363 N N . ASN A 1 324 ? -14.426 4.594 19.561 1.00 94.94 324 ASN A N 1
ATOM 2364 C CA . ASN A 1 324 ? -15.405 5.539 19.034 1.00 94.94 324 ASN A CA 1
ATOM 2365 C C . ASN A 1 324 ? -15.360 5.555 17.503 1.00 94.94 324 ASN A C 1
ATOM 2367 O O . ASN A 1 324 ? -14.482 6.173 16.908 1.00 94.94 324 ASN A O 1
ATOM 2371 N N . PHE A 1 325 ? -16.342 4.884 16.895 1.00 95.25 325 PHE A N 1
ATOM 2372 C CA . PHE A 1 325 ? -16.656 4.919 15.461 1.00 95.25 325 PHE A CA 1
ATOM 2373 C C . PHE A 1 325 ? -18.032 5.567 15.207 1.00 95.25 325 PHE A C 1
ATOM 2375 O O . PHE A 1 325 ? -18.631 5.402 14.141 1.00 95.25 325 PHE A O 1
ATOM 2382 N N . ALA A 1 326 ? -18.552 6.311 16.187 1.00 91.56 326 ALA A N 1
ATOM 2383 C CA . ALA A 1 326 ? -19.872 6.935 16.152 1.00 91.56 326 ALA A CA 1
ATOM 2384 C C . ALA A 1 326 ? -19.866 8.303 15.437 1.00 91.56 326 ALA A C 1
ATOM 2386 O O . ALA A 1 326 ? -20.840 9.051 15.497 1.00 91.56 326 ALA A O 1
ATOM 2387 N N . VAL A 1 327 ? -18.775 8.630 14.745 1.00 87.06 327 VAL A N 1
ATOM 2388 C CA . VAL A 1 327 ? -18.501 9.925 14.116 1.00 87.06 327 VAL A CA 1
ATOM 2389 C C . VAL A 1 327 ? -18.376 9.780 12.599 1.00 87.06 327 VAL A C 1
ATOM 2391 O O . VAL A 1 327 ? -17.933 8.749 12.094 1.00 87.06 327 VAL A O 1
ATOM 2394 N N . GLY A 1 328 ? -18.751 10.828 11.862 1.00 76.81 328 GLY A N 1
ATOM 2395 C CA . GLY A 1 328 ? -18.428 10.949 10.443 1.00 76.81 328 GLY A CA 1
ATOM 2396 C C . GLY A 1 328 ? -19.633 11.187 9.542 1.00 76.81 328 GLY A C 1
ATOM 2397 O O . GLY A 1 328 ? -20.221 10.232 9.031 1.00 76.81 328 GLY A O 1
ATOM 2398 N N . THR A 1 329 ? -19.994 12.459 9.361 1.00 67.75 329 THR A N 1
ATOM 2399 C CA . THR A 1 329 ? -21.080 12.904 8.465 1.00 67.75 329 THR A CA 1
ATOM 2400 C C . THR A 1 329 ? -20.585 13.266 7.064 1.00 67.75 329 THR A C 1
ATOM 2402 O O . THR A 1 329 ? -21.344 13.141 6.110 1.00 67.75 329 THR A O 1
ATOM 2405 N N . THR A 1 330 ? -19.328 13.698 6.935 1.00 70.50 330 THR A N 1
ATOM 2406 C CA . THR A 1 330 ? -18.658 14.028 5.661 1.00 70.50 330 THR A CA 1
ATOM 2407 C C . THR A 1 330 ? -17.812 12.859 5.156 1.00 70.50 330 THR A C 1
ATOM 2409 O O . THR A 1 330 ? -17.993 12.396 4.035 1.00 70.50 330 THR A O 1
ATOM 2412 N N . THR A 1 331 ? -16.949 12.333 6.025 1.00 81.56 331 THR A N 1
ATOM 2413 C CA . THR A 1 331 ? -16.273 11.038 5.883 1.00 81.56 331 THR A CA 1
ATOM 2414 C C . THR A 1 331 ? -16.687 10.191 7.073 1.00 81.56 331 THR A C 1
ATOM 2416 O O . THR A 1 331 ? -16.543 10.637 8.210 1.00 81.56 331 THR A O 1
ATOM 2419 N N . SER A 1 332 ? -17.234 8.999 6.843 1.00 87.31 332 SER A N 1
ATOM 2420 C CA . SER A 1 332 ? -17.669 8.109 7.923 1.00 87.31 332 SER A CA 1
ATOM 2421 C C . SER A 1 332 ? -16.498 7.371 8.567 1.00 87.31 332 SER A C 1
ATOM 2423 O O . SER A 1 332 ? -15.664 6.815 7.856 1.00 87.31 332 SER A O 1
ATOM 2425 N N . ALA A 1 333 ? -16.480 7.286 9.903 1.00 94.06 333 ALA A N 1
ATOM 2426 C CA . ALA A 1 333 ? -15.612 6.338 10.594 1.00 94.06 333 ALA A CA 1
ATOM 2427 C C . ALA A 1 333 ? -16.015 4.921 10.171 1.00 94.06 333 ALA A C 1
ATOM 2429 O O . ALA A 1 333 ? -17.208 4.582 10.187 1.00 94.06 333 ALA A O 1
ATOM 2430 N N . SER A 1 334 ? -15.046 4.107 9.757 1.00 96.44 334 SER A N 1
ATOM 2431 C CA . SER A 1 334 ? -15.341 2.795 9.181 1.00 96.44 334 SER A CA 1
ATOM 2432 C C . SER A 1 334 ? -14.443 1.687 9.701 1.00 96.44 334 SER A C 1
ATOM 2434 O O . SER A 1 334 ? -13.277 1.915 10.002 1.00 96.44 334 SER A O 1
ATOM 2436 N N . ILE A 1 335 ? -14.997 0.476 9.770 1.00 98.31 335 ILE A N 1
ATOM 2437 C CA . ILE A 1 335 ? -14.233 -0.764 9.942 1.00 98.31 335 ILE A CA 1
ATOM 2438 C C . ILE A 1 335 ? -14.443 -1.609 8.685 1.00 98.31 335 ILE A C 1
ATOM 2440 O O . ILE A 1 335 ? -15.580 -1.953 8.360 1.00 98.31 335 ILE A O 1
ATOM 2444 N N . THR A 1 336 ? -13.354 -1.929 7.985 1.00 97.81 336 THR A N 1
ATOM 2445 C CA . THR A 1 336 ? -13.350 -2.689 6.724 1.00 97.81 336 THR A CA 1
ATOM 2446 C C . THR A 1 336 ? -12.505 -3.952 6.851 1.00 97.81 336 THR A C 1
ATOM 2448 O O . THR A 1 336 ? -11.284 -3.870 6.945 1.00 97.81 336 THR A O 1
ATOM 2451 N N . PHE A 1 337 ? -13.141 -5.123 6.833 1.00 97.38 337 PHE A N 1
ATOM 2452 C CA . PHE A 1 337 ? -12.476 -6.424 6.951 1.00 97.38 337 PHE A CA 1
ATOM 2453 C C . PHE A 1 337 ? -12.141 -7.024 5.580 1.00 97.38 337 PHE A C 1
ATOM 2455 O O . PHE A 1 337 ? -13.042 -7.510 4.891 1.00 97.38 337 PHE A O 1
ATOM 2462 N N . ASN A 1 338 ? -10.854 -7.054 5.217 1.00 91.25 338 ASN A N 1
ATOM 2463 C CA . ASN A 1 338 ? -10.371 -7.350 3.861 1.00 91.25 338 ASN A CA 1
ATOM 2464 C C . ASN A 1 338 ? -9.309 -8.475 3.773 1.00 91.25 338 ASN A C 1
ATOM 2466 O O . ASN A 1 338 ? -8.471 -8.458 2.876 1.00 91.25 338 ASN A O 1
ATOM 2470 N N . GLY A 1 339 ? -9.295 -9.425 4.716 1.00 88.75 339 GLY A N 1
ATOM 2471 C CA . GLY A 1 339 ? -8.373 -10.574 4.706 1.00 88.75 339 GLY A CA 1
ATOM 2472 C C . GLY A 1 339 ? -9.036 -11.903 4.332 1.00 88.75 339 GLY A C 1
ATOM 2473 O O . GLY A 1 339 ? -9.690 -12.008 3.298 1.00 88.75 339 GLY A O 1
ATOM 2474 N N . ALA A 1 340 ? -8.865 -12.926 5.175 1.00 87.88 340 ALA A N 1
ATOM 2475 C CA . ALA A 1 340 ? -9.352 -14.297 4.940 1.00 87.88 340 ALA A CA 1
ATOM 2476 C C . ALA A 1 340 ? -10.579 -14.696 5.796 1.00 87.88 340 ALA A C 1
ATOM 2478 O O . ALA A 1 340 ? -10.989 -15.856 5.798 1.00 87.88 340 ALA A O 1
ATOM 2479 N N . GLY A 1 341 ? -11.154 -13.742 6.533 1.00 93.62 341 GLY A N 1
ATOM 2480 C CA . GLY A 1 341 ? -12.208 -13.926 7.540 1.00 93.62 341 GLY A CA 1
ATOM 2481 C C . GLY A 1 341 ? -11.914 -13.063 8.768 1.00 93.62 341 GLY A C 1
ATOM 2482 O O . GLY A 1 341 ? -10.785 -12.595 8.922 1.00 93.62 341 GLY A O 1
ATOM 2483 N N . SER A 1 342 ? -12.901 -12.812 9.632 1.00 97.31 342 SER A N 1
ATOM 2484 C CA . SER A 1 342 ? -12.688 -11.953 10.806 1.00 97.31 342 SER A CA 1
ATOM 2485 C C . SER A 1 342 ? -13.670 -12.147 11.963 1.00 97.31 342 SER A C 1
ATOM 2487 O O . SER A 1 342 ? -14.762 -12.707 11.848 1.00 97.31 342 SER A O 1
ATOM 2489 N N . ILE A 1 343 ? -13.279 -11.611 13.115 1.00 98.50 343 ILE A N 1
ATOM 2490 C CA . ILE A 1 343 ? -14.110 -11.440 14.297 1.00 98.50 343 ILE A CA 1
ATOM 2491 C C . ILE A 1 343 ? -14.123 -9.949 14.647 1.00 98.50 343 ILE A C 1
ATOM 2493 O O . ILE A 1 343 ? -13.073 -9.359 14.904 1.00 98.50 343 ILE A O 1
ATOM 2497 N N . LEU A 1 344 ? -15.314 -9.354 14.701 1.00 98.75 344 LEU A N 1
ATOM 2498 C CA . LEU A 1 344 ? -15.571 -8.093 15.397 1.00 98.75 344 LEU A CA 1
ATOM 2499 C C . LEU A 1 344 ? -16.079 -8.441 16.799 1.00 98.75 344 LEU A C 1
ATOM 2501 O O . LEU A 1 344 ? -17.228 -8.853 16.957 1.00 98.75 344 LEU A O 1
ATOM 2505 N N . GLY A 1 345 ? -15.222 -8.338 17.810 1.00 98.44 345 GLY A N 1
ATOM 2506 C CA . GLY A 1 345 ? -15.485 -8.929 19.123 1.00 98.44 345 GLY A CA 1
ATOM 2507 C C . GLY A 1 345 ? -14.913 -8.146 20.297 1.00 98.44 345 GLY A C 1
ATOM 2508 O O . GLY A 1 345 ? -14.452 -7.016 20.152 1.00 98.44 345 GLY A O 1
ATOM 2509 N N . GLY A 1 346 ? -14.942 -8.784 21.466 1.00 98.25 346 GLY A N 1
ATOM 2510 C CA . GLY A 1 346 ? -14.401 -8.255 22.717 1.00 98.25 346 GLY A CA 1
ATOM 2511 C C . GLY A 1 346 ? -15.460 -7.769 23.714 1.00 98.25 346 GLY A C 1
ATOM 2512 O O . GLY A 1 346 ? -16.655 -7.674 23.412 1.00 98.25 346 GLY A O 1
ATOM 2513 N N . SER A 1 347 ? -15.003 -7.521 24.942 1.00 98.00 347 SER A N 1
ATOM 2514 C CA . SER A 1 347 ? -15.836 -7.183 26.106 1.00 98.00 347 SER A CA 1
ATOM 2515 C C . SER A 1 347 ? -15.996 -5.683 26.370 1.00 98.00 347 SER A C 1
ATOM 2517 O O . SER A 1 347 ? -16.639 -5.309 27.348 1.00 98.00 347 SER A O 1
ATOM 2519 N N . GLY A 1 348 ? -15.358 -4.843 25.558 1.00 97.69 348 GLY A N 1
ATOM 2520 C CA . GLY A 1 348 ? -15.284 -3.396 25.716 1.00 97.69 348 GLY A CA 1
ATOM 2521 C C . GLY A 1 348 ? -16.528 -2.656 25.232 1.00 97.69 348 GLY A C 1
ATOM 2522 O O . GLY A 1 348 ? -17.546 -3.249 24.864 1.00 97.69 348 GLY A O 1
ATOM 2523 N N . VAL A 1 349 ? -16.419 -1.330 25.228 1.00 97.38 349 VAL A N 1
ATOM 2524 C CA . VAL A 1 349 ? -17.493 -0.406 24.854 1.00 97.38 349 VAL A CA 1
ATOM 2525 C C . VAL A 1 349 ? -17.169 0.255 23.520 1.00 97.38 349 VAL A C 1
ATOM 2527 O O . VAL A 1 349 ? -16.067 0.758 23.303 1.00 97.38 349 VAL A O 1
ATOM 2530 N N . PHE A 1 350 ? -18.149 0.276 22.628 1.00 97.31 350 PHE A N 1
ATOM 2531 C CA . PHE A 1 350 ? -18.199 1.186 21.497 1.00 97.31 350 PHE A CA 1
ATOM 2532 C C . PHE A 1 350 ? -19.083 2.387 21.864 1.00 97.31 350 PHE A C 1
ATOM 2534 O O . PHE A 1 350 ? -20.148 2.213 22.463 1.00 97.31 350 PHE A O 1
ATOM 2541 N N . GLU A 1 351 ? -18.647 3.597 21.508 1.00 94.44 351 GLU A N 1
ATOM 2542 C CA . GLU A 1 351 ? -19.424 4.831 21.709 1.00 94.44 351 GLU A CA 1
ATOM 2543 C C . GLU A 1 351 ? -20.802 4.738 21.042 1.00 94.44 351 GLU A C 1
ATOM 2545 O O . GLU A 1 351 ? -20.904 4.182 19.948 1.00 94.44 351 GLU A O 1
ATOM 2550 N N . GLY A 1 352 ? -21.865 5.271 21.653 1.00 92.38 352 GLY A N 1
ATOM 2551 C CA . GLY A 1 352 ? -23.207 5.104 21.097 1.00 92.38 352 GLY A CA 1
ATOM 2552 C C . GLY A 1 352 ? -24.355 5.680 21.923 1.00 92.38 352 GLY A C 1
ATOM 2553 O O . GLY A 1 352 ? -24.226 6.730 22.537 1.00 92.38 352 GLY A O 1
ATOM 2554 N N . ASP A 1 353 ? -25.506 5.005 21.918 1.00 87.44 353 ASP A N 1
ATOM 2555 C CA . ASP A 1 353 ? -26.754 5.485 22.548 1.00 87.44 353 ASP A CA 1
ATOM 2556 C C . ASP A 1 353 ? -26.877 5.136 24.053 1.00 87.44 353 ASP A C 1
ATOM 2558 O O . ASP A 1 353 ? -27.946 5.255 24.652 1.00 87.44 353 ASP A O 1
ATOM 2562 N N . GLY A 1 354 ? -25.788 4.659 24.664 1.00 84.25 354 GLY A N 1
ATOM 2563 C CA . GLY A 1 354 ? -25.744 4.133 26.034 1.00 84.25 354 GLY A CA 1
ATOM 2564 C C . GLY A 1 354 ? -26.180 2.666 26.174 1.00 84.25 354 GLY A C 1
ATOM 2565 O O . GLY A 1 354 ? -25.809 2.019 27.149 1.00 84.25 354 GLY A O 1
ATOM 2566 N N . THR A 1 355 ? -26.894 2.102 25.192 1.00 90.00 355 THR A N 1
ATOM 2567 C CA . THR A 1 355 ? -27.309 0.684 25.154 1.00 90.00 355 THR A CA 1
ATOM 2568 C C . THR A 1 355 ? -26.569 -0.097 24.067 1.00 90.00 355 THR A C 1
ATOM 2570 O O . THR A 1 355 ? -26.119 -1.225 24.282 1.00 90.00 355 THR A O 1
ATOM 2573 N N . ARG A 1 356 ? -26.434 0.503 22.883 1.00 94.56 356 ARG A N 1
ATOM 2574 C CA . ARG A 1 356 ? -25.794 -0.049 21.692 1.00 94.56 356 ARG A CA 1
ATOM 2575 C C . ARG A 1 356 ? -24.596 0.809 21.317 1.00 94.56 356 ARG A C 1
ATOM 2577 O O . ARG A 1 356 ? -24.671 2.036 21.333 1.00 94.56 356 ARG A O 1
ATOM 2584 N N . GLY A 1 357 ? -23.512 0.152 20.931 1.00 96.38 357 GLY A N 1
ATOM 2585 C CA . GLY A 1 357 ? -22.378 0.820 20.306 1.00 96.38 357 GLY A CA 1
ATOM 2586 C C . GLY A 1 357 ? -22.713 1.223 18.876 1.00 96.38 357 GLY A C 1
ATOM 2587 O O . GLY A 1 357 ? -23.507 0.548 18.223 1.00 96.38 357 GLY A O 1
ATOM 2588 N N . ILE A 1 358 ? -22.116 2.294 18.365 1.00 95.31 358 ILE A N 1
ATOM 2589 C CA . ILE A 1 358 ? -22.354 2.794 17.012 1.00 95.31 358 ILE A CA 1
ATOM 2590 C C . ILE A 1 358 ? -21.058 2.759 16.197 1.00 95.31 358 ILE A C 1
ATOM 2592 O O . ILE A 1 358 ? -20.028 3.301 16.592 1.00 95.31 358 ILE A O 1
ATOM 2596 N N . ILE A 1 359 ? -21.139 2.156 15.011 1.00 96.25 359 ILE A N 1
ATOM 2597 C CA . ILE A 1 359 ? -20.095 2.185 13.980 1.00 96.25 359 ILE A CA 1
ATOM 2598 C C . ILE A 1 359 ? -20.736 2.788 12.734 1.00 96.25 359 ILE A C 1
ATOM 2600 O O . ILE A 1 359 ? -21.651 2.177 12.184 1.00 96.25 359 ILE A O 1
ATOM 2604 N N . ARG A 1 360 ? -20.314 3.972 12.272 1.00 93.56 360 ARG A N 1
ATOM 2605 C CA . ARG A 1 360 ? -20.972 4.629 11.124 1.00 93.56 360 ARG A CA 1
ATOM 2606 C C . ARG A 1 360 ? -20.992 3.734 9.885 1.00 93.56 360 ARG A C 1
ATOM 2608 O O . ARG A 1 360 ? -22.072 3.516 9.344 1.00 93.56 360 ARG A O 1
ATOM 2615 N N . THR A 1 361 ? -19.854 3.176 9.480 1.00 95.50 361 THR A N 1
ATOM 2616 C CA . THR A 1 361 ? -19.789 2.257 8.331 1.00 95.50 361 THR A CA 1
ATOM 2617 C C . THR A 1 361 ? -19.089 0.946 8.686 1.00 95.50 361 THR A C 1
ATOM 2619 O O . THR A 1 361 ? -17.956 0.954 9.161 1.00 95.50 361 THR A O 1
ATOM 2622 N N . LEU A 1 362 ? -19.743 -0.189 8.437 1.00 97.62 362 LEU A N 1
ATOM 2623 C CA . LEU A 1 362 ? -19.191 -1.525 8.673 1.00 97.62 362 LEU A CA 1
ATOM 2624 C C . LEU A 1 362 ? -19.150 -2.321 7.362 1.00 97.62 362 LEU A C 1
ATOM 2626 O O . LEU A 1 362 ? -20.189 -2.564 6.746 1.00 97.62 362 LEU A O 1
ATOM 2630 N N . ILE A 1 363 ? -17.947 -2.719 6.941 1.00 97.81 363 ILE A N 1
ATOM 2631 C CA . ILE A 1 363 ? -17.687 -3.373 5.654 1.00 97.81 363 ILE A CA 1
ATOM 2632 C C . ILE A 1 363 ? -16.996 -4.719 5.877 1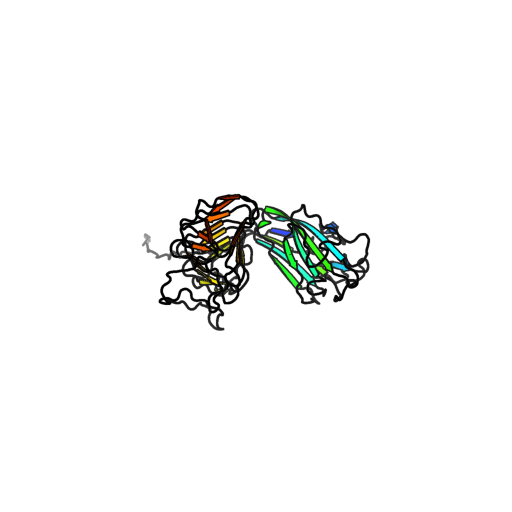.00 97.81 363 ILE A C 1
ATOM 2634 O O . ILE A 1 363 ? -15.965 -4.811 6.542 1.00 97.81 363 ILE A O 1
ATOM 2638 N N . PHE A 1 364 ? -17.532 -5.760 5.253 1.00 97.50 364 PHE A N 1
ATOM 2639 C CA . PHE A 1 364 ? -16.905 -7.069 5.110 1.00 97.50 364 PHE A CA 1
ATOM 2640 C C . PHE A 1 364 ? -16.667 -7.318 3.616 1.00 97.50 364 PHE A C 1
ATOM 2642 O O . PHE A 1 364 ? -17.600 -7.629 2.873 1.00 97.50 364 PHE A O 1
ATOM 2649 N N . SER A 1 365 ? -15.426 -7.115 3.166 1.00 94.44 365 SER A N 1
ATOM 2650 C CA . SER A 1 365 ? -15.020 -7.301 1.764 1.00 94.44 365 SER A CA 1
ATOM 2651 C C . SER A 1 365 ? -14.282 -8.618 1.510 1.00 94.44 365 SER A C 1
ATOM 2653 O O . SER A 1 365 ? -14.107 -9.025 0.363 1.00 94.44 365 SER A O 1
ATOM 2655 N N . ASN A 1 366 ? -13.860 -9.295 2.579 1.00 90.44 366 ASN A N 1
ATOM 2656 C CA . ASN A 1 366 ? -13.206 -10.596 2.522 1.00 90.44 366 ASN A CA 1
ATOM 2657 C C . ASN A 1 366 ? -14.143 -11.731 2.069 1.00 90.44 366 ASN A C 1
ATOM 2659 O O . ASN A 1 366 ? -15.358 -11.664 2.218 1.00 90.44 366 ASN A O 1
ATOM 2663 N N . ILE A 1 367 ? -13.548 -12.821 1.581 1.00 86.56 367 ILE A N 1
ATOM 2664 C CA . ILE A 1 367 ? -14.253 -14.034 1.129 1.00 86.56 367 ILE A CA 1
ATOM 2665 C C . ILE A 1 367 ? -14.467 -15.078 2.245 1.00 86.56 367 ILE A C 1
ATOM 2667 O O . ILE A 1 367 ? -14.874 -16.205 1.969 1.00 86.56 367 ILE A O 1
ATOM 2671 N N . GLY A 1 368 ? -14.138 -14.736 3.492 1.00 92.81 368 GLY A N 1
ATOM 2672 C CA . GLY A 1 368 ? -13.993 -15.675 4.600 1.00 92.81 368 GLY A CA 1
ATOM 2673 C C . GLY A 1 368 ? -15.249 -15.922 5.432 1.00 92.81 368 GLY A C 1
ATOM 2674 O O . GLY A 1 368 ? -16.364 -15.514 5.099 1.00 92.81 368 GLY A O 1
ATOM 2675 N N . ALA A 1 369 ? -15.046 -16.587 6.568 1.00 97.25 369 ALA A N 1
ATOM 2676 C CA . ALA A 1 369 ? -16.032 -16.644 7.639 1.00 97.25 369 ALA A CA 1
ATOM 2677 C C . ALA A 1 369 ? -15.864 -15.429 8.561 1.00 97.25 369 ALA A C 1
ATOM 2679 O O . ALA A 1 369 ? -14.774 -15.178 9.076 1.00 97.25 369 ALA A O 1
ATOM 2680 N N . ASN A 1 370 ? -16.949 -14.688 8.777 1.00 98.25 370 ASN A N 1
ATOM 2681 C CA . ASN A 1 370 ? -16.977 -13.497 9.617 1.00 98.25 370 ASN A CA 1
ATOM 2682 C C . ASN A 1 370 ? -17.944 -13.677 10.787 1.00 98.25 370 ASN A C 1
ATOM 2684 O O . ASN A 1 370 ? -18.997 -14.309 10.650 1.00 98.25 370 ASN A O 1
ATOM 2688 N N . SER A 1 371 ? -17.637 -13.079 11.937 1.00 98.31 371 SER A N 1
ATOM 2689 C CA . SER A 1 371 ? -18.573 -13.042 13.062 1.00 98.31 371 SER A CA 1
ATOM 2690 C C . SER A 1 371 ? -18.538 -11.738 13.853 1.00 98.31 371 SER A C 1
ATOM 2692 O O . SER A 1 371 ? -17.502 -11.085 13.965 1.00 98.31 371 SER A O 1
ATOM 2694 N N . ILE A 1 372 ? -19.685 -11.373 14.428 1.00 98.75 372 ILE A N 1
ATOM 2695 C CA . ILE A 1 372 ? -19.799 -10.296 15.417 1.00 98.75 372 ILE A CA 1
ATOM 2696 C C . ILE A 1 372 ? -20.062 -10.947 16.774 1.00 98.75 372 ILE A C 1
ATOM 2698 O O . ILE A 1 372 ? -21.095 -11.584 16.968 1.00 98.75 372 ILE A O 1
ATOM 2702 N N . SER A 1 373 ? -19.120 -10.818 17.703 1.00 97.94 373 SER A N 1
ATOM 2703 C CA . SER A 1 373 ? -19.128 -11.466 19.023 1.00 97.94 373 SER A CA 1
ATOM 2704 C C . SER A 1 373 ? -18.958 -10.473 20.179 1.00 97.94 373 SER A C 1
ATOM 2706 O O . SER A 1 373 ? -18.643 -10.867 21.301 1.00 97.94 373 SER A O 1
ATOM 2708 N N . THR A 1 374 ? -19.181 -9.181 19.926 1.00 98.19 374 THR A N 1
ATOM 2709 C CA . THR A 1 374 ? -19.123 -8.130 20.948 1.00 98.19 374 THR A CA 1
ATOM 2710 C C . THR A 1 374 ? -20.134 -8.368 22.072 1.00 98.19 374 THR A C 1
ATOM 2712 O O . THR A 1 374 ? -21.292 -8.739 21.837 1.00 98.19 374 THR A O 1
ATOM 2715 N N . THR A 1 375 ? -19.730 -8.104 23.318 1.00 96.81 375 THR A N 1
ATOM 2716 C CA . THR A 1 375 ? -20.659 -8.146 24.460 1.00 96.81 375 THR A CA 1
ATOM 2717 C C . THR A 1 375 ? -21.772 -7.114 24.269 1.00 96.81 375 THR A C 1
ATOM 2719 O O . THR A 1 375 ? -22.954 -7.475 24.269 1.00 96.81 375 THR A O 1
ATOM 2722 N N . GLN A 1 376 ? -21.401 -5.858 24.008 1.00 97.12 376 GLN A N 1
ATOM 2723 C CA . GLN A 1 376 ? -22.330 -4.789 23.645 1.00 97.12 37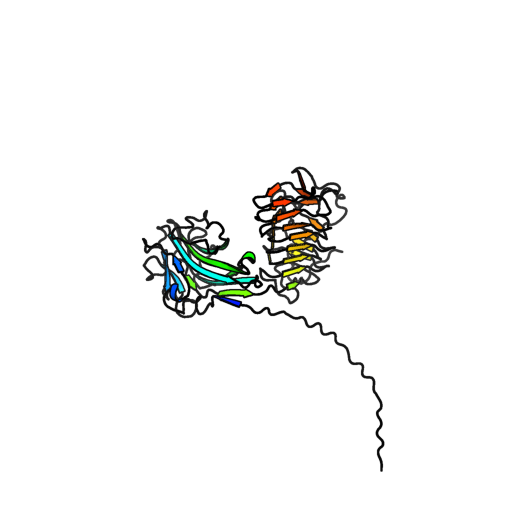6 GLN A CA 1
ATOM 2724 C C . GLN A 1 376 ? -22.894 -5.027 22.226 1.00 97.12 376 GLN A C 1
ATOM 2726 O O . GLN A 1 376 ? -22.125 -5.308 21.303 1.00 97.12 376 GLN A O 1
ATOM 2731 N N . PRO A 1 377 ? -24.217 -4.933 22.009 1.00 97.94 377 PRO A N 1
ATOM 2732 C CA . PRO A 1 377 ? -24.791 -4.970 20.666 1.00 97.94 377 PRO A CA 1
ATOM 2733 C C . PRO A 1 377 ? -24.464 -3.684 19.887 1.00 97.94 377 PRO A C 1
ATOM 2735 O O . PRO A 1 377 ? -24.224 -2.633 20.478 1.00 97.94 377 PRO A O 1
ATOM 2738 N N . LEU A 1 378 ? -24.474 -3.759 18.555 1.00 98.19 378 LEU A N 1
ATOM 2739 C CA . LEU A 1 378 ? -23.979 -2.709 17.660 1.00 98.19 378 LEU A CA 1
ATOM 2740 C C . LEU A 1 378 ? -25.065 -2.186 16.717 1.00 98.19 378 LEU A C 1
ATOM 2742 O O . LEU A 1 378 ? -25.880 -2.951 16.199 1.00 98.19 378 LEU A O 1
ATOM 2746 N N . THR A 1 379 ? -25.049 -0.890 16.451 1.00 96.94 379 THR A N 1
ATOM 2747 C CA . THR A 1 379 ? -25.846 -0.212 15.429 1.00 96.94 379 THR A CA 1
ATOM 2748 C C . THR A 1 379 ? -24.909 0.334 14.355 1.00 96.94 379 THR A C 1
ATOM 2750 O O . THR A 1 379 ? -23.880 0.929 14.675 1.00 96.94 379 THR A O 1
ATOM 2753 N N . THR A 1 380 ? -25.250 0.158 13.079 1.00 95.69 380 THR A N 1
ATOM 2754 C CA . THR A 1 380 ? -24.496 0.749 11.967 1.00 95.69 380 THR A CA 1
ATOM 2755 C C . THR A 1 380 ? -25.395 1.503 10.997 1.00 95.69 380 THR A C 1
ATOM 2757 O O . THR A 1 380 ? -26.550 1.125 10.811 1.00 95.69 380 THR A O 1
ATOM 2760 N N . TYR A 1 381 ? -24.879 2.582 10.405 1.00 92.56 381 TYR A N 1
ATOM 2761 C CA . TYR A 1 381 ? -25.639 3.427 9.478 1.00 92.56 381 TYR A CA 1
ATOM 2762 C C . TYR A 1 381 ? -25.544 2.878 8.055 1.00 92.56 381 TYR A C 1
ATOM 2764 O O . TYR A 1 381 ? -26.537 2.845 7.334 1.00 92.56 381 TYR A O 1
ATOM 2772 N N . SER A 1 382 ? -24.343 2.441 7.669 1.00 92.38 382 SER A N 1
ATOM 2773 C CA . SER A 1 382 ? -24.040 1.845 6.373 1.00 92.38 382 SER A CA 1
ATOM 2774 C C . SER A 1 382 ? -23.385 0.484 6.575 1.00 92.38 382 SER A C 1
ATOM 2776 O O . SER A 1 382 ? -22.387 0.362 7.287 1.00 92.38 382 SER A O 1
ATOM 2778 N N . PHE A 1 383 ? -23.953 -0.543 5.951 1.00 96.19 383 PHE A N 1
ATOM 2779 C CA . PHE A 1 383 ? -23.478 -1.917 6.042 1.00 96.19 383 PHE A CA 1
ATOM 2780 C C . PHE A 1 383 ? -23.217 -2.480 4.648 1.00 96.19 383 PHE A C 1
ATOM 2782 O O . PHE A 1 383 ? -24.083 -2.405 3.776 1.00 96.19 383 PHE A O 1
ATOM 2789 N N . VAL A 1 384 ? -22.040 -3.073 4.453 1.00 96.69 384 VAL A N 1
ATOM 2790 C CA . VAL A 1 384 ? -21.634 -3.693 3.187 1.00 96.69 384 VAL A CA 1
ATOM 2791 C C . VAL A 1 384 ? -21.034 -5.070 3.468 1.00 96.69 384 VAL A C 1
ATOM 2793 O O . VAL A 1 384 ? -20.144 -5.210 4.301 1.00 96.69 384 VAL A O 1
ATOM 2796 N N . HIS A 1 385 ? -21.495 -6.091 2.748 1.00 95.38 385 HIS A N 1
ATOM 2797 C CA . HIS A 1 385 ? -20.953 -7.451 2.785 1.00 95.38 385 HIS A CA 1
ATOM 2798 C C . HIS A 1 385 ? -20.886 -7.962 1.344 1.00 95.38 385 HIS A C 1
A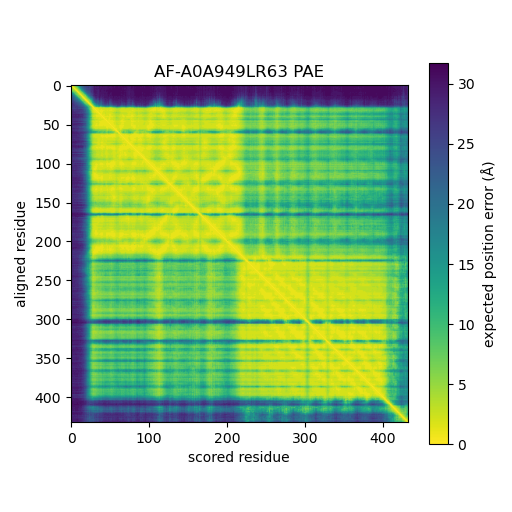TOM 2800 O O . HIS A 1 385 ? -21.927 -8.237 0.747 1.00 95.38 385 HIS A O 1
ATOM 2806 N N . THR A 1 386 ? -19.688 -7.998 0.752 1.00 90.62 386 THR A N 1
ATOM 2807 C CA . THR A 1 386 ? -19.526 -8.261 -0.694 1.00 90.62 386 THR A CA 1
ATOM 2808 C C . THR A 1 386 ? -19.247 -9.723 -1.025 1.00 90.62 386 THR A C 1
ATOM 2810 O O . THR A 1 386 ? -19.492 -10.141 -2.153 1.00 90.62 386 THR A O 1
ATOM 2813 N N . ALA A 1 387 ? -18.717 -10.492 -0.074 1.00 84.69 387 ALA A N 1
ATOM 2814 C CA . ALA A 1 387 ? -18.371 -11.899 -0.238 1.00 84.69 387 ALA A CA 1
ATOM 2815 C C . ALA A 1 387 ? -18.305 -12.607 1.127 1.00 84.69 387 ALA A C 1
ATOM 2817 O O . ALA A 1 387 ? -18.449 -11.973 2.170 1.00 84.69 387 ALA A O 1
ATOM 2818 N N . GLY A 1 388 ? -18.084 -13.924 1.107 1.00 92.69 388 GLY A N 1
ATOM 2819 C CA . GLY A 1 388 ? -17.936 -14.730 2.317 1.00 92.69 388 GLY A CA 1
ATOM 2820 C C . GLY A 1 388 ? -19.253 -14.989 3.051 1.00 92.69 388 GLY A C 1
ATOM 2821 O O . GLY A 1 388 ? -20.333 -15.026 2.460 1.00 92.69 388 GLY A O 1
ATOM 2822 N N . SER A 1 389 ? -19.149 -15.216 4.358 1.00 96.62 389 SER A N 1
ATOM 2823 C CA . SER A 1 389 ? -20.287 -15.412 5.262 1.00 96.62 389 SER A CA 1
ATOM 2824 C C . SER A 1 389 ? -20.152 -14.535 6.502 1.00 96.62 389 SER A C 1
ATOM 2826 O O . SER A 1 389 ? -19.037 -14.256 6.939 1.00 96.62 389 SER A O 1
ATOM 2828 N N . LEU A 1 390 ? -21.281 -14.138 7.097 1.00 97.81 390 LEU A N 1
ATOM 2829 C CA . LEU A 1 390 ? -21.321 -13.345 8.324 1.00 97.81 390 LEU A CA 1
ATOM 2830 C C . LEU A 1 390 ? -22.346 -13.905 9.315 1.00 97.81 390 LEU A C 1
ATOM 2832 O O . LEU A 1 390 ? -23.547 -13.892 9.054 1.00 97.81 390 LEU A O 1
ATOM 2836 N N . ASN A 1 391 ? -21.878 -14.308 10.496 1.00 98.12 391 ASN A N 1
ATOM 2837 C CA . ASN A 1 391 ? -22.730 -14.568 11.651 1.00 98.12 391 ASN A CA 1
ATOM 2838 C C . AS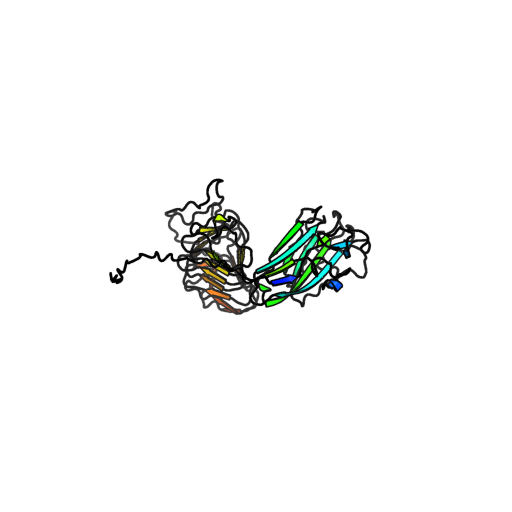N A 1 391 ? -22.766 -13.337 12.576 1.00 98.12 391 ASN A C 1
ATOM 2840 O O . ASN A 1 391 ? -21.802 -13.037 13.281 1.00 98.12 391 ASN A O 1
ATOM 2844 N N . THR A 1 392 ? -23.896 -12.631 12.618 1.00 97.94 392 THR A N 1
ATOM 2845 C CA . THR A 1 392 ? -24.061 -11.441 13.471 1.00 97.94 392 THR A CA 1
ATOM 2846 C C . THR A 1 392 ? -24.303 -11.760 14.950 1.00 97.94 392 THR A C 1
ATOM 2848 O O . THR A 1 392 ? -24.324 -10.831 15.753 1.00 97.94 392 THR A O 1
ATOM 2851 N N . ASN A 1 393 ? -24.562 -13.025 15.316 1.00 98.12 393 ASN A N 1
ATOM 2852 C CA . ASN A 1 393 ? -25.003 -13.471 16.649 1.00 98.12 393 ASN A CA 1
ATOM 2853 C C . ASN A 1 393 ? -26.142 -12.615 17.257 1.00 98.12 393 ASN A C 1
ATOM 2855 O O . ASN A 1 393 ? -26.203 -12.409 18.469 1.00 98.12 393 ASN A O 1
ATOM 2859 N N . GLY A 1 394 ? -27.018 -12.047 16.416 1.00 97.56 394 GLY A N 1
ATOM 2860 C CA . GLY A 1 394 ? -28.085 -11.129 16.842 1.00 97.56 394 GLY A CA 1
ATOM 2861 C C . GLY A 1 394 ? -27.599 -9.771 17.377 1.00 97.56 394 GLY A C 1
ATOM 2862 O O . GLY A 1 394 ? -28.394 -8.998 17.909 1.00 97.56 394 GLY A O 1
ATOM 2863 N N . LYS A 1 395 ? -26.303 -9.453 17.257 1.00 98.00 395 LYS A N 1
ATOM 2864 C CA . LYS A 1 395 ? -25.704 -8.223 17.796 1.00 98.00 395 LYS A CA 1
ATOM 2865 C C . LYS A 1 395 ? -25.898 -7.004 16.899 1.00 98.00 395 LYS A C 1
ATOM 2867 O O . LYS A 1 395 ? -25.918 -5.898 17.432 1.00 98.00 395 LYS A O 1
ATOM 2872 N N . LEU A 1 396 ? -26.063 -7.170 15.586 1.00 98.00 396 LEU A N 1
ATOM 2873 C CA . LEU A 1 396 ? -26.112 -6.061 14.623 1.00 98.00 396 LEU A CA 1
ATOM 2874 C C . LEU A 1 396 ? -27.537 -5.528 14.381 1.00 98.00 396 LEU A C 1
ATOM 2876 O O . LEU A 1 396 ? -28.454 -6.296 14.106 1.00 98.00 396 LEU A O 1
ATOM 2880 N N . LYS A 1 397 ? -27.692 -4.200 14.419 1.00 96.62 397 LYS A N 1
ATOM 2881 C CA . LYS A 1 397 ? -28.837 -3.431 13.900 1.00 96.62 397 LYS A CA 1
ATOM 2882 C C . LYS A 1 397 ? -28.319 -2.517 12.788 1.00 96.62 397 LYS A C 1
ATOM 2884 O O . LYS A 1 397 ? -27.259 -1.918 12.953 1.00 96.62 397 LYS A O 1
ATOM 2889 N N . ILE A 1 398 ? -29.066 -2.378 11.697 1.00 95.94 398 ILE A N 1
ATOM 2890 C CA . ILE A 1 398 ? -28.823 -1.332 10.696 1.00 95.94 398 ILE A CA 1
ATOM 2891 C C . ILE A 1 398 ? -29.855 -0.232 10.940 1.00 95.94 398 ILE A C 1
ATOM 2893 O O . ILE A 1 398 ? -31.052 -0.509 10.991 1.00 95.94 398 ILE A O 1
ATOM 2897 N N . ASP A 1 399 ? -29.382 0.986 11.176 1.00 90.75 399 ASP A N 1
ATOM 2898 C CA . ASP A 1 399 ? -30.200 2.158 11.474 1.00 90.75 399 ASP A CA 1
ATOM 2899 C C . ASP A 1 399 ? -29.385 3.419 11.175 1.00 90.75 399 ASP A C 1
ATOM 2901 O O . ASP A 1 399 ? -28.401 3.718 11.854 1.00 90.75 399 ASP A O 1
ATOM 2905 N N . ASN A 1 400 ? -29.792 4.149 10.138 1.00 83.81 400 ASN A N 1
ATOM 2906 C CA . ASN A 1 400 ? -29.148 5.385 9.707 1.00 83.81 400 ASN A CA 1
ATOM 2907 C C . ASN A 1 400 ? -29.637 6.630 10.471 1.00 83.81 400 ASN A C 1
ATOM 2909 O O . ASN A 1 400 ? -29.234 7.741 10.126 1.00 83.81 400 ASN A O 1
ATOM 2913 N N . THR A 1 401 ? -30.484 6.464 11.494 1.00 83.69 401 THR A N 1
ATOM 2914 C CA . THR A 1 401 ? -30.998 7.559 12.329 1.00 83.69 401 THR A CA 1
ATOM 2915 C C . THR A 1 401 ? -30.289 7.662 13.690 1.00 83.69 401 THR A C 1
ATOM 2917 O O . THR A 1 401 ? -29.815 8.743 14.028 1.00 83.69 401 THR A O 1
ATOM 2920 N N . ALA A 1 402 ? -30.163 6.559 14.442 1.00 80.75 402 ALA A N 1
ATOM 2921 C CA . ALA A 1 402 ? -29.677 6.472 15.836 1.00 80.75 402 ALA A CA 1
ATOM 2922 C C . ALA A 1 402 ? -30.161 7.589 16.803 1.00 80.75 402 ALA A C 1
ATOM 2924 O O . ALA A 1 402 ? -31.344 7.552 17.124 1.00 80.75 402 ALA A O 1
ATOM 2925 N N . LEU A 1 403 ? -29.415 8.555 17.372 1.00 74.31 403 LEU A N 1
ATOM 2926 C CA . LEU A 1 403 ? -28.045 9.106 17.238 1.00 74.31 403 LEU A CA 1
ATOM 2927 C C . LEU A 1 403 ? -27.123 8.689 18.428 1.00 74.31 403 LEU A C 1
ATOM 2929 O O . LEU A 1 403 ? -27.404 7.716 19.120 1.00 74.31 403 LEU A O 1
ATOM 2933 N N . ILE A 1 404 ? -26.036 9.442 18.706 1.00 72.19 404 ILE A N 1
ATOM 2934 C CA . ILE A 1 404 ? -25.438 9.502 20.062 1.00 72.19 404 ILE A CA 1
ATOM 2935 C C . ILE A 1 404 ? -26.385 10.332 20.942 1.00 72.19 404 ILE A C 1
ATOM 2937 O O . ILE A 1 404 ? -26.739 11.456 20.579 1.00 72.19 404 ILE A O 1
ATOM 2941 N N . HIS A 1 405 ? -26.780 9.800 22.097 1.00 65.38 405 HIS A N 1
ATOM 2942 C CA . HIS A 1 405 ? -27.726 10.431 23.019 1.00 65.38 405 HIS A CA 1
ATOM 2943 C C . HIS A 1 405 ? -27.249 10.309 24.471 1.00 65.38 405 HIS A C 1
ATOM 2945 O O . HIS A 1 405 ? -26.479 9.418 24.808 1.00 65.38 405 HIS A O 1
ATOM 2951 N N . GLY A 1 406 ? -27.726 11.197 25.349 1.00 52.69 406 GLY A N 1
ATOM 2952 C CA . GLY A 1 406 ? -27.510 11.077 26.797 1.00 52.69 406 GLY A CA 1
ATOM 2953 C C . GLY A 1 406 ? -26.119 11.467 27.313 1.00 52.69 406 GLY A C 1
ATOM 2954 O O . GLY A 1 406 ? -25.884 11.352 28.515 1.00 52.69 406 GLY A O 1
ATOM 2955 N N . LEU A 1 407 ? -25.215 11.967 26.461 1.00 58.56 407 LEU A N 1
ATOM 2956 C CA . LEU A 1 407 ? -23.966 12.573 26.931 1.00 58.56 407 LEU A CA 1
ATOM 2957 C C . LEU A 1 407 ? -24.268 13.785 27.840 1.00 58.56 407 LEU A C 1
ATOM 2959 O O . LEU A 1 407 ? -25.124 14.605 27.491 1.00 58.56 407 LEU A O 1
ATOM 2963 N N . PRO A 1 408 ? -23.571 13.941 28.984 1.00 51.53 408 PRO A N 1
ATOM 2964 C CA . PRO A 1 408 ? -23.667 15.148 29.800 1.00 51.53 408 PRO A CA 1
ATOM 2965 C C . PRO A 1 408 ? -23.333 16.401 28.981 1.00 51.53 408 PRO A C 1
ATOM 2967 O O . PRO A 1 408 ? -22.370 16.394 28.215 1.00 51.53 408 PRO A O 1
ATOM 2970 N N . ILE A 1 409 ? -24.079 17.496 29.172 1.00 55.38 409 ILE A N 1
ATOM 2971 C CA . ILE A 1 409 ? -23.793 18.789 28.524 1.00 55.38 409 ILE A CA 1
ATOM 2972 C C . ILE A 1 409 ? -22.412 19.286 28.973 1.00 55.38 409 ILE A C 1
ATOM 2974 O O . ILE A 1 409 ? -22.293 19.838 30.062 1.00 55.38 409 ILE A O 1
ATOM 2978 N N . ASN A 1 410 ? -21.388 19.079 28.136 1.00 56.41 410 ASN A N 1
ATOM 2979 C CA . ASN A 1 410 ? -20.021 19.615 28.234 1.00 56.41 410 ASN A CA 1
ATOM 2980 C C . ASN A 1 410 ? -19.435 19.725 29.662 1.00 56.41 410 ASN A C 1
ATOM 2982 O O . ASN A 1 410 ? -18.718 20.675 29.969 1.00 56.41 410 ASN A O 1
ATOM 2986 N N . THR A 1 411 ? -19.701 18.753 30.542 1.00 52.84 411 THR A N 1
ATOM 2987 C CA . THR A 1 411 ? -19.167 18.753 31.919 1.00 52.84 411 THR A CA 1
ATOM 2988 C C . THR A 1 411 ? -17.750 18.188 32.020 1.00 52.84 411 THR A C 1
ATOM 2990 O O . THR A 1 411 ? -17.147 18.243 33.090 1.00 52.84 411 THR A O 1
ATOM 2993 N N . ARG A 1 412 ? -17.209 17.636 30.926 1.00 57.78 412 ARG A N 1
ATOM 2994 C CA . ARG A 1 412 ? -15.864 17.056 30.851 1.00 57.78 412 ARG A CA 1
ATOM 2995 C C . ARG A 1 412 ? -15.218 17.313 29.492 1.00 57.78 412 ARG A C 1
ATOM 2997 O O . ARG A 1 412 ? -15.910 17.464 28.488 1.00 57.78 412 ARG A O 1
ATOM 3004 N N . VAL A 1 413 ? -13.890 17.292 29.465 1.00 60.22 413 VAL A N 1
ATOM 3005 C CA . VAL A 1 413 ? -13.108 17.216 28.227 1.00 60.22 413 VAL A CA 1
ATOM 3006 C C . VAL A 1 413 ? -13.059 15.751 27.789 1.00 60.22 413 VAL A C 1
ATOM 3008 O O . VAL A 1 413 ? -12.552 14.911 28.526 1.00 60.22 413 VAL A O 1
ATOM 3011 N N . GLU A 1 414 ? -13.601 15.429 26.613 1.00 62.66 414 GLU A N 1
ATOM 3012 C CA . GLU A 1 414 ? -13.694 14.035 26.141 1.00 62.66 414 GLU A CA 1
ATOM 3013 C C . GLU A 1 414 ? -12.335 13.470 25.683 1.00 62.66 414 GLU A C 1
ATOM 3015 O O . GLU A 1 414 ? -11.988 12.319 25.956 1.00 62.66 414 GLU A O 1
ATOM 3020 N N . SER A 1 415 ? -11.549 14.304 24.999 1.00 64.75 415 SER A N 1
ATOM 3021 C CA . SER A 1 415 ? -10.251 13.959 24.409 1.00 64.75 415 SER A CA 1
ATOM 3022 C C . SER A 1 415 ? -9.467 15.232 24.094 1.00 64.75 415 SER A C 1
ATOM 3024 O O . SER A 1 415 ? -10.058 16.193 23.594 1.00 64.75 415 SER A O 1
ATOM 3026 N N . VAL A 1 416 ? -8.149 15.233 24.320 1.00 67.12 416 VAL A N 1
ATOM 3027 C CA . VAL A 1 416 ? -7.265 16.356 23.965 1.00 67.12 416 VAL A CA 1
ATOM 3028 C C . VAL A 1 416 ? -6.302 15.931 22.872 1.00 67.12 416 VAL A C 1
ATOM 3030 O O . VAL A 1 416 ? -5.474 15.037 23.041 1.00 67.12 416 VAL A O 1
ATOM 3033 N N . HIS A 1 417 ? -6.409 16.620 21.744 1.00 68.12 417 HIS A N 1
ATOM 3034 C CA . HIS A 1 417 ? -5.615 16.361 20.559 1.00 68.12 417 HIS A CA 1
ATOM 3035 C C . HIS A 1 417 ? -4.516 17.409 20.439 1.00 68.12 417 HIS A C 1
ATOM 3037 O O . HIS A 1 417 ? -4.802 18.606 20.366 1.00 68.12 417 HIS A O 1
ATOM 3043 N N . MET A 1 418 ? -3.262 16.970 20.366 1.00 65.88 418 MET A N 1
ATOM 3044 C CA . MET A 1 418 ? -2.231 17.819 19.780 1.00 65.88 418 MET A CA 1
ATOM 3045 C C . MET A 1 418 ? -2.406 17.823 18.265 1.00 65.88 418 MET A C 1
ATOM 3047 O O . MET A 1 418 ? -2.685 16.787 17.674 1.00 65.88 418 MET A O 1
ATOM 3051 N N . THR A 1 419 ? -2.192 18.967 17.626 1.00 62.22 419 THR A N 1
ATOM 3052 C CA . THR A 1 419 ? -2.175 19.091 16.157 1.00 62.22 419 THR A CA 1
ATOM 3053 C C . THR A 1 419 ? -0.803 19.472 15.609 1.00 62.22 419 THR A C 1
ATOM 3055 O O . THR A 1 419 ? -0.567 19.310 14.418 1.00 62.22 419 THR A O 1
ATOM 3058 N N . ASN A 1 420 ? 0.112 19.934 16.466 1.00 59.97 420 ASN A N 1
ATOM 3059 C CA . ASN A 1 420 ? 1.517 20.178 16.150 1.00 59.97 420 ASN A CA 1
ATOM 3060 C C . ASN A 1 420 ? 2.349 20.161 17.449 1.00 59.97 420 ASN A C 1
ATOM 3062 O O . ASN A 1 420 ? 1.815 20.502 18.506 1.00 59.97 420 ASN A O 1
ATOM 3066 N N . MET A 1 421 ? 3.644 19.829 17.389 1.00 63.72 421 MET A N 1
ATOM 3067 C CA . MET A 1 421 ? 4.569 20.091 18.506 1.00 63.72 421 MET A CA 1
ATOM 3068 C C . MET A 1 421 ? 5.323 21.403 18.258 1.00 63.72 421 MET A C 1
ATOM 3070 O O . MET A 1 421 ? 5.834 21.638 17.165 1.00 63.72 421 MET A O 1
ATOM 3074 N N . GLY A 1 422 ? 5.382 22.282 19.262 1.00 59.81 422 GLY A N 1
ATOM 3075 C CA . GLY A 1 422 ? 6.190 23.503 19.179 1.00 59.81 422 GLY A CA 1
ATOM 3076 C C . GLY A 1 422 ? 7.689 23.186 19.192 1.00 59.81 422 GLY A C 1
ATOM 3077 O O . GLY A 1 422 ? 8.098 22.176 19.758 1.00 59.81 422 GLY A O 1
ATOM 3078 N N . ALA A 1 423 ? 8.516 24.076 18.636 1.00 53.91 423 ALA A N 1
ATOM 3079 C CA . ALA A 1 423 ? 9.937 23.842 18.328 1.00 53.91 423 ALA A CA 1
ATOM 3080 C C . ALA A 1 423 ? 10.887 23.537 19.518 1.00 53.91 423 ALA A C 1
ATOM 3082 O O . ALA A 1 423 ? 12.090 23.439 19.312 1.00 53.91 423 ALA A O 1
ATOM 3083 N N . ASN A 1 424 ? 10.373 23.394 20.745 1.00 58.66 424 ASN A N 1
ATOM 3084 C CA . ASN A 1 424 ? 11.126 23.019 21.951 1.00 58.66 424 ASN A CA 1
ATOM 3085 C C . ASN A 1 424 ? 10.394 21.973 22.827 1.00 58.66 424 ASN A C 1
ATOM 3087 O O . ASN A 1 424 ? 10.785 21.745 23.972 1.00 58.66 424 ASN A O 1
ATOM 3091 N N . TYR A 1 425 ? 9.318 21.350 22.329 1.00 56.12 425 TYR A N 1
ATOM 3092 C CA . TYR A 1 425 ? 8.547 20.345 23.068 1.00 56.12 425 TYR A CA 1
ATOM 3093 C C . TYR A 1 425 ? 8.897 18.932 22.591 1.00 56.12 425 TYR A C 1
ATOM 3095 O O . TYR A 1 425 ? 8.462 18.502 21.529 1.00 56.12 425 TYR A O 1
ATOM 3103 N N . ASN A 1 426 ? 9.630 18.187 23.422 1.00 54.62 426 ASN A N 1
ATOM 3104 C CA . ASN A 1 426 ? 9.920 16.760 23.209 1.00 54.62 426 ASN A CA 1
ATOM 3105 C C . ASN A 1 426 ? 8.871 15.839 23.866 1.00 54.62 426 ASN A C 1
ATOM 3107 O O . ASN A 1 426 ? 9.063 14.627 23.938 1.00 54.62 426 ASN A O 1
ATOM 3111 N N . VAL A 1 427 ? 7.804 16.423 24.423 1.00 52.16 427 VAL A N 1
ATOM 3112 C CA . VAL A 1 427 ? 6.840 15.770 25.314 1.00 52.16 427 VAL A CA 1
ATOM 3113 C C . VAL A 1 427 ? 5.445 16.332 25.042 1.00 52.16 427 VAL A C 1
ATOM 3115 O O . VAL A 1 427 ? 5.284 17.550 24.951 1.00 52.16 427 VAL A O 1
ATOM 3118 N N . ALA A 1 428 ? 4.441 15.459 24.943 1.00 52.69 428 ALA A N 1
ATOM 3119 C CA . ALA A 1 428 ? 3.039 15.859 24.857 1.00 52.69 428 ALA A CA 1
ATOM 3120 C C . ALA A 1 428 ? 2.580 16.571 26.150 1.00 52.69 428 ALA A C 1
ATOM 3122 O O . ALA A 1 428 ? 2.872 16.068 27.239 1.00 52.69 428 ALA A O 1
ATOM 3123 N N . PRO A 1 429 ? 1.827 17.687 26.087 1.00 55.31 429 PRO A N 1
ATOM 3124 C CA . PRO A 1 429 ? 1.133 18.214 27.254 1.00 55.31 429 PRO A CA 1
ATOM 3125 C C . PRO A 1 429 ? 0.121 17.175 27.744 1.00 55.31 429 PRO A C 1
ATOM 3127 O O . PRO A 1 429 ? -0.778 16.777 27.002 1.00 55.31 429 PRO A O 1
ATOM 3130 N N . VAL A 1 430 ? 0.271 16.738 28.991 1.00 47.50 430 VAL A N 1
ATOM 3131 C CA . VAL A 1 430 ? -0.679 15.829 29.638 1.00 47.50 430 VAL A CA 1
ATOM 3132 C C . VAL A 1 430 ? -1.809 16.664 30.233 1.00 47.50 430 VAL A C 1
ATOM 3134 O O . VAL A 1 430 ? -1.547 17.660 30.909 1.00 47.50 430 VAL A O 1
ATOM 3137 N N . VAL A 1 431 ? -3.056 16.265 29.992 1.00 44.22 431 VAL A N 1
ATOM 3138 C CA . VAL A 1 431 ? -4.222 16.835 30.678 1.00 44.22 431 VAL A CA 1
ATOM 3139 C C . VAL A 1 431 ? -4.639 15.862 31.773 1.00 44.22 431 VAL A C 1
ATOM 3141 O O . VAL A 1 431 ? -4.881 14.689 31.489 1.00 44.22 431 VAL A O 1
ATOM 3144 N N . PHE A 1 432 ? -4.625 16.360 33.010 1.00 45.31 432 PHE A N 1
ATOM 3145 C CA . PHE A 1 432 ? -4.958 15.633 34.237 1.00 45.31 432 PHE A CA 1
ATOM 3146 C C . PHE A 1 432 ? -6.465 15.667 34.515 1.00 45.31 432 PHE A C 1
ATOM 3148 O O . PHE A 1 432 ? -7.077 16.725 34.241 1.00 45.31 432 PHE A O 1
#